Protein AF-0000000072476452 (afdb_homodimer)

pLDDT: mean 94.6, std 6.76, range [34.94, 98.88]

Sequence (688 aa):
MPDPDPAKVLCIGLGGLGVIAAWTLQRNGSDVTAIIRSDYERVKTSGYTIHSLDEGQTVNYVPTRFYNSIEQVKGPFDYIVVTTKVIPKNDGSDVWDLIGNSTELLKEDKTTGIVLIENGIGIESYWNNVRSKAVLLSGTSYISSTNTKAEVKQYGTDNIKFGLFQGENEPHSSKVLDRFIDMYKTKSNKVVKDENVQHSRWKKLLYNAVYNTICCLVDLDVGRLYELKDSLDIVNNLILPLMKEVQFVANQDLRFHESNDLVTDEDVKQMEMLTAKFDAPNFYAPSMLMDLRNSRAIELEIILGNILKIYDQTGGKNRHAEVPYLNLLYIQLSLVQYRISLTKMPDPDPAKVLCIGLGGLGVIAAWTLQRNGSDVTAIIRSDYERVKTSGYTIHSLDEGQTVNYVPTRFYNSIEQVKGPFDYIVVTTKVIPKNDGSDVWDLIGNSTELLKEDKTTGIVLIENGIGIESYWNNVRSKAVLLSGTSYISSTNTKAEVKQYGTDNIKFGLFQGENEPHSSKVLDRFIDMYKTKSNKVVKDENVQHSRWKKLLYNAVYNTICCLVDLDVGRLYELKDSLDIVNNLILPLMKEVQFVANQDLRFHESNDLVTDEDVKQMEMLTAKFDAPNFYAPSMLMDLRNSRAIELEIILGNILKIYDQTGGKNRHAEVPYLNLLYIQLSLVQYRISLTK

Solvent-accessible surface area (backbone atoms only — not comparable to full-atom values): 36382 Å² total; per-residue (Å²): 125,84,77,73,77,58,50,34,31,38,36,37,30,64,45,26,64,25,42,53,51,49,51,45,28,35,76,61,54,32,45,35,34,32,38,33,62,94,43,37,70,53,39,73,73,68,24,30,39,35,40,33,58,62,74,70,45,75,42,77,46,71,66,81,37,72,37,71,44,74,86,76,61,81,55,57,26,48,29,38,38,37,37,46,83,62,62,89,64,94,75,64,77,39,69,52,46,47,50,51,72,39,55,63,40,40,33,91,81,40,60,12,31,38,33,40,47,44,80,46,46,72,63,66,66,71,37,58,84,37,54,86,42,30,35,60,31,38,27,52,69,64,54,38,53,39,53,59,92,43,38,27,44,39,77,41,56,51,36,33,32,40,23,54,42,90,87,66,73,54,77,64,46,58,54,46,49,53,51,49,52,62,43,59,52,55,95,58,45,47,71,42,84,33,90,48,40,68,55,55,38,45,57,52,37,49,44,50,52,36,54,23,48,52,23,35,59,47,70,42,34,46,21,62,53,57,69,33,37,77,85,62,33,35,52,76,71,43,53,49,53,44,30,48,36,49,38,51,43,43,35,40,48,29,51,71,68,67,46,90,64,67,72,46,73,63,54,54,51,47,52,53,50,50,41,58,67,62,34,21,81,65,48,37,65,44,70,40,28,52,23,52,79,65,63,41,84,52,51,50,50,33,45,42,46,39,53,54,51,48,30,54,72,54,68,53,88,47,54,68,63,69,30,34,63,63,51,50,49,46,55,48,49,50,50,35,47,50,51,43,59,66,78,99,125,82,77,74,76,58,50,34,32,37,36,38,31,64,44,27,64,26,42,53,51,50,50,44,30,35,76,60,56,32,45,32,34,32,39,32,65,93,44,36,70,51,39,74,72,68,26,31,40,35,41,34,60,60,75,70,46,76,41,78,46,69,67,81,37,71,39,72,44,75,87,76,61,82,55,57,26,49,29,38,39,38,37,44,82,61,62,91,63,95,75,64,75,39,69,52,47,47,50,51,72,38,56,62,42,40,33,92,82,40,59,13,29,37,33,40,48,44,78,46,45,73,63,68,66,71,36,60,84,39,52,85,43,30,35,60,33,38,28,52,70,57,57,42,52,39,54,58,91,41,37,27,44,39,76,41,57,51,35,35,32,41,22,54,42,90,86,65,73,54,77,63,45,58,53,47,50,52,51,49,51,62,43,58,53,55,94,59,44,47,71,44,84,33,91,48,40,68,56,54,39,46,57,53,38,49,44,50,51,36,56,24,46,52,23,36,59,46,69,42,33,46,21,62,54,56,70,31,37,78,84,63,33,34,52,77,70,44,52,49,54,42,32,49,36,48,38,51,43,43,36,39,49,30,52,73,68,68,46,90,64,68,72,46,72,64,55,53,51,46,52,52,52,50,40,57,65,61,35,21,81,65,47,37,64,44,68,41,28,51,24,51,78,66,62,41,84,51,51,50,50,32,44,42,45,39,52,55,51,47,29,54,72,56,68,53,86,46,55,69,63,69,30,34,63,63,51,50,48,44,55,49,48,50,50,34,47,50,50,45,58,67,77,99

Foldseek 3Di:
DPDPPAFEEEQEDPWQVSVLQQQLLVVLPHQYEYADAPLVVVCVPFAAWEADPLVNDIDGDHHNHYDNDPVVDADAGQEYEYEDEDDDDDPQPDPLSVCLVVVRNADAVQRYEYEYQYAFPPPCVSNVSCVVGHFYKYKDWPWDWGDDSRYIYTDDATAIEIEGDPPRPDPSNVVSRVVVQVSNDDPRHHYHYDPDRLQVNLLVLLCCLAQLLVCQLVVFFLQVQVVCCPVPVCCVPGSLLLSVLSQVLSQLLCVLVPHPDGCDPVSNVVVVVCCVVPGNVVRHHDPNSVCLVVLHAGSLCRSQVVSVVSCVVSDNDDCCPRVVVSVVSSVSVVVSNVVSVVVD/DPDPPAFEEEQEAPWQVSVLQQQLLVVLPHQYEYADAPLVVVCVPFAAWEADPLVNDIDGDHHNHYDNDPVVDADAGQEYEYEHQDDDDDPQPDPLSVCLVVLRNADAVQRYEYEYAYAFPPPCVSNVSCVVGHFYKYKDWPWDWGDDSRYIYTDDATAIEIEGDPPRPDPSNVVSRVVVQVSNDDPRHHYHYDPDRLQVNLLVLLCCLAQLLVCQLVVFFLQVLVVCCPVPVCCVPGSLLLSVLSQVLSQLLCVLVPHPDGCDPVSNVVVVVCCVVPGNVVSHHDPNSVCLVVLHAGSLCRSQVVSVVSCVVSDNDDCCPRPVVSVVSSVSVVVSNVVSVVVD

Structure (mmCIF, N/CA/C/O backbone):
data_AF-0000000072476452-model_v1
#
loop_
_entity.id
_entity.type
_entity.pdbx_description
1 polymer '2-dehydropantoate 2-reductase'
#
loop_
_atom_site.group_PDB
_atom_site.id
_atom_site.type_symbol
_atom_site.label_atom_id
_atom_site.label_alt_id
_atom_site.label_comp_id
_atom_site.label_asym_id
_atom_site.label_entity_id
_atom_site.label_seq_id
_atom_site.pdbx_PDB_ins_code
_atom_site.Cartn_x
_atom_site.Cartn_y
_atom_site.Cartn_z
_atom_site.occupancy
_atom_site.B_iso_or_equiv
_atom_site.auth_seq_id
_atom_site.auth_comp_id
_atom_site.auth_asym_id
_atom_site.auth_atom_id
_atom_site.pdbx_PDB_model_num
ATOM 1 N N . MET A 1 1 ? 9.633 -56.906 -20.047 1 34.94 1 MET A N 1
ATOM 2 C CA . MET A 1 1 ? 8.984 -56.062 -21.047 1 34.94 1 MET A CA 1
ATOM 3 C C . MET A 1 1 ? 9.844 -54.844 -21.375 1 34.94 1 MET A C 1
ATOM 5 O O . MET A 1 1 ? 10.523 -54.312 -20.5 1 34.94 1 MET A O 1
ATOM 9 N N . PRO A 1 2 ? 10.336 -54.656 -22.562 1 40.75 2 PRO A N 1
ATOM 10 C CA . PRO A 1 2 ? 11.25 -53.531 -22.906 1 40.75 2 PRO A CA 1
ATOM 11 C C . PRO A 1 2 ? 10.914 -52.25 -22.156 1 40.75 2 PRO A C 1
ATOM 13 O O . PRO A 1 2 ? 9.758 -52.062 -21.766 1 40.75 2 PRO A O 1
ATOM 16 N N . ASP A 1 3 ? 11.828 -51.562 -21.5 1 44.44 3 ASP A N 1
ATOM 17 C CA . ASP A 1 3 ? 11.773 -50.344 -20.703 1 44.44 3 ASP A CA 1
ATOM 18 C C . ASP A 1 3 ? 10.859 -49.281 -21.359 1 44.44 3 ASP A C 1
ATOM 20 O O . ASP A 1 3 ? 11.047 -48.938 -22.531 1 44.44 3 ASP A O 1
ATOM 24 N N . PRO A 1 4 ? 9.539 -49.188 -21.109 1 58.34 4 PRO A N 1
ATOM 25 C CA . PRO A 1 4 ? 8.656 -48.188 -21.734 1 58.34 4 PRO A CA 1
ATOM 26 C C . PRO A 1 4 ? 9.383 -46.875 -22.094 1 58.34 4 PRO A C 1
ATOM 28 O O . PRO A 1 4 ? 10.391 -46.562 -21.469 1 58.34 4 PRO A O 1
ATOM 31 N N . ASP A 1 5 ? 9.453 -46.469 -23.484 1 78.69 5 ASP A N 1
ATOM 32 C CA . ASP A 1 5 ? 10 -45.219 -24.016 1 78.69 5 ASP A CA 1
ATOM 33 C C . ASP A 1 5 ? 9.891 -44.094 -22.984 1 78.69 5 ASP A C 1
ATOM 35 O O . ASP A 1 5 ? 8.898 -44 -22.25 1 78.69 5 ASP A O 1
ATOM 39 N N . PRO A 1 6 ? 11.094 -43.562 -22.672 1 92.62 6 PRO A N 1
ATOM 40 C CA . PRO A 1 6 ? 11.055 -42.438 -21.734 1 92.62 6 PRO A CA 1
ATOM 41 C C . PRO A 1 6 ? 9.961 -41.438 -22.062 1 92.62 6 PRO A C 1
ATOM 43 O O . PRO A 1 6 ? 9.68 -41.188 -23.234 1 92.62 6 PRO A O 1
ATOM 46 N N . ALA A 1 7 ? 9.273 -41.062 -21.031 1 96.38 7 ALA A N 1
ATOM 47 C CA . ALA A 1 7 ? 8.258 -40.031 -21.219 1 96.38 7 ALA A CA 1
ATOM 48 C C . ALA A 1 7 ? 8.859 -38.75 -21.797 1 96.38 7 ALA A C 1
ATOM 50 O O . ALA A 1 7 ? 9.922 -38.312 -21.344 1 96.38 7 ALA A O 1
ATOM 51 N N . LYS A 1 8 ? 8.266 -38.25 -22.812 1 98 8 LYS A N 1
ATOM 52 C CA . LYS A 1 8 ? 8.672 -36.969 -23.375 1 98 8 LYS A CA 1
ATOM 53 C C . LYS A 1 8 ? 8.016 -35.812 -22.641 1 98 8 LYS A C 1
ATOM 55 O O . LYS A 1 8 ? 6.785 -35.719 -22.625 1 98 8 LYS A O 1
ATOM 60 N N . VAL A 1 9 ? 8.852 -34.969 -22.031 1 98.56 9 VAL A N 1
ATOM 61 C CA . VAL A 1 9 ? 8.336 -33.875 -21.219 1 98.56 9 VAL A CA 1
ATOM 62 C C . VAL A 1 9 ? 8.844 -32.531 -21.734 1 98.56 9 VAL A C 1
ATOM 64 O O . VAL A 1 9 ? 10.047 -32.375 -21.984 1 98.56 9 VAL A O 1
ATOM 67 N N . LEU A 1 10 ? 7.922 -31.609 -21.984 1 98.56 10 LEU A N 1
ATOM 68 C CA . LEU A 1 10 ? 8.266 -30.219 -22.297 1 98.56 10 LEU A CA 1
ATOM 69 C C . LEU A 1 10 ? 8.148 -29.344 -21.047 1 98.56 10 LEU A C 1
ATOM 71 O O . LEU A 1 10 ? 7.09 -29.281 -20.422 1 98.56 10 LEU A O 1
ATOM 75 N N . CYS A 1 11 ? 9.219 -28.734 -20.656 1 98.44 11 CYS A N 1
ATOM 76 C CA . CYS A 1 11 ? 9.219 -27.797 -19.516 1 98.44 11 CYS A CA 1
ATOM 77 C C . CYS A 1 11 ? 9.289 -26.359 -20 1 98.44 11 CYS A C 1
ATOM 79 O O . CYS A 1 11 ? 10.195 -26 -20.766 1 98.44 11 CYS A O 1
ATOM 81 N N . ILE A 1 12 ? 8.281 -25.562 -19.578 1 97.56 12 ILE A N 1
ATOM 82 C CA . ILE A 1 12 ? 8.203 -24.156 -19.984 1 97.56 12 ILE A CA 1
ATOM 83 C C . ILE A 1 12 ? 8.344 -23.266 -18.75 1 97.56 12 ILE A C 1
ATOM 85 O O . ILE A 1 12 ? 7.516 -23.312 -17.844 1 97.56 12 ILE A O 1
ATOM 89 N N . GLY A 1 13 ? 9.367 -22.391 -18.734 1 94.38 13 GLY A N 1
ATOM 90 C CA . GLY A 1 13 ? 9.625 -21.516 -17.594 1 94.38 13 GLY A CA 1
ATOM 91 C C . GLY A 1 13 ? 10.617 -22.109 -16.609 1 94.38 13 GLY A C 1
ATOM 92 O O . GLY A 1 13 ? 10.234 -22.531 -15.516 1 94.38 13 GLY A O 1
ATOM 93 N N . LEU A 1 14 ? 11.859 -21.969 -16.859 1 94.5 14 LEU A N 1
ATOM 94 C CA . LEU A 1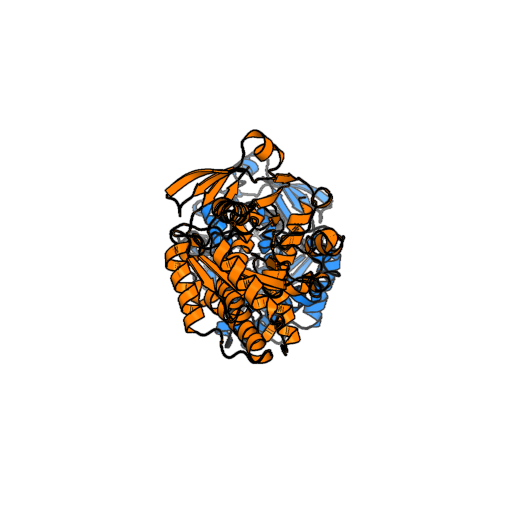 14 ? 12.883 -22.547 -15.992 1 94.5 14 LEU A CA 1
ATOM 95 C C . LEU A 1 14 ? 13.453 -21.5 -15.055 1 94.5 14 LEU A C 1
ATOM 97 O O . LEU A 1 14 ? 14.656 -21.219 -15.078 1 94.5 14 LEU A O 1
ATOM 101 N N . GLY A 1 15 ? 12.578 -20.984 -14.227 1 91.62 15 GLY A N 1
ATOM 102 C CA . GLY A 1 15 ? 13.023 -20.281 -13.039 1 91.62 15 GLY A CA 1
ATOM 103 C C . GLY A 1 15 ? 13.492 -21.203 -11.93 1 91.62 15 GLY A C 1
ATOM 104 O O . GLY A 1 15 ? 13.898 -22.344 -12.195 1 91.62 15 GLY A O 1
ATOM 105 N N . GLY A 1 16 ? 13.539 -20.75 -10.742 1 90.88 16 GLY A N 1
ATOM 106 C CA . GLY A 1 16 ? 13.992 -21.578 -9.633 1 90.88 16 GLY A CA 1
ATOM 107 C C . GLY A 1 16 ? 13.25 -22.906 -9.539 1 90.88 16 GLY A C 1
ATOM 108 O O . GLY A 1 16 ? 13.859 -23.969 -9.602 1 90.88 16 GLY A O 1
ATOM 109 N N . LEU A 1 17 ? 11.945 -22.828 -9.461 1 93.69 17 LEU A N 1
ATOM 110 C CA . LEU A 1 17 ? 11.102 -24 -9.359 1 93.69 17 LEU A CA 1
ATOM 111 C C . LEU A 1 17 ? 11.148 -24.828 -10.648 1 93.69 17 LEU A C 1
ATOM 113 O O . LEU A 1 17 ? 11.203 -26.047 -10.609 1 93.69 17 LEU A O 1
ATOM 117 N N . GLY A 1 18 ? 11.172 -24.172 -11.75 1 96.75 18 GLY A N 1
ATOM 118 C CA . GLY A 1 18 ? 11.141 -24.844 -13.039 1 96.75 18 GLY A CA 1
ATOM 119 C C . GLY A 1 18 ? 12.375 -25.688 -13.297 1 96.75 18 GLY A C 1
ATOM 120 O O . GLY A 1 18 ? 12.273 -26.797 -13.836 1 96.75 18 GLY A O 1
ATOM 121 N N . VAL A 1 19 ? 13.516 -25.156 -12.906 1 97 19 VAL A N 1
ATOM 122 C CA . VAL A 1 19 ? 14.766 -25.875 -13.102 1 97 19 VAL A CA 1
ATOM 123 C C . VAL A 1 19 ? 14.773 -27.125 -12.227 1 97 19 VAL A C 1
ATOM 125 O O . VAL A 1 19 ? 15.164 -28.203 -12.68 1 97 19 VAL A O 1
ATOM 128 N N . ILE A 1 20 ? 14.297 -26.969 -11.055 1 96.38 20 ILE A N 1
ATOM 129 C CA . ILE A 1 20 ? 14.266 -28.094 -10.133 1 96.38 20 ILE A CA 1
ATOM 130 C C . ILE A 1 20 ? 13.297 -29.156 -10.648 1 96.38 20 ILE A C 1
ATOM 132 O O . ILE A 1 20 ? 13.602 -30.344 -10.609 1 96.38 20 ILE A O 1
ATOM 136 N N . ALA A 1 21 ? 12.203 -28.75 -11.141 1 97.38 21 ALA A N 1
ATOM 137 C CA . ALA A 1 21 ? 11.219 -29.672 -11.695 1 97.38 21 ALA A CA 1
ATOM 138 C C . ALA A 1 21 ? 11.789 -30.406 -12.906 1 97.38 21 ALA A C 1
ATOM 140 O O . ALA A 1 21 ? 11.672 -31.641 -13.008 1 97.38 21 ALA A O 1
ATOM 141 N N . ALA A 1 22 ? 12.398 -29.656 -13.789 1 97.94 22 ALA A N 1
ATOM 142 C CA . ALA A 1 22 ? 12.992 -30.25 -14.992 1 97.94 22 ALA A CA 1
ATOM 143 C C . ALA A 1 22 ? 14.102 -31.234 -14.633 1 97.94 22 ALA A C 1
ATOM 145 O O . ALA A 1 22 ? 14.172 -32.312 -15.188 1 97.94 22 ALA A O 1
ATOM 146 N N . TRP A 1 23 ? 14.93 -30.797 -13.727 1 97.12 23 TRP A N 1
ATOM 147 C CA . TRP A 1 23 ? 16.031 -31.641 -13.273 1 97.12 23 TRP A CA 1
ATOM 148 C C . TRP A 1 23 ? 15.508 -32.938 -12.641 1 97.12 23 TRP A C 1
ATOM 150 O O . TRP A 1 23 ? 16 -34 -12.938 1 97.12 23 TRP A O 1
ATOM 160 N N . THR A 1 24 ? 14.516 -32.812 -11.805 1 96.75 24 THR A N 1
ATOM 161 C CA . THR A 1 24 ? 13.922 -33.969 -11.125 1 96.75 24 THR A CA 1
ATOM 162 C C . THR A 1 24 ? 13.344 -34.938 -12.133 1 96.75 24 THR A C 1
ATOM 164 O O . THR A 1 24 ? 13.609 -36.156 -12.047 1 96.75 24 THR A O 1
ATOM 167 N N . LEU A 1 25 ? 12.625 -34.5 -13.094 1 98 25 LEU A N 1
ATOM 168 C CA . LEU A 1 25 ? 12.008 -35.344 -14.109 1 98 25 LEU A CA 1
ATOM 169 C C . LEU A 1 25 ? 13.062 -36.062 -14.953 1 98 25 LEU A C 1
ATOM 171 O O . LEU A 1 25 ? 12.953 -37.25 -15.234 1 98 25 LEU A O 1
ATOM 175 N N . GLN A 1 26 ? 14.078 -35.281 -15.344 1 97.25 26 GLN A N 1
ATOM 176 C CA . GLN A 1 26 ? 15.125 -35.844 -16.188 1 97.25 26 GLN A CA 1
ATOM 177 C C . GLN A 1 26 ? 15.922 -36.938 -15.438 1 97.25 26 GLN A C 1
ATOM 179 O O . GLN A 1 26 ? 16.219 -38 -15.992 1 97.25 26 GLN A O 1
ATOM 184 N N . ARG A 1 27 ? 16.25 -36.625 -14.273 1 94.75 27 ARG A N 1
ATOM 185 C CA . ARG A 1 27 ? 17.031 -37.562 -13.484 1 94.75 27 ARG A CA 1
ATOM 186 C C . ARG A 1 27 ? 16.25 -38.844 -13.219 1 94.75 27 ARG A C 1
ATOM 188 O O . ARG A 1 27 ? 16.828 -39.906 -13.016 1 94.75 27 ARG A O 1
ATOM 195 N N . ASN A 1 28 ? 14.953 -38.719 -13.242 1 95.75 28 ASN A N 1
ATOM 196 C CA . ASN A 1 28 ? 14.086 -39.875 -13.039 1 95.75 28 ASN A CA 1
ATOM 197 C C . ASN A 1 28 ? 13.75 -40.562 -14.359 1 95.75 28 ASN A C 1
ATOM 199 O O . ASN A 1 28 ? 12.836 -41.375 -14.422 1 95.75 28 ASN A O 1
ATOM 203 N N . GLY A 1 29 ? 14.406 -40.156 -15.422 1 95.69 29 GLY A N 1
ATOM 204 C CA . GLY A 1 29 ? 14.367 -40.969 -16.625 1 95.69 29 GLY A CA 1
ATOM 205 C C . GLY A 1 29 ? 13.562 -40.344 -17.75 1 95.69 29 GLY A C 1
ATOM 206 O O . GLY A 1 29 ? 13.469 -40.875 -18.844 1 95.69 29 GLY A O 1
ATOM 207 N N . SER A 1 30 ? 12.961 -39.156 -17.547 1 97.31 30 SER A N 1
ATOM 208 C CA . SER A 1 30 ? 12.18 -38.5 -18.594 1 97.31 30 SER A CA 1
ATOM 209 C C . SER A 1 30 ? 13.078 -37.875 -19.641 1 97.31 30 SER A C 1
ATOM 211 O O . SER A 1 30 ? 14.219 -37.5 -19.344 1 97.31 30 SER A O 1
ATOM 213 N N . ASP A 1 31 ? 12.633 -37.875 -20.844 1 97.75 31 ASP A N 1
ATOM 214 C CA . ASP A 1 31 ? 13.258 -37.094 -21.906 1 97.75 31 ASP A CA 1
ATOM 215 C C . ASP A 1 31 ? 12.773 -35.656 -21.906 1 97.75 31 ASP A C 1
ATOM 217 O O . ASP A 1 31 ? 11.711 -35.344 -22.453 1 97.75 31 ASP A O 1
ATOM 221 N N . VAL A 1 32 ? 13.602 -34.75 -21.375 1 98.31 32 VAL A N 1
ATOM 222 C CA . VAL A 1 32 ? 13.148 -33.406 -21.062 1 98.31 32 VAL A CA 1
ATOM 223 C C . VAL A 1 32 ? 13.586 -32.438 -22.156 1 98.31 32 VAL A C 1
ATOM 225 O O . VAL A 1 32 ? 14.766 -32.375 -22.5 1 98.31 32 VAL A O 1
ATOM 228 N N . THR A 1 33 ? 12.664 -31.766 -22.781 1 98.19 33 THR A N 1
ATOM 229 C CA . THR A 1 33 ? 12.867 -30.578 -23.609 1 98.19 33 THR A CA 1
ATOM 230 C C . THR A 1 33 ? 12.445 -29.312 -22.859 1 98.19 33 THR A C 1
ATOM 232 O O . THR A 1 33 ? 11.398 -29.281 -22.219 1 98.19 33 THR A O 1
ATOM 235 N N . ALA A 1 34 ? 13.297 -28.281 -22.938 1 98.06 34 ALA A N 1
ATOM 236 C CA . ALA A 1 34 ? 13 -27.078 -22.156 1 98.06 34 ALA A CA 1
ATOM 237 C C . ALA A 1 34 ? 12.93 -25.859 -23.062 1 98.06 34 ALA A C 1
ATOM 239 O O . ALA A 1 34 ? 13.664 -25.75 -24.047 1 98.06 34 ALA A O 1
ATOM 240 N N . ILE A 1 35 ? 12.008 -25.016 -22.75 1 96.94 35 ILE A N 1
ATOM 241 C CA . ILE A 1 35 ? 12.008 -23.656 -23.312 1 96.94 35 ILE A CA 1
ATOM 242 C C . ILE A 1 35 ? 12.656 -22.688 -22.312 1 96.94 35 ILE A C 1
ATOM 244 O O . ILE A 1 35 ? 12.141 -22.484 -21.219 1 96.94 35 ILE A O 1
ATOM 248 N N . ILE A 1 36 ? 13.781 -22.188 -22.703 1 95.12 36 ILE A N 1
ATOM 249 C CA . ILE A 1 36 ? 14.555 -21.266 -21.875 1 95.12 36 ILE A CA 1
ATOM 250 C C . ILE A 1 36 ? 14.68 -19.922 -22.594 1 95.12 36 ILE A C 1
ATOM 252 O O . ILE A 1 36 ? 15.141 -19.875 -23.734 1 95.12 36 ILE A O 1
ATOM 256 N N . ARG A 1 37 ? 14.305 -18.844 -21.953 1 89.38 37 ARG A N 1
ATOM 257 C CA . ARG A 1 37 ? 14.391 -17.531 -22.578 1 89.38 37 ARG A CA 1
ATOM 258 C C . ARG A 1 37 ? 15.555 -16.719 -22.016 1 89.38 37 ARG A C 1
ATOM 260 O O . ARG A 1 37 ? 16.641 -16.703 -22.609 1 89.38 37 ARG A O 1
ATOM 267 N N . SER A 1 38 ? 15.5 -16.25 -20.719 1 87.44 38 SER A N 1
ATOM 268 C CA . SER A 1 38 ? 16.453 -15.305 -20.156 1 87.44 38 SER A CA 1
ATOM 269 C C . SER A 1 38 ? 17.828 -15.969 -19.953 1 87.44 38 SER A C 1
ATOM 271 O O . SER A 1 38 ? 18.859 -15.328 -20.156 1 87.44 38 SER A O 1
ATOM 273 N N . ASP A 1 39 ? 17.844 -17.172 -19.641 1 93.12 39 ASP A N 1
ATOM 274 C CA . ASP A 1 39 ? 19.078 -17.859 -19.297 1 93.12 39 ASP A CA 1
ATOM 275 C C . ASP A 1 39 ? 19.625 -18.641 -20.484 1 93.12 39 ASP A C 1
ATOM 277 O O . ASP A 1 39 ? 20.609 -19.391 -20.359 1 93.12 39 ASP A O 1
ATOM 281 N N . TYR A 1 40 ? 19.094 -18.438 -21.625 1 95.06 40 TYR A N 1
ATOM 282 C CA . TYR A 1 40 ? 19.359 -19.312 -22.766 1 95.06 40 TYR A CA 1
ATOM 283 C C . TYR A 1 40 ? 20.844 -19.375 -23.062 1 95.06 40 TYR A C 1
ATOM 285 O O . TYR A 1 40 ? 21.438 -20.469 -23.141 1 95.06 40 TYR A O 1
ATOM 293 N N . GLU A 1 41 ? 21.484 -18.281 -23.203 1 95.25 41 GLU A N 1
ATOM 294 C CA . GLU A 1 41 ? 22.891 -18.234 -23.594 1 95.25 41 GLU A CA 1
ATOM 295 C C . GLU A 1 41 ? 23.781 -18.812 -22.5 1 95.25 41 GLU A C 1
ATOM 297 O O . GLU A 1 41 ? 24.766 -19.484 -22.781 1 95.25 41 GLU A O 1
ATOM 302 N N . ARG A 1 42 ? 23.391 -18.562 -21.328 1 95 42 ARG A N 1
ATOM 303 C CA . ARG A 1 42 ? 24.172 -19.062 -20.203 1 95 42 ARG A CA 1
ATOM 304 C C . ARG A 1 42 ? 24.094 -20.594 -20.109 1 95 42 ARG A C 1
ATOM 306 O O . ARG A 1 42 ? 25.094 -21.25 -19.875 1 95 42 ARG A O 1
ATOM 313 N N . VAL A 1 43 ? 22.938 -21.047 -20.281 1 95.62 43 VAL A N 1
ATOM 314 C CA . VAL A 1 43 ? 22.719 -22.484 -20.203 1 95.62 43 VAL A CA 1
ATOM 315 C C . VAL A 1 43 ? 23.438 -23.188 -21.344 1 95.62 43 VAL A C 1
ATOM 317 O O . VAL A 1 43 ? 23.969 -24.281 -21.172 1 95.62 43 VAL A O 1
ATOM 320 N N . LYS A 1 44 ? 23.438 -22.578 -22.484 1 93.81 44 LYS A N 1
ATOM 321 C CA . LYS A 1 44 ? 24.156 -23.094 -23.656 1 93.81 44 LYS A CA 1
ATOM 322 C C . LYS A 1 44 ? 25.641 -23.266 -23.359 1 93.81 44 LYS A C 1
ATOM 324 O O . LYS A 1 44 ? 26.281 -24.203 -23.828 1 93.81 44 LYS A O 1
ATOM 329 N N . THR A 1 45 ? 26.156 -22.406 -22.531 1 94.19 45 THR A N 1
ATOM 330 C CA . THR A 1 45 ? 27.594 -22.359 -22.281 1 94.19 45 THR A CA 1
ATOM 331 C C . THR A 1 45 ? 27.953 -23.219 -21.062 1 94.19 45 THR A C 1
ATOM 333 O O . THR A 1 45 ? 28.922 -23.984 -21.109 1 94.19 45 THR A O 1
ATOM 336 N N . SER A 1 46 ? 27.203 -23.109 -20 1 94.56 46 SER A N 1
ATOM 337 C CA . SER A 1 46 ? 27.672 -23.672 -18.734 1 94.56 46 SER A CA 1
ATOM 338 C C . SER A 1 46 ? 26.578 -24.453 -18.031 1 94.56 46 SER A C 1
ATOM 340 O O . SER A 1 46 ? 26.812 -25.094 -17 1 94.56 46 SER A O 1
ATOM 342 N N . GLY A 1 47 ? 25.422 -24.438 -18.594 1 96.31 47 GLY A N 1
ATOM 343 C CA . GLY A 1 47 ? 24.312 -25.109 -17.938 1 96.31 47 GLY A CA 1
ATOM 344 C C . GLY A 1 47 ? 23.844 -24.375 -16.688 1 96.31 47 GLY A C 1
ATOM 345 O O . GLY A 1 47 ? 24.266 -23.266 -16.406 1 96.31 47 GLY A O 1
ATOM 346 N N . TYR A 1 48 ? 22.859 -25.047 -15.961 1 97.31 48 TYR A N 1
ATOM 347 C CA . TYR A 1 48 ? 22.422 -24.562 -14.664 1 97.31 48 TYR A CA 1
ATOM 348 C C . TYR A 1 48 ? 23.297 -25.109 -13.547 1 97.31 48 TYR A C 1
ATOM 350 O O . TYR A 1 48 ? 23.703 -26.281 -13.586 1 97.31 48 TYR A O 1
ATOM 358 N N . THR A 1 49 ? 23.625 -24.25 -12.609 1 97.31 49 THR A N 1
ATOM 359 C CA . THR A 1 49 ? 24.172 -24.688 -11.336 1 97.31 49 THR A CA 1
ATOM 360 C C . THR A 1 49 ? 23.094 -24.75 -10.266 1 97.31 49 THR A C 1
ATOM 362 O O . THR A 1 49 ? 22.5 -23.734 -9.906 1 97.31 49 THR A O 1
ATOM 365 N N . ILE A 1 50 ? 22.844 -25.953 -9.758 1 96.56 50 ILE A N 1
ATOM 366 C CA . ILE A 1 50 ? 21.766 -26.125 -8.773 1 96.56 50 ILE A CA 1
ATOM 367 C C . ILE A 1 50 ? 22.375 -26.406 -7.402 1 96.56 50 ILE A C 1
ATOM 369 O O . ILE A 1 50 ? 23.047 -27.438 -7.207 1 96.56 50 ILE A O 1
ATOM 373 N N . HIS A 1 51 ? 22.25 -25.484 -6.52 1 95.38 51 HIS A N 1
ATOM 374 C CA . HIS A 1 51 ? 22.531 -25.734 -5.109 1 95.38 51 HIS A CA 1
ATOM 375 C C . HIS A 1 51 ? 21.328 -26.375 -4.418 1 95.38 51 HIS A C 1
ATOM 377 O O . HIS A 1 51 ? 20.469 -25.656 -3.885 1 95.38 51 HIS A O 1
ATOM 383 N N . SER A 1 52 ? 21.375 -27.719 -4.379 1 92.38 52 SER A N 1
ATOM 384 C CA . SER A 1 52 ? 20.188 -28.453 -3.967 1 92.38 52 SER A CA 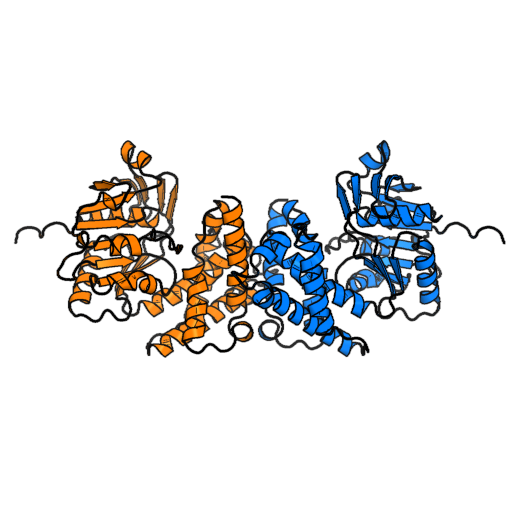1
ATOM 385 C C . SER A 1 52 ? 20.203 -28.719 -2.465 1 92.38 52 SER A C 1
ATOM 387 O O . SER A 1 52 ? 21.125 -29.344 -1.946 1 92.38 52 SER A O 1
ATOM 389 N N . LEU A 1 53 ? 19.156 -28.281 -1.739 1 88.88 53 LEU A N 1
ATOM 390 C CA . LEU A 1 53 ? 18.953 -28.641 -0.341 1 88.88 53 LEU A CA 1
ATOM 391 C C . LEU A 1 53 ? 18.578 -30.109 -0.211 1 88.88 53 LEU A C 1
ATOM 393 O O . LEU A 1 53 ? 19.094 -30.812 0.66 1 88.88 53 LEU A O 1
ATOM 397 N N . ASP A 1 54 ? 17.75 -30.594 -1.071 1 89.5 54 ASP A N 1
ATOM 398 C CA . ASP A 1 54 ? 17.203 -31.953 -1.019 1 89.5 54 ASP A CA 1
ATOM 399 C C . ASP A 1 54 ? 18.297 -33 -1.23 1 89.5 54 ASP A C 1
ATOM 401 O O . ASP A 1 54 ? 18.297 -34.062 -0.595 1 89.5 54 ASP A O 1
ATOM 405 N N . GLU A 1 55 ? 19.172 -32.625 -2.066 1 88.81 55 GLU A N 1
ATOM 406 C CA . GLU A 1 55 ? 20.219 -33.594 -2.389 1 88.81 55 GLU A CA 1
ATOM 407 C C . GLU A 1 55 ? 21.5 -33.281 -1.604 1 88.81 55 GLU A C 1
ATOM 409 O O . GLU A 1 55 ? 22.406 -34.125 -1.549 1 88.81 55 GLU A O 1
ATOM 414 N N . GLY A 1 56 ? 21.625 -32.156 -1.04 1 87.44 56 GLY A N 1
ATOM 415 C CA . GLY A 1 56 ? 22.75 -31.812 -0.194 1 87.44 56 GLY A CA 1
ATOM 416 C C . GLY A 1 56 ? 24.031 -31.531 -0.977 1 87.44 56 GLY A C 1
ATOM 417 O O . GLY A 1 56 ? 25.125 -31.656 -0.443 1 87.44 56 GLY A O 1
ATOM 418 N N . GLN A 1 57 ? 23.859 -31.234 -2.318 1 87.88 57 GLN A N 1
ATOM 419 C CA . GLN A 1 57 ? 25.031 -31 -3.15 1 87.88 57 GLN A CA 1
ATOM 420 C C . GLN A 1 57 ? 24.703 -30.047 -4.293 1 87.88 57 GLN A C 1
ATOM 422 O O . GLN A 1 57 ? 23.547 -29.719 -4.531 1 87.88 57 GLN A O 1
ATOM 427 N N . THR A 1 58 ? 25.828 -29.562 -4.859 1 92.75 58 THR A N 1
ATOM 428 C CA . THR A 1 58 ? 25.719 -28.734 -6.062 1 92.75 58 THR A CA 1
ATOM 429 C C . THR A 1 58 ? 25.797 -29.609 -7.312 1 92.75 58 THR A C 1
ATOM 431 O O . THR A 1 58 ? 26.656 -30.484 -7.41 1 92.75 58 THR A O 1
ATOM 434 N N . VAL A 1 59 ? 24.844 -29.328 -8.188 1 93.81 59 VAL A N 1
ATOM 435 C CA . VAL A 1 59 ? 24.812 -30.125 -9.414 1 93.81 59 VAL A CA 1
ATOM 436 C C . VAL A 1 59 ? 24.766 -29.203 -10.625 1 93.81 59 VAL A C 1
ATOM 438 O O . VAL A 1 59 ? 24.219 -28.109 -10.562 1 93.81 59 VAL A O 1
ATOM 441 N N . ASN A 1 60 ? 25.422 -29.703 -11.648 1 95.56 60 ASN A N 1
ATOM 442 C CA . ASN A 1 60 ? 25.281 -29.062 -12.953 1 95.56 60 ASN A CA 1
ATOM 443 C C . ASN A 1 60 ? 24.188 -29.719 -13.797 1 95.56 60 ASN A C 1
ATOM 445 O O . ASN A 1 60 ? 24.125 -30.953 -13.867 1 95.56 60 ASN A O 1
ATOM 449 N N . TYR A 1 61 ? 23.359 -28.875 -14.383 1 97.06 61 TYR A N 1
ATOM 450 C CA . TYR A 1 61 ? 22.219 -29.453 -15.094 1 97.06 61 TYR A CA 1
ATOM 451 C C . TYR A 1 61 ? 22.031 -28.781 -16.453 1 97.06 61 TYR A C 1
ATOM 453 O O . TYR A 1 61 ? 22.125 -27.562 -16.578 1 97.06 61 TYR A O 1
ATOM 461 N N . VAL A 1 62 ? 21.828 -29.625 -17.453 1 96.62 62 VAL A N 1
ATOM 462 C CA . VAL A 1 62 ? 21.422 -29.203 -18.797 1 96.62 62 VAL A CA 1
ATOM 463 C C . VAL A 1 62 ? 20.281 -30.078 -19.297 1 96.62 62 VAL A C 1
ATOM 465 O O . VAL A 1 62 ? 20.391 -31.312 -19.312 1 96.62 62 VAL A O 1
ATOM 468 N N . PRO A 1 63 ? 19.203 -29.484 -19.672 1 97.06 63 PRO A N 1
ATOM 469 C CA . PRO A 1 63 ? 18.141 -30.297 -20.266 1 97.06 63 PRO A CA 1
ATOM 470 C C . PRO A 1 63 ? 18.594 -31.062 -21.5 1 97.06 63 PRO A C 1
ATOM 472 O O . PRO A 1 63 ? 19.484 -30.594 -22.219 1 97.06 63 PRO A O 1
ATOM 475 N N . THR A 1 64 ? 17.922 -32.219 -21.797 1 95.44 64 THR A N 1
ATOM 476 C CA . THR A 1 64 ? 18.25 -33.031 -22.969 1 95.44 64 THR A CA 1
ATOM 477 C C . THR A 1 64 ? 18.25 -32.188 -24.234 1 95.44 64 THR A C 1
ATOM 479 O O . THR A 1 64 ? 19.125 -32.344 -25.094 1 95.44 64 THR A O 1
ATOM 482 N N . ARG A 1 65 ? 17.219 -31.391 -24.375 1 96.75 65 ARG A N 1
ATOM 483 C CA . ARG A 1 65 ? 17.078 -30.391 -25.438 1 96.75 65 ARG A CA 1
ATOM 484 C C . ARG A 1 65 ? 16.516 -29.094 -24.875 1 96.7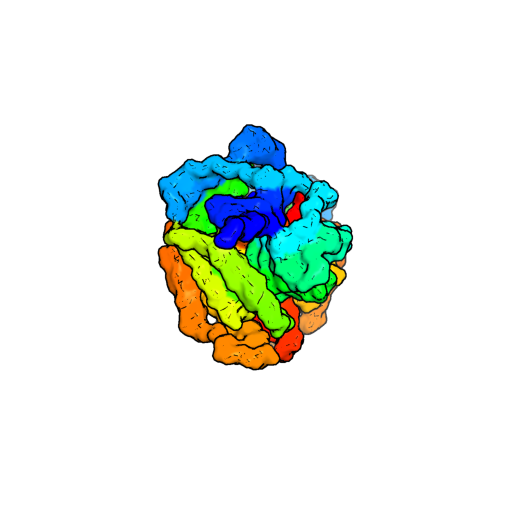5 65 ARG A C 1
ATOM 486 O O . ARG A 1 65 ? 15.727 -29.094 -23.922 1 96.75 65 ARG A O 1
ATOM 493 N N . PHE A 1 66 ? 16.969 -28.016 -25.391 1 97.25 66 PHE A N 1
ATOM 494 C CA . PHE A 1 66 ? 16.375 -26.734 -24.984 1 97.25 66 PHE A CA 1
ATOM 495 C C . PHE A 1 66 ? 16.391 -25.75 -26.141 1 97.25 66 PHE A C 1
ATOM 497 O O . PHE A 1 66 ? 17.281 -25.781 -27 1 97.25 66 PHE A O 1
ATOM 504 N N . TYR A 1 67 ? 15.359 -24.953 -26.188 1 96.94 67 TYR A N 1
ATOM 505 C CA . TYR A 1 67 ? 15.148 -23.922 -27.203 1 96.94 67 TYR A CA 1
ATOM 506 C C . TYR A 1 67 ? 14.773 -22.594 -26.562 1 96.94 67 TYR A C 1
ATOM 508 O O . TYR A 1 67 ? 14.508 -22.531 -25.359 1 96.94 67 TYR A O 1
ATOM 516 N N . ASN A 1 68 ? 14.859 -21.562 -27.359 1 95.38 68 ASN A N 1
ATOM 517 C CA . ASN A 1 68 ? 14.492 -20.25 -26.828 1 95.38 68 ASN A CA 1
ATOM 518 C C . ASN A 1 68 ? 13.094 -19.828 -27.281 1 95.38 68 ASN A C 1
ATOM 520 O O . ASN A 1 68 ? 12.633 -18.75 -26.938 1 95.38 68 ASN A O 1
ATOM 524 N N . SER A 1 69 ? 12.445 -20.734 -28.031 1 94.19 69 SER A N 1
ATOM 525 C CA . SER A 1 69 ? 11.086 -20.469 -28.469 1 94.19 69 SER A CA 1
ATOM 526 C C . SER A 1 69 ? 10.297 -21.75 -28.672 1 94.19 69 SER A C 1
ATOM 528 O O . SER A 1 69 ? 10.859 -22.766 -29.109 1 94.19 69 SER A O 1
ATOM 530 N N . ILE A 1 70 ? 9.023 -21.641 -28.375 1 93.38 70 ILE A N 1
ATOM 531 C CA . ILE A 1 70 ? 8.156 -22.812 -28.422 1 93.38 70 ILE A CA 1
ATOM 532 C C . ILE A 1 70 ? 7.977 -23.281 -29.859 1 93.38 70 ILE A C 1
ATOM 534 O O . ILE A 1 70 ? 7.754 -24.469 -30.125 1 93.38 70 ILE A O 1
ATOM 538 N N . GLU A 1 71 ? 8.164 -22.406 -30.828 1 90.94 71 GLU A N 1
ATOM 539 C CA . GLU A 1 71 ? 7.973 -22.703 -32.25 1 90.94 71 GLU A CA 1
ATOM 540 C C . GLU A 1 71 ? 9.023 -23.688 -32.75 1 90.94 71 GLU A C 1
ATOM 542 O O . GLU A 1 71 ? 8.82 -24.359 -33.75 1 90.94 71 GLU A O 1
ATOM 547 N N . GLN A 1 72 ? 10.055 -23.766 -32.062 1 94 72 GLN A N 1
ATOM 548 C CA . GLN A 1 72 ? 11.164 -24.609 -32.469 1 94 72 GLN A CA 1
ATOM 549 C C . GLN A 1 72 ? 10.977 -26.047 -31.984 1 94 72 GLN A C 1
ATOM 551 O O . GLN A 1 72 ? 11.719 -26.953 -32.406 1 94 72 GLN A O 1
ATOM 556 N N . VAL A 1 73 ? 10.016 -26.234 -31.172 1 95.75 73 VAL A N 1
ATOM 557 C CA . VAL A 1 73 ? 9.852 -27.516 -30.5 1 95.75 73 VAL A CA 1
ATOM 558 C C . VAL A 1 73 ? 8.953 -28.422 -31.344 1 95.75 73 VAL A C 1
ATOM 560 O O . VAL A 1 73 ? 7.957 -27.984 -31.906 1 95.75 73 VAL A O 1
ATOM 563 N N . LYS A 1 74 ? 9.391 -29.672 -31.453 1 93.75 74 LYS A N 1
ATOM 564 C CA . LYS A 1 74 ? 8.586 -30.688 -32.125 1 93.75 74 LYS A CA 1
ATOM 565 C C . LYS A 1 74 ? 7.977 -31.656 -31.125 1 93.75 74 LYS A C 1
ATOM 567 O O . LYS A 1 74 ? 8.672 -32.188 -30.266 1 93.75 74 LYS A O 1
ATOM 572 N N . GLY A 1 75 ? 6.664 -31.859 -31.281 1 93.88 75 GLY A N 1
ATOM 573 C CA . GLY A 1 75 ? 5.945 -32.812 -30.438 1 93.88 75 GLY A CA 1
ATOM 574 C C . GLY A 1 75 ? 5.668 -34.125 -31.125 1 93.88 75 GLY A C 1
ATOM 575 O O . GLY A 1 75 ? 6.375 -34.5 -32.062 1 93.88 75 GLY A O 1
ATOM 576 N N . PRO A 1 76 ? 4.742 -34.906 -30.484 1 97.31 76 PRO A N 1
ATOM 577 C CA . PRO A 1 76 ? 3.938 -34.594 -29.312 1 97.31 76 PRO A CA 1
ATOM 578 C C . PRO A 1 76 ? 4.656 -34.906 -28 1 97.31 76 PRO A C 1
ATOM 580 O O . PRO A 1 76 ? 5.676 -35.594 -28.016 1 97.31 76 PRO A O 1
ATOM 583 N N . PHE A 1 77 ? 4.145 -34.438 -26.906 1 98.12 77 PHE A N 1
ATOM 584 C CA . PHE A 1 77 ? 4.711 -34.656 -25.578 1 98.12 77 PHE A CA 1
ATOM 585 C C . PHE A 1 77 ? 3.729 -35.406 -24.688 1 98.12 77 PHE A C 1
ATOM 587 O O . PHE A 1 77 ? 2.514 -35.25 -24.828 1 98.12 77 PHE A O 1
ATOM 594 N N . ASP A 1 78 ? 4.344 -36.25 -23.828 1 98 78 ASP A N 1
ATOM 595 C CA . ASP A 1 78 ? 3.518 -36.875 -22.797 1 98 78 ASP A CA 1
ATOM 596 C C . ASP A 1 78 ? 3.055 -35.844 -21.766 1 98 78 ASP A C 1
ATOM 598 O O . ASP A 1 78 ? 1.913 -35.906 -21.297 1 98 78 ASP A O 1
ATOM 602 N N . TYR A 1 79 ? 3.918 -34.969 -21.422 1 98.56 79 TYR A N 1
ATOM 603 C CA . TYR A 1 79 ? 3.605 -33.938 -20.453 1 98.56 79 TYR A CA 1
ATOM 604 C C . TYR A 1 79 ? 4.203 -32.594 -20.859 1 98.56 79 TYR A C 1
ATOM 606 O O . TYR A 1 79 ? 5.289 -32.562 -21.453 1 98.56 79 TYR A O 1
ATOM 614 N N . ILE A 1 80 ? 3.477 -31.531 -20.578 1 98.5 80 ILE A N 1
ATOM 615 C CA . ILE A 1 80 ? 3.951 -30.156 -20.656 1 98.5 80 ILE A CA 1
ATOM 616 C C . ILE A 1 80 ? 3.881 -29.516 -19.266 1 98.5 80 ILE A C 1
ATOM 618 O O . ILE A 1 80 ? 2.791 -29.297 -18.734 1 98.5 80 ILE A O 1
ATOM 622 N N . VAL A 1 81 ? 5.055 -29.234 -18.703 1 98.62 81 VAL A N 1
ATOM 623 C CA . VAL A 1 81 ? 5.152 -28.641 -17.375 1 98.62 81 VAL A CA 1
ATOM 624 C C . VAL A 1 81 ? 5.336 -27.141 -17.484 1 98.62 81 VAL A C 1
ATOM 626 O O . VAL A 1 81 ? 6.324 -26.672 -18.062 1 98.62 81 VAL A O 1
ATOM 629 N N . VAL A 1 82 ? 4.352 -26.422 -16.922 1 98.12 82 VAL A N 1
ATOM 630 C CA . VAL A 1 82 ? 4.352 -24.969 -17.016 1 98.12 82 VAL A CA 1
ATOM 631 C C . VAL A 1 82 ? 4.617 -24.359 -15.648 1 98.12 82 VAL A C 1
ATOM 633 O O . VAL A 1 82 ? 3.824 -24.547 -14.719 1 98.12 82 VAL A O 1
ATOM 636 N N . THR A 1 83 ? 5.766 -23.688 -15.523 1 97.06 83 THR A N 1
ATOM 637 C CA . THR A 1 83 ? 6.148 -23.062 -14.258 1 97.06 83 THR A CA 1
ATOM 638 C C . THR A 1 83 ? 6.41 -21.578 -14.438 1 97.06 83 THR A C 1
ATOM 640 O O . THR A 1 83 ? 7.082 -20.953 -13.609 1 97.06 83 THR A O 1
ATOM 643 N N . THR A 1 84 ? 5.863 -20.984 -15.5 1 94.5 84 THR A N 1
ATOM 644 C CA . THR A 1 84 ? 6.035 -19.547 -15.758 1 94.5 84 THR A CA 1
ATOM 645 C C . THR A 1 84 ? 5.191 -18.719 -14.797 1 94.5 84 THR A C 1
ATOM 647 O O . THR A 1 84 ? 4.199 -19.203 -14.258 1 94.5 84 THR A O 1
ATOM 650 N N . LYS A 1 85 ? 5.648 -17.547 -14.578 1 92.75 85 LYS A N 1
ATOM 651 C CA . LYS A 1 85 ? 4.758 -16.594 -13.922 1 92.75 85 LYS A CA 1
ATOM 652 C C . LYS A 1 85 ? 3.514 -16.344 -14.766 1 92.75 85 LYS A C 1
ATOM 654 O O . LYS A 1 85 ? 3.596 -16.25 -15.992 1 92.75 85 LYS A O 1
ATOM 659 N N . VAL A 1 86 ? 2.447 -16.203 -14 1 95.94 86 VAL A N 1
ATOM 660 C CA . VAL A 1 86 ? 1.194 -15.961 -14.711 1 95.94 86 VAL A CA 1
ATOM 661 C C . VAL A 1 86 ? 0.837 -14.484 -14.648 1 95.94 86 VAL A C 1
ATOM 663 O O . VAL A 1 86 ? 0.239 -14.023 -13.672 1 95.94 86 VAL A O 1
ATOM 666 N N . ILE A 1 87 ? 1.176 -13.82 -15.695 1 95.69 87 ILE A N 1
ATOM 667 C CA . ILE A 1 87 ? 0.841 -12.414 -15.898 1 95.69 87 ILE A CA 1
ATOM 668 C C . ILE A 1 87 ? 0.09 -12.25 -17.219 1 95.69 87 ILE A C 1
ATOM 670 O O . ILE A 1 87 ? 0.697 -11.969 -18.25 1 95.69 87 ILE A O 1
ATOM 674 N N . PRO A 1 88 ? -1.16 -12.375 -17.109 1 93.56 88 PRO A N 1
ATOM 675 C CA . PRO A 1 88 ? -1.949 -12.398 -18.344 1 93.56 88 PRO A CA 1
ATOM 676 C C . PRO A 1 88 ? -1.768 -11.133 -19.172 1 93.56 88 PRO A C 1
ATOM 678 O O . PRO A 1 88 ? -1.741 -10.023 -18.641 1 93.56 88 PRO A O 1
ATOM 681 N N . LYS A 1 89 ? -1.578 -11.453 -20.516 1 89.62 89 LYS A N 1
ATOM 682 C CA . LYS A 1 89 ? -1.467 -10.406 -21.531 1 89.62 89 LYS A CA 1
ATOM 683 C C . LYS A 1 89 ? -2.527 -10.578 -22.609 1 89.62 89 LYS A C 1
ATOM 685 O O . LYS A 1 89 ? -3.088 -11.664 -22.766 1 89.62 89 LYS A O 1
ATOM 690 N N . ASN A 1 90 ? -2.912 -9.516 -23.266 1 85.88 90 ASN A N 1
ATOM 691 C CA . ASN A 1 90 ? -3.908 -9.586 -24.328 1 85.88 90 ASN A CA 1
ATOM 692 C C . ASN A 1 90 ? -3.27 -9.461 -25.703 1 85.88 90 ASN A C 1
ATOM 694 O O . ASN A 1 90 ? -3.766 -8.727 -26.562 1 85.88 90 ASN A O 1
ATOM 698 N N . ASP A 1 91 ? -2.145 -10.18 -25.906 1 90.81 91 ASP A N 1
ATOM 699 C CA . ASP A 1 91 ? -1.468 -10.047 -27.203 1 90.81 91 ASP A CA 1
ATOM 700 C C . ASP A 1 91 ? -1.201 -11.422 -27.828 1 90.81 91 ASP A C 1
ATOM 702 O O . ASP A 1 91 ? -0.484 -11.523 -28.812 1 90.81 91 ASP A O 1
ATOM 706 N N . GLY A 1 92 ? -1.71 -12.43 -27.234 1 90.38 92 GLY A N 1
ATOM 707 C CA . GLY A 1 92 ? -1.589 -13.766 -27.781 1 90.38 92 GLY A CA 1
ATOM 708 C C . GLY A 1 92 ? -0.248 -14.414 -27.484 1 90.38 92 GLY A C 1
ATOM 709 O O . GLY A 1 92 ? 0.053 -15.492 -28.016 1 90.38 92 GLY A O 1
ATOM 710 N N . SER A 1 93 ? 0.448 -13.812 -26.578 1 91.31 93 SER A N 1
ATOM 711 C CA . SER A 1 93 ? 1.796 -14.312 -26.344 1 91.31 93 SER A CA 1
ATOM 712 C C . SER A 1 93 ? 1.858 -15.141 -25.062 1 91.31 93 SER A C 1
ATOM 714 O O . SER A 1 93 ? 2.92 -15.656 -24.703 1 91.31 93 SER A O 1
ATOM 716 N N . ASP A 1 94 ? 0.715 -15.336 -24.453 1 94.94 94 ASP A N 1
ATOM 717 C CA . ASP A 1 94 ? 0.696 -16.125 -23.234 1 94.94 94 ASP A CA 1
ATOM 718 C C . ASP A 1 94 ? 0.916 -17.609 -23.531 1 94.94 94 ASP A C 1
ATOM 720 O O . ASP A 1 94 ? 0.634 -18.078 -24.641 1 94.94 94 ASP A O 1
ATOM 724 N N . VAL A 1 95 ? 1.421 -18.312 -22.562 1 95.06 95 VAL A N 1
ATOM 725 C CA . VAL A 1 95 ? 1.797 -19.703 -22.75 1 95.06 95 VAL A CA 1
ATOM 726 C C . VAL A 1 95 ? 0.571 -20.516 -23.156 1 95.06 95 VAL A C 1
ATOM 728 O O . VAL A 1 95 ? 0.671 -21.438 -23.969 1 95.06 95 VAL A O 1
ATOM 731 N N . TRP A 1 96 ? -0.582 -20.234 -22.625 1 95.38 96 TRP A N 1
ATOM 732 C CA . TRP A 1 96 ? -1.783 -20.984 -22.969 1 95.38 96 TRP A CA 1
ATOM 733 C C . TRP A 1 96 ? -2.213 -20.703 -24.406 1 95.38 96 TRP A C 1
ATOM 735 O O . TRP A 1 96 ? -2.742 -21.578 -25.078 1 95.38 96 TRP A O 1
ATOM 745 N N . ASP A 1 97 ? -1.995 -19.5 -24.906 1 95 97 ASP A N 1
ATOM 746 C CA . ASP A 1 97 ? -2.26 -19.172 -26.312 1 95 97 ASP A CA 1
ATOM 747 C C . ASP A 1 97 ? -1.285 -19.906 -27.234 1 95 97 ASP A C 1
ATOM 749 O O . ASP A 1 97 ? -1.689 -20.469 -28.25 1 95 97 ASP A O 1
ATOM 753 N N . LEU A 1 98 ? -0.059 -19.891 -26.828 1 94 98 LEU A N 1
ATOM 754 C CA . LEU A 1 98 ? 0.983 -20.516 -27.641 1 94 98 LEU A CA 1
ATOM 755 C C . LEU A 1 98 ? 0.749 -22.016 -27.766 1 94 98 LEU A C 1
ATOM 757 O O . LEU A 1 98 ? 0.844 -22.578 -28.859 1 94 98 LEU A O 1
ATOM 761 N N . ILE A 1 99 ? 0.478 -22.656 -26.688 1 95.19 99 ILE A N 1
ATOM 762 C CA . ILE A 1 99 ? 0.22 -24.078 -26.703 1 95.19 99 ILE A CA 1
ATOM 763 C C . ILE A 1 99 ? -1.069 -24.375 -27.469 1 95.19 99 ILE A C 1
ATOM 765 O O . ILE A 1 99 ? -1.139 -25.328 -28.234 1 95.19 99 ILE A O 1
ATOM 769 N N . GLY A 1 100 ? -2.072 -23.578 -27.234 1 93.38 100 GLY A N 1
ATOM 770 C CA . GLY A 1 100 ? -3.328 -23.719 -27.953 1 93.38 100 GLY A CA 1
ATOM 771 C C . GLY A 1 100 ? -3.176 -23.625 -29.453 1 93.38 100 GLY A C 1
ATOM 772 O O . GLY A 1 100 ? -3.895 -24.297 -30.203 1 93.38 100 GLY A O 1
ATOM 773 N N . ASN A 1 101 ? -2.244 -22.844 -29.859 1 92.12 101 ASN A N 1
ATOM 774 C CA . ASN A 1 101 ? -1.998 -22.641 -31.281 1 92.12 101 ASN A CA 1
ATOM 775 C C . ASN A 1 101 ? -1.05 -23.688 -31.844 1 92.12 101 ASN A C 1
ATOM 777 O O . ASN A 1 101 ? -0.932 -23.844 -33.062 1 92.12 101 ASN A O 1
ATOM 781 N N . SER A 1 102 ? -0.388 -24.375 -31 1 91.75 102 SER A N 1
ATOM 782 C CA . SER A 1 102 ? 0.562 -25.406 -31.406 1 91.75 102 SER A CA 1
ATOM 783 C C . SER A 1 102 ? 0.068 -26.797 -31.016 1 91.75 102 SER A C 1
ATOM 785 O O . SER A 1 102 ? 0.758 -27.531 -30.297 1 91.75 102 SER A O 1
ATOM 787 N N . THR A 1 103 ? -0.926 -27.203 -31.672 1 89.25 103 THR A N 1
ATOM 788 C CA . THR A 1 103 ? -1.62 -28.422 -31.281 1 89.25 103 THR A CA 1
ATOM 789 C C . THR A 1 103 ? -0.757 -29.656 -31.547 1 89.25 103 THR A C 1
ATOM 791 O O . THR A 1 103 ? -1.012 -30.734 -31.016 1 89.25 103 THR A O 1
ATOM 794 N N . GLU A 1 104 ? 0.25 -29.469 -32.406 1 94.25 104 GLU A N 1
ATOM 795 C CA . GLU A 1 104 ? 1.15 -30.578 -32.719 1 94.25 104 GLU A CA 1
ATOM 796 C C . GLU A 1 104 ? 1.959 -30.984 -31.5 1 94.25 104 GLU A C 1
ATOM 798 O O . GLU A 1 104 ? 2.547 -32.062 -31.469 1 94.25 104 GLU A O 1
ATOM 803 N N . LEU A 1 105 ? 1.952 -30.172 -30.5 1 96.94 105 LEU A N 1
ATOM 804 C CA . LEU A 1 105 ? 2.672 -30.469 -29.266 1 96.94 105 LEU A CA 1
ATOM 805 C C . LEU A 1 105 ? 1.9 -31.469 -28.422 1 96.94 105 LEU A C 1
ATOM 807 O O . LEU A 1 105 ? 2.461 -32.062 -27.5 1 96.94 105 LEU A O 1
ATOM 811 N N . LEU A 1 106 ? 0.633 -31.656 -28.688 1 97.19 106 LEU A N 1
ATOM 812 C CA . LEU A 1 106 ? -0.26 -32.5 -27.891 1 97.19 106 LEU A CA 1
ATOM 813 C C . LEU A 1 106 ? -0.54 -33.812 -28.625 1 97.19 106 LEU A C 1
ATOM 815 O O . LEU A 1 106 ? -0.599 -33.844 -29.844 1 97.19 106 LEU A O 1
ATOM 819 N N . LYS A 1 107 ? -0.721 -34.781 -27.828 1 96.19 107 LYS A N 1
ATOM 820 C CA . LYS A 1 107 ? -1.099 -36.094 -28.391 1 96.19 107 LYS A CA 1
ATOM 821 C C . LYS A 1 107 ? -2.537 -36.062 -28.906 1 96.19 107 LYS A C 1
ATOM 823 O O . LYS A 1 107 ? -3.406 -35.438 -28.297 1 96.19 107 LYS A O 1
ATOM 828 N N . GLU A 1 108 ? -2.787 -36.875 -29.875 1 92.38 108 GLU A N 1
ATOM 829 C CA . GLU A 1 108 ? -4.098 -36.906 -30.516 1 92.38 108 GLU A CA 1
ATOM 830 C C . GLU A 1 108 ? -5.129 -37.625 -29.641 1 92.38 108 GLU A C 1
ATOM 832 O O . GLU A 1 108 ? -6.328 -37.375 -29.766 1 92.38 108 GLU A O 1
ATOM 837 N N . ASP A 1 109 ? -4.676 -38.438 -28.719 1 91.62 109 ASP A N 1
ATOM 838 C CA . ASP A 1 109 ? -5.602 -39.25 -27.938 1 91.62 109 ASP A CA 1
ATOM 839 C C . ASP A 1 109 ? -5.961 -38.562 -26.625 1 91.62 109 ASP A C 1
ATOM 841 O O . ASP A 1 109 ? -6.457 -39.188 -25.688 1 91.62 109 ASP A O 1
ATOM 845 N N . LYS A 1 110 ? -5.613 -37.281 -26.484 1 92.06 110 LYS A N 1
ATOM 846 C CA . LYS A 1 110 ? -5.941 -36.469 -25.328 1 92.06 110 LYS A CA 1
ATOM 847 C C . LYS A 1 110 ? -5.277 -37 -24.062 1 92.06 110 LYS A C 1
ATOM 849 O O . LYS A 1 110 ? -5.887 -37 -23 1 92.06 110 LYS A O 1
ATOM 854 N N . THR A 1 111 ? -4.102 -37.531 -24.203 1 94 111 THR A N 1
ATOM 855 C CA . THR A 1 111 ? -3.43 -38.094 -23.047 1 94 111 THR A CA 1
ATOM 856 C C . THR A 1 111 ? -2.248 -37.25 -22.625 1 94 111 THR A C 1
ATOM 858 O O . THR A 1 111 ? -1.592 -37.531 -21.609 1 94 111 THR A O 1
ATOM 861 N N . THR A 1 112 ? -2.023 -36.125 -23.391 1 97.31 112 THR A N 1
ATOM 862 C CA . THR A 1 112 ? -1.005 -35.219 -22.906 1 97.31 112 THR A CA 1
ATOM 863 C C . THR A 1 112 ? -1.447 -34.531 -21.609 1 97.31 112 THR A C 1
ATOM 865 O O . THR A 1 112 ? -2.562 -34.031 -21.531 1 97.31 112 THR A O 1
ATOM 868 N N . GLY A 1 113 ? -0.615 -34.656 -20.578 1 97.62 113 GLY A N 1
ATOM 869 C CA . GLY A 1 113 ? -0.857 -33.906 -19.359 1 97.62 113 GLY A CA 1
ATOM 870 C C . GLY A 1 113 ? -0.194 -32.531 -19.375 1 97.62 113 GLY A C 1
ATOM 871 O O . GLY A 1 113 ? 1.001 -32.438 -19.656 1 97.62 113 GLY A O 1
ATOM 872 N N . ILE A 1 114 ? -0.988 -31.484 -19.188 1 97.88 114 ILE A N 1
ATOM 873 C CA . ILE A 1 114 ? -0.439 -30.156 -18.953 1 97.88 114 ILE A CA 1
ATOM 874 C C . ILE A 1 114 ? -0.418 -29.875 -17.453 1 97.88 114 ILE A C 1
ATOM 876 O O . ILE A 1 114 ? -1.471 -29.781 -16.812 1 97.88 114 ILE A O 1
ATOM 880 N N . VAL A 1 115 ? 0.792 -29.781 -16.922 1 98.5 115 VAL A N 1
ATOM 881 C CA . VAL A 1 115 ? 0.981 -29.625 -15.484 1 98.5 115 VAL A CA 1
ATOM 882 C C . VAL A 1 115 ? 1.251 -28.156 -15.148 1 98.5 115 VAL A C 1
ATOM 884 O O . VAL A 1 115 ? 2.305 -27.625 -15.5 1 98.5 115 VAL A O 1
ATOM 887 N N . LEU A 1 116 ? 0.316 -27.562 -14.461 1 98.19 116 LEU A N 1
ATOM 888 C CA . LEU A 1 116 ? 0.437 -26.156 -14.07 1 98.19 116 LEU A CA 1
ATOM 889 C C . LEU A 1 116 ? 0.965 -26.031 -12.648 1 98.19 116 LEU A C 1
ATOM 891 O O . LEU A 1 116 ? 0.193 -26.078 -11.688 1 98.19 116 LEU A O 1
ATOM 895 N N . ILE A 1 117 ? 2.291 -25.844 -12.539 1 97.88 117 ILE A N 1
ATOM 896 C CA . ILE A 1 117 ? 2.891 -25.578 -11.234 1 97.88 117 ILE A CA 1
ATOM 897 C C . ILE A 1 117 ? 3.055 -24.078 -11.047 1 97.88 117 ILE A C 1
ATOM 899 O O . ILE A 1 117 ? 4.164 -23.547 -11.148 1 97.88 117 ILE A O 1
ATOM 903 N N . GLU A 1 118 ? 1.921 -23.453 -10.914 1 96.56 118 GLU A N 1
ATOM 904 C CA . GLU A 1 118 ? 1.804 -22 -10.852 1 96.56 118 GLU A CA 1
ATOM 905 C C . GLU A 1 118 ? 1.026 -21.562 -9.617 1 96.56 118 GLU A C 1
ATOM 907 O O . GLU A 1 118 ? 0.303 -22.359 -9.016 1 96.56 118 GLU A O 1
ATOM 912 N N . ASN A 1 119 ? 1.228 -20.375 -9.195 1 94.75 119 ASN A N 1
ATOM 913 C CA . ASN A 1 119 ? 0.514 -19.859 -8.031 1 94.75 119 ASN A CA 1
ATOM 914 C C . ASN A 1 119 ? -0.902 -19.422 -8.398 1 94.75 119 ASN A C 1
ATOM 916 O O . ASN A 1 119 ? -1.284 -19.438 -9.57 1 94.75 119 ASN A O 1
ATOM 920 N N . GLY A 1 120 ? -1.601 -19.156 -7.344 1 97.19 120 GLY A N 1
ATOM 921 C CA . GLY A 1 120 ? -2.883 -18.5 -7.516 1 97.19 120 GLY A CA 1
ATOM 922 C C . GLY A 1 120 ? -4.043 -19.469 -7.645 1 97.19 120 GLY A C 1
ATOM 923 O O . GLY A 1 120 ? -3.891 -20.656 -7.391 1 97.19 120 GLY A O 1
ATOM 924 N N . ILE A 1 121 ? -5.191 -18.938 -7.969 1 98.06 121 ILE A N 1
ATOM 925 C CA . ILE A 1 121 ? -6.445 -19.672 -8.094 1 98.06 121 ILE A CA 1
ATOM 926 C C . ILE A 1 121 ? -7.09 -19.359 -9.445 1 98.06 121 ILE A C 1
ATOM 928 O O . ILE A 1 121 ? -6.805 -18.328 -10.055 1 98.06 121 ILE A O 1
ATOM 932 N N . GLY A 1 122 ? -7.766 -20.297 -9.961 1 96.62 122 GLY A N 1
ATOM 933 C CA . GLY A 1 122 ? -8.508 -20.094 -11.203 1 96.62 122 GLY A CA 1
ATOM 934 C C . GLY A 1 122 ? -7.609 -20.016 -12.422 1 96.62 122 GLY A C 1
ATOM 935 O O . GLY A 1 122 ? -8.039 -19.562 -13.484 1 96.62 122 GLY A O 1
ATOM 936 N N . ILE A 1 123 ? -6.453 -20.469 -12.383 1 96.75 123 ILE A N 1
ATOM 937 C CA . ILE A 1 123 ? -5.488 -20.344 -13.469 1 96.75 123 ILE A CA 1
ATOM 938 C C . ILE A 1 123 ? -5.883 -21.25 -14.625 1 96.75 123 ILE A C 1
ATOM 940 O O . ILE A 1 123 ? -5.551 -20.984 -15.781 1 96.75 123 ILE A O 1
ATOM 944 N N . GLU A 1 124 ? -6.605 -22.312 -14.344 1 95.75 124 GLU A N 1
ATOM 945 C CA . GLU A 1 124 ? -7.031 -23.25 -15.367 1 95.75 124 GLU A CA 1
ATOM 946 C C . GLU A 1 124 ? -8 -22.609 -16.344 1 95.75 124 GLU A C 1
ATOM 948 O O . GLU A 1 124 ? -8.148 -23.078 -17.484 1 95.75 124 GLU A O 1
ATOM 953 N N . SER A 1 125 ? -8.641 -21.547 -15.914 1 95.06 125 SER A N 1
ATOM 954 C CA . SER A 1 125 ? -9.609 -20.875 -16.781 1 95.06 125 SER A CA 1
ATOM 955 C C . SER A 1 125 ? -8.938 -20.266 -18 1 95.06 125 SER A C 1
ATOM 957 O O . SER A 1 125 ? -9.57 -20.109 -19.047 1 95.06 125 SER A O 1
ATOM 959 N N . TYR A 1 126 ? -7.688 -19.922 -17.891 1 95.25 126 TYR A N 1
ATOM 960 C CA . TYR A 1 126 ? -6.957 -19.359 -19.016 1 95.25 126 TYR A CA 1
ATOM 961 C C . TYR A 1 126 ? -6.676 -20.422 -20.078 1 95.25 126 TYR A C 1
ATOM 963 O O . TYR A 1 126 ? -6.352 -20.094 -21.219 1 95.25 126 TYR A O 1
ATOM 971 N N . TRP A 1 127 ? -6.828 -21.688 -19.734 1 95.56 127 TRP A N 1
ATOM 972 C CA . TRP A 1 127 ? -6.43 -22.812 -20.578 1 95.56 127 TRP A CA 1
ATOM 973 C C . TRP A 1 127 ? -7.648 -23.469 -21.219 1 95.56 127 TRP A C 1
ATOM 975 O O . TRP A 1 127 ? -7.586 -24.625 -21.625 1 95.56 127 TRP A O 1
ATOM 985 N N . ASN A 1 128 ? -8.719 -22.812 -21.312 1 92.75 128 ASN A N 1
ATOM 986 C CA . ASN A 1 128 ? -9.977 -23.375 -21.781 1 92.75 128 ASN A CA 1
ATOM 987 C C . ASN A 1 128 ? -9.852 -23.891 -23.219 1 92.75 128 ASN A C 1
ATOM 989 O O . ASN A 1 128 ? -10.492 -24.891 -23.578 1 92.75 128 ASN A O 1
ATOM 993 N N . ASN A 1 129 ? -9.062 -23.281 -24.016 1 90.88 129 ASN A N 1
ATOM 994 C CA . ASN A 1 129 ? -8.945 -23.656 -25.422 1 90.88 129 ASN A CA 1
ATOM 995 C C . ASN A 1 129 ? -8.211 -24.984 -25.578 1 90.88 129 ASN A C 1
ATOM 997 O O . ASN A 1 129 ? -8.266 -25.594 -26.656 1 90.88 129 ASN A O 1
ATOM 1001 N N . VAL A 1 130 ? -7.566 -25.438 -24.547 1 92.75 130 VAL A N 1
ATOM 1002 C CA . VAL A 1 130 ? -6.77 -26.656 -24.656 1 92.75 130 VAL A CA 1
ATOM 1003 C C . VAL A 1 130 ? -7.426 -27.781 -23.844 1 92.75 130 VAL A C 1
ATOM 1005 O O . VAL A 1 130 ? -7.074 -28.953 -24 1 92.75 130 VAL A O 1
ATOM 1008 N N . ARG A 1 131 ? -8.43 -27.531 -23.141 1 89.44 131 ARG A N 1
ATOM 1009 C CA . ARG A 1 131 ? -9.039 -28.469 -22.203 1 89.44 131 ARG A CA 1
ATOM 1010 C C . ARG A 1 131 ? -9.57 -29.703 -22.922 1 89.44 131 ARG A C 1
ATOM 1012 O O . ARG A 1 131 ? -9.609 -30.797 -22.344 1 89.44 131 ARG A O 1
ATOM 1019 N N . SER A 1 132 ? -10.023 -29.531 -24.141 1 90.12 132 SER A N 1
ATOM 1020 C CA . SER A 1 132 ? -10.578 -30.641 -24.891 1 90.12 132 SER A CA 1
ATOM 1021 C C . SER A 1 132 ? -9.477 -31.516 -25.469 1 90.12 132 SER A C 1
ATOM 1023 O O . SER A 1 132 ? -9.734 -32.625 -25.922 1 90.12 132 SER A O 1
ATOM 1025 N N . LYS A 1 133 ? -8.242 -31.078 -25.375 1 93.75 133 LYS A N 1
ATOM 1026 C CA . LYS A 1 133 ? -7.16 -31.766 -26.078 1 93.75 133 LYS A CA 1
ATOM 1027 C C . LYS A 1 133 ? -6.129 -32.312 -25.094 1 93.75 133 LYS A C 1
ATOM 1029 O O . LYS A 1 133 ? -5.301 -33.156 -25.469 1 93.75 133 LYS A O 1
ATOM 1034 N N . ALA A 1 134 ? -6.188 -31.938 -23.906 1 96.06 134 ALA A N 1
ATOM 1035 C CA . ALA A 1 134 ? -5.188 -32.312 -22.922 1 96.06 134 ALA A CA 1
ATOM 1036 C C . ALA A 1 134 ? -5.809 -32.438 -21.531 1 96.06 134 ALA A C 1
ATOM 1038 O O . ALA A 1 134 ? -6.914 -31.953 -21.297 1 96.06 134 ALA A O 1
ATOM 1039 N N . VAL A 1 135 ? -5.137 -33.188 -20.672 1 96.38 135 VAL A N 1
ATOM 1040 C CA . VAL A 1 135 ? -5.523 -33.281 -19.266 1 96.38 135 VAL A CA 1
ATOM 1041 C C . VAL A 1 135 ? -4.793 -32.219 -18.453 1 96.38 135 VAL A C 1
ATOM 1043 O O . VAL A 1 135 ? -3.562 -32.156 -18.469 1 96.38 135 VAL A O 1
ATOM 1046 N N . LEU A 1 136 ? -5.543 -31.359 -17.766 1 97 136 LEU A N 1
ATOM 1047 C CA . LEU A 1 136 ? -4.93 -30.312 -16.969 1 97 136 LEU A CA 1
ATOM 1048 C C . LEU A 1 136 ? -4.668 -30.812 -15.547 1 97 136 LEU A C 1
ATOM 1050 O O . LEU A 1 136 ? -5.582 -31.281 -14.867 1 97 136 LEU A O 1
ATOM 1054 N N . LEU A 1 137 ? -3.41 -30.734 -15.172 1 98 137 LEU A N 1
ATOM 1055 C CA . LEU A 1 137 ? -2.98 -31.109 -13.828 1 98 137 LEU A CA 1
ATOM 1056 C C . LEU A 1 137 ? -2.559 -29.875 -13.031 1 98 137 LEU A C 1
ATOM 1058 O O . LEU A 1 137 ? -1.923 -28.969 -13.57 1 98 137 LEU A O 1
ATOM 1062 N N . SER A 1 138 ? -2.994 -29.906 -11.766 1 98.12 138 SER A N 1
ATOM 1063 C CA . SER A 1 138 ? -2.596 -28.828 -10.859 1 98.12 138 SER A CA 1
ATOM 1064 C C . SER A 1 138 ? -1.387 -29.234 -10.023 1 98.12 138 SER A C 1
ATOM 1066 O O . SER A 1 138 ? -1.337 -30.344 -9.492 1 98.12 138 SER A O 1
ATOM 1068 N N . GLY A 1 139 ? -0.41 -28.391 -9.992 1 98.06 139 GLY A N 1
ATOM 1069 C CA . GLY A 1 139 ? 0.7 -28.5 -9.062 1 98.06 139 GLY A CA 1
ATOM 1070 C C . GLY A 1 139 ? 0.776 -27.344 -8.07 1 98.06 139 GLY A C 1
ATOM 1071 O O . GLY A 1 139 ? 0.935 -26.203 -8.477 1 98.06 139 GLY A O 1
ATOM 1072 N N . THR A 1 140 ? 0.624 -27.656 -6.789 1 97.56 140 THR A N 1
ATOM 1073 C CA . THR A 1 140 ? 0.78 -26.672 -5.719 1 97.56 140 THR A CA 1
ATOM 1074 C C . THR A 1 140 ? 2.094 -26.891 -4.973 1 97.56 140 THR A C 1
ATOM 1076 O O . THR A 1 140 ? 2.211 -27.812 -4.172 1 97.56 140 THR A O 1
ATOM 1079 N N . SER A 1 141 ? 3.006 -26 -5.27 1 95.56 141 SER A N 1
ATOM 1080 C CA . SER A 1 141 ? 4.363 -26.188 -4.762 1 95.56 141 SER A CA 1
ATOM 1081 C C . SER A 1 141 ? 4.641 -25.266 -3.584 1 95.56 141 SER A C 1
ATOM 1083 O O . SER A 1 141 ? 4.211 -24.109 -3.584 1 95.56 141 SER A O 1
ATOM 1085 N N . TYR A 1 142 ? 5.273 -25.672 -2.564 1 90.38 142 TYR A N 1
ATOM 1086 C CA . TYR A 1 142 ? 5.762 -24.891 -1.438 1 90.38 142 TYR A CA 1
ATOM 1087 C C . TYR A 1 142 ? 7.285 -24.875 -1.404 1 90.38 142 TYR A C 1
ATOM 1089 O O . TYR A 1 142 ? 7.887 -24.625 -0.355 1 90.38 142 TYR A O 1
ATOM 1097 N N . ILE A 1 143 ? 7.785 -24.906 -2.539 1 86.5 143 ILE A N 1
ATOM 1098 C CA . ILE A 1 143 ? 9.242 -24.906 -2.6 1 86.5 143 ILE A CA 1
ATOM 1099 C C . ILE A 1 143 ? 9.758 -23.469 -2.471 1 86.5 143 ILE A C 1
ATOM 1101 O O . ILE A 1 143 ? 9.047 -22.516 -2.809 1 86.5 143 ILE A O 1
ATOM 1105 N N . SER A 1 144 ? 10.953 -23.25 -1.731 1 82.94 144 SER A N 1
ATOM 1106 C CA . SER A 1 144 ? 11.695 -21.984 -1.734 1 82.94 144 SER A CA 1
ATOM 1107 C C . SER A 1 144 ? 12.977 -22.109 -2.557 1 82.94 144 SER A C 1
ATOM 1109 O O . SER A 1 144 ? 13.898 -22.828 -2.178 1 82.94 144 SER A O 1
ATOM 1111 N N . SER A 1 145 ? 12.859 -21.453 -3.76 1 87.94 145 SER A N 1
ATOM 1112 C CA . SER A 1 145 ? 14.031 -21.5 -4.629 1 87.94 145 SER A CA 1
ATOM 1113 C C . SER A 1 145 ? 14.141 -20.234 -5.473 1 87.94 145 SER A C 1
ATOM 1115 O O . SER A 1 145 ? 13.156 -19.516 -5.66 1 87.94 145 SER A O 1
ATOM 1117 N N . THR A 1 146 ? 15.328 -19.938 -5.895 1 87 146 THR A N 1
ATOM 1118 C CA . THR A 1 146 ? 15.594 -18.797 -6.754 1 87 146 THR A CA 1
ATOM 1119 C C . THR A 1 146 ? 16.484 -19.188 -7.922 1 87 146 THR A C 1
ATOM 1121 O O . THR A 1 146 ? 17.172 -20.203 -7.871 1 87 146 THR A O 1
ATOM 1124 N N . ASN A 1 147 ? 16.344 -18.469 -8.984 1 91.38 147 ASN A N 1
ATOM 1125 C CA . ASN A 1 147 ? 17.25 -18.547 -10.125 1 91.38 147 ASN A CA 1
ATOM 1126 C C . ASN A 1 147 ? 17.859 -17.188 -10.453 1 91.38 147 ASN A C 1
ATOM 1128 O O . ASN A 1 147 ? 17.141 -16.25 -10.828 1 91.38 147 ASN A O 1
ATOM 1132 N N . THR A 1 148 ? 19.094 -17.094 -10.195 1 90 148 THR A N 1
ATOM 1133 C CA . THR A 1 148 ? 19.844 -15.891 -10.555 1 90 148 THR A CA 1
ATOM 1134 C C . THR A 1 148 ? 20.875 -16.203 -11.625 1 90 148 THR A C 1
ATOM 1136 O O . THR A 1 148 ? 21.969 -16.703 -11.312 1 90 148 THR A O 1
ATOM 1139 N N . LYS A 1 149 ? 20.672 -15.82 -12.852 1 90.62 149 LYS A N 1
ATOM 1140 C CA . LYS A 1 149 ? 21.609 -16 -13.961 1 90.62 149 LYS A CA 1
ATOM 1141 C C . LYS A 1 149 ? 22.078 -17.453 -14.055 1 90.62 149 LYS A C 1
ATOM 1143 O O . LYS A 1 149 ? 23.281 -17.719 -14.062 1 90.62 149 LYS A O 1
ATOM 1148 N N . ALA A 1 150 ? 21.125 -18.375 -13.922 1 94.94 150 ALA A N 1
ATOM 1149 C CA . ALA A 1 150 ? 21.312 -19.812 -14.125 1 94.94 150 ALA A CA 1
ATOM 1150 C C . ALA A 1 150 ? 21.938 -20.469 -12.891 1 94.94 150 ALA A C 1
ATOM 1152 O O . ALA A 1 150 ? 22.359 -21.625 -12.93 1 94.94 150 ALA A O 1
ATOM 1153 N N . GLU A 1 151 ? 22.062 -19.688 -11.875 1 95.06 151 GLU A N 1
ATOM 1154 C CA . GLU A 1 151 ? 22.375 -20.234 -10.562 1 95.06 151 GLU A CA 1
ATOM 1155 C C . GLU A 1 151 ? 21.125 -20.422 -9.719 1 95.06 151 GLU A C 1
ATOM 1157 O O . GLU A 1 151 ? 20.531 -19.438 -9.273 1 95.06 151 GLU A O 1
ATOM 1162 N N . VAL A 1 152 ? 20.828 -21.703 -9.469 1 95.5 152 VAL A N 1
ATOM 1163 C CA . VAL A 1 152 ? 19.594 -22.031 -8.766 1 95.5 152 VAL A CA 1
ATOM 1164 C C . VAL A 1 152 ? 19.906 -22.422 -7.32 1 95.5 152 VAL A C 1
ATOM 1166 O O . VAL A 1 152 ? 20.719 -23.328 -7.082 1 95.5 152 VAL A O 1
ATOM 1169 N N . LYS A 1 153 ? 19.328 -21.688 -6.426 1 91.62 153 LYS A N 1
ATOM 1170 C CA . LYS A 1 153 ? 19.484 -22 -5.008 1 91.62 153 LYS A CA 1
ATOM 1171 C C . LYS A 1 153 ? 18.172 -22.484 -4.41 1 91.62 153 LYS A C 1
ATOM 1173 O O . LYS A 1 153 ? 17.141 -21.812 -4.504 1 91.62 153 LYS A O 1
ATOM 1178 N N . GLN A 1 154 ? 18.234 -23.688 -3.832 1 90.94 154 GLN A N 1
ATOM 1179 C CA . GLN A 1 154 ? 17.078 -24.281 -3.146 1 90.94 154 GLN A CA 1
ATOM 1180 C C . GLN A 1 154 ? 17.172 -24.078 -1.638 1 90.94 154 GLN A C 1
ATOM 1182 O O . GLN A 1 154 ? 18.125 -24.547 -1.003 1 90.94 154 GLN A O 1
ATOM 1187 N N . TYR A 1 155 ? 16.125 -23.406 -1.086 1 84.06 155 TYR A N 1
ATOM 1188 C CA . TYR A 1 155 ? 16.125 -23.078 0.335 1 84.06 155 TYR A CA 1
ATOM 1189 C C . TYR A 1 155 ? 15.219 -24.016 1.115 1 84.06 155 TYR A C 1
ATOM 1191 O O . TYR A 1 155 ? 15.398 -24.219 2.32 1 84.06 155 TYR A O 1
ATOM 1199 N N . GLY A 1 156 ? 14.234 -24.531 0.516 1 86.81 156 GLY A N 1
ATOM 1200 C CA . GLY A 1 156 ? 13.281 -25.438 1.147 1 86.81 156 GLY A CA 1
ATOM 1201 C C . GLY A 1 156 ? 13.039 -26.703 0.348 1 86.81 156 GLY A C 1
ATOM 1202 O O . GLY A 1 156 ? 13.141 -26.688 -0.88 1 86.81 156 GLY A O 1
ATOM 1203 N N . THR A 1 157 ? 12.703 -27.75 1.08 1 91.12 157 THR A N 1
ATOM 1204 C CA . THR A 1 157 ? 12.398 -29.031 0.446 1 91.12 157 THR A CA 1
ATOM 1205 C C . THR A 1 157 ? 11.312 -28.875 -0.609 1 91.12 157 THR A C 1
ATOM 1207 O O . THR A 1 157 ? 10.391 -28.062 -0.443 1 91.12 157 THR A O 1
ATOM 1210 N N . ASP A 1 158 ? 11.469 -29.625 -1.661 1 94.06 158 ASP A N 1
ATOM 1211 C CA . ASP A 1 158 ? 10.422 -29.672 -2.678 1 94.06 158 ASP A CA 1
ATOM 1212 C C . ASP A 1 158 ? 9.188 -30.406 -2.156 1 94.06 158 ASP A C 1
ATOM 1214 O O . ASP A 1 158 ? 9.102 -31.641 -2.244 1 94.06 158 ASP A O 1
ATOM 1218 N N . ASN A 1 159 ? 8.281 -29.672 -1.621 1 95.38 159 ASN A N 1
ATOM 1219 C CA . ASN A 1 159 ? 6.977 -30.141 -1.16 1 95.38 159 ASN A CA 1
ATOM 1220 C C . ASN A 1 159 ? 5.863 -29.734 -2.117 1 95.38 159 ASN A C 1
ATOM 1222 O O . ASN A 1 159 ? 5.566 -28.547 -2.26 1 95.38 159 ASN A O 1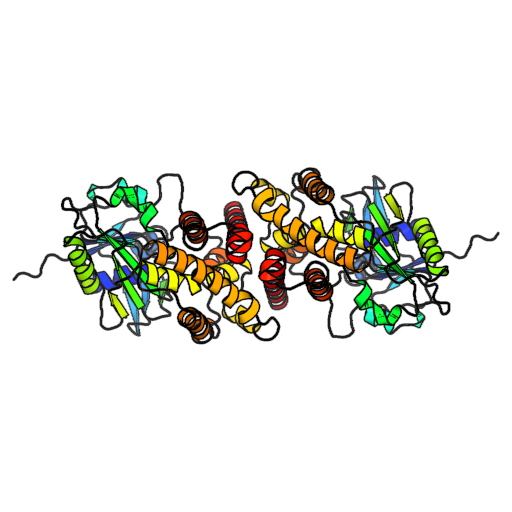
ATOM 1226 N N . ILE A 1 160 ? 5.27 -30.75 -2.791 1 97.38 160 ILE A N 1
ATOM 1227 C CA . ILE A 1 160 ? 4.34 -30.391 -3.855 1 97.38 160 ILE A CA 1
ATOM 1228 C C . ILE A 1 160 ? 3.164 -31.359 -3.857 1 97.38 160 ILE A C 1
ATOM 1230 O O . ILE A 1 160 ? 3.332 -32.562 -3.547 1 97.38 160 ILE A O 1
ATOM 1234 N N . LYS A 1 161 ? 1.951 -30.844 -4.129 1 98.06 161 LYS A N 1
ATOM 1235 C CA . LYS A 1 161 ? 0.734 -31.625 -4.348 1 98.06 161 LYS A CA 1
ATOM 1236 C C . LYS A 1 161 ? 0.31 -31.578 -5.812 1 98.06 161 LYS A C 1
ATOM 1238 O O . LYS A 1 161 ? 0.302 -30.5 -6.43 1 98.06 161 LYS A O 1
ATOM 1243 N N . PHE A 1 162 ? 0.061 -32.75 -6.379 1 98.44 162 PHE A N 1
ATOM 1244 C CA . PHE A 1 162 ? -0.466 -32.781 -7.734 1 98.44 162 PHE A CA 1
ATOM 1245 C C . PHE A 1 162 ? -1.893 -33.344 -7.738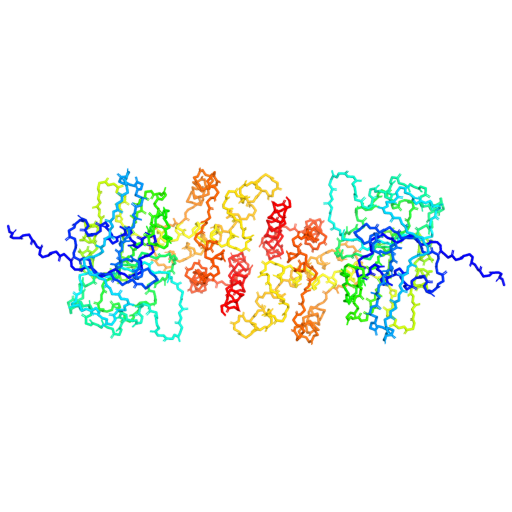 1 98.44 162 PHE A C 1
ATOM 1247 O O . PHE A 1 162 ? -2.209 -34.281 -7.008 1 98.44 162 PHE A O 1
ATOM 1254 N N . GLY A 1 163 ? -2.725 -32.75 -8.477 1 97.94 163 GLY A N 1
ATOM 1255 C CA . GLY A 1 163 ? -4.105 -33.188 -8.594 1 97.94 163 GLY A CA 1
ATOM 1256 C C . GLY A 1 163 ? -4.758 -32.781 -9.898 1 97.94 163 GLY A C 1
ATOM 1257 O O . GLY A 1 163 ? -4.133 -32.094 -10.727 1 97.94 163 GLY A O 1
ATOM 1258 N N . LEU A 1 164 ? -5.965 -33.25 -10.133 1 96.88 164 LEU A N 1
ATOM 1259 C CA . LEU A 1 164 ? -6.762 -32.875 -11.289 1 96.88 164 LEU A CA 1
ATOM 1260 C C . LEU A 1 164 ? -7.594 -31.641 -11 1 96.88 164 LEU A C 1
ATOM 1262 O O . LEU A 1 164 ? -8.133 -31.5 -9.898 1 96.88 164 LEU A O 1
ATOM 1266 N N . PHE A 1 165 ? -7.633 -30.656 -11.938 1 94.44 165 PHE A N 1
ATOM 1267 C CA . PHE A 1 165 ? -8.555 -29.547 -11.789 1 94.44 165 PHE A CA 1
ATOM 1268 C C . PHE A 1 165 ? -10 -30.031 -11.836 1 94.44 165 PHE A C 1
ATOM 1270 O O . PHE A 1 165 ? -10.281 -31.109 -12.352 1 94.44 165 PHE A O 1
ATOM 1277 N N . GLN A 1 166 ? -10.812 -29.141 -11.32 1 86.19 166 GLN A N 1
ATOM 1278 C CA . GLN A 1 166 ? -12.234 -29.469 -11.383 1 86.19 166 GLN A CA 1
ATOM 1279 C C . GLN A 1 166 ? -12.703 -29.625 -12.82 1 86.19 166 GLN A C 1
ATOM 1281 O O . GLN A 1 166 ? -12.297 -28.859 -13.703 1 86.19 166 GLN A O 1
ATOM 1286 N N . GLY A 1 167 ? -13.508 -30.641 -13.031 1 82.69 167 GLY A N 1
ATOM 1287 C CA . GLY A 1 167 ? -14.062 -30.875 -14.359 1 82.69 167 GLY A CA 1
ATOM 1288 C C . GLY A 1 167 ? -13.312 -31.922 -15.148 1 82.69 167 GLY A C 1
ATOM 1289 O O . GLY A 1 167 ? -13.805 -32.406 -16.156 1 82.69 167 GLY A O 1
ATOM 1290 N N . GLU A 1 168 ? -12.148 -32.219 -14.711 1 85.5 168 GLU A N 1
ATOM 1291 C CA . GLU A 1 168 ? -11.398 -33.312 -15.344 1 85.5 168 GLU A CA 1
ATOM 1292 C C . GLU A 1 168 ? -11.898 -34.688 -14.867 1 85.5 168 GLU A C 1
ATOM 1294 O O . GLU A 1 168 ? -11.359 -35.25 -13.914 1 85.5 168 GLU A O 1
ATOM 1299 N N . ASN A 1 169 ? -12.883 -35.188 -15.453 1 78.62 169 ASN A N 1
ATOM 1300 C CA . ASN A 1 169 ? -13.547 -36.406 -14.93 1 78.62 169 ASN A CA 1
ATOM 1301 C C . ASN A 1 169 ? -13.43 -37.562 -15.898 1 78.62 169 ASN A C 1
ATOM 1303 O O . ASN A 1 169 ? -14.016 -38.625 -15.672 1 78.62 169 ASN A O 1
ATOM 1307 N N . GLU A 1 170 ? -12.625 -37.406 -16.844 1 85.5 170 GLU A N 1
ATOM 1308 C CA . GLU A 1 170 ? -12.469 -38.562 -17.75 1 85.5 170 GLU A CA 1
ATOM 1309 C C . GLU A 1 170 ? -11.641 -39.656 -17.125 1 85.5 170 GLU A C 1
ATOM 1311 O O . GLU A 1 170 ? -10.734 -39.406 -16.328 1 85.5 170 GLU A O 1
ATOM 1316 N N . PRO A 1 171 ? -11.93 -40.844 -17.391 1 85.06 171 PRO A N 1
ATOM 1317 C CA . PRO A 1 171 ? -11.25 -41.969 -16.766 1 85.06 171 PRO A CA 1
ATOM 1318 C C . PRO A 1 171 ? -9.742 -41.938 -16.969 1 85.06 171 PRO A C 1
ATOM 1320 O O . PRO A 1 171 ? -8.984 -42.312 -16.078 1 85.06 171 PRO A O 1
ATOM 1323 N N . HIS A 1 172 ? -9.359 -41.5 -18.094 1 91.62 172 HIS A N 1
ATOM 1324 C CA . HIS A 1 172 ? -7.93 -41.562 -18.359 1 91.62 172 HIS A CA 1
ATOM 1325 C C . HIS A 1 172 ? -7.188 -40.469 -17.609 1 91.62 172 HIS A C 1
ATOM 1327 O O . HIS A 1 172 ? -5.965 -40.531 -17.453 1 91.62 172 HIS A O 1
ATOM 1333 N N . SER A 1 173 ? -7.852 -39.531 -17.156 1 94.69 173 SER A N 1
ATOM 1334 C CA . SER A 1 173 ? -7.223 -38.406 -16.484 1 94.69 173 SER A CA 1
ATOM 1335 C C . SER A 1 173 ? -6.484 -38.844 -15.219 1 94.69 173 SER A C 1
ATOM 1337 O O . SER A 1 173 ? -5.383 -38.375 -14.938 1 94.69 173 SER A O 1
ATOM 1339 N N . SER A 1 174 ? -7.02 -39.75 -14.492 1 95.06 174 SER A N 1
ATOM 1340 C CA . SER A 1 174 ? -6.387 -40.25 -13.281 1 95.06 174 SER A CA 1
ATOM 1341 C C . SER A 1 174 ? -5.086 -40.969 -13.602 1 95.06 174 SER A C 1
ATOM 1343 O O . SER A 1 174 ? -4.121 -40.906 -12.836 1 95.06 174 SER A O 1
ATOM 1345 N N . LYS A 1 175 ? -5.137 -41.656 -14.688 1 95.75 175 LYS A N 1
ATOM 1346 C CA . LYS A 1 175 ? -3.93 -42.375 -15.102 1 95.75 175 LYS A CA 1
ATOM 1347 C C . LYS A 1 175 ? -2.812 -41.406 -15.461 1 95.75 175 LYS A C 1
ATOM 1349 O O . LYS A 1 175 ? -1.647 -41.656 -15.141 1 95.75 175 LYS A O 1
ATOM 1354 N N . VAL A 1 176 ? -3.184 -40.406 -16.156 1 96.88 176 VAL A N 1
ATOM 1355 C CA . VAL A 1 176 ? -2.225 -39.375 -16.531 1 96.88 176 VAL A CA 1
ATOM 1356 C C . VAL A 1 176 ? -1.624 -38.719 -15.281 1 96.88 176 VAL A C 1
ATOM 1358 O O . VAL A 1 176 ? -0.409 -38.531 -15.195 1 96.88 176 VAL A O 1
ATOM 1361 N N . LEU A 1 177 ? -2.441 -38.469 -14.297 1 97.75 177 LEU A N 1
ATOM 1362 C CA . LEU A 1 177 ? -2.008 -37.906 -13.031 1 97.75 177 LEU A CA 1
ATOM 1363 C C . LEU A 1 177 ? -1.073 -38.844 -12.281 1 97.75 177 LEU A C 1
ATOM 1365 O O . LEU A 1 177 ? 0.009 -38.438 -11.852 1 97.75 177 LEU A O 1
ATOM 1369 N N . ASP A 1 178 ? -1.47 -40.062 -12.117 1 96.94 178 ASP A N 1
ATOM 1370 C CA . ASP A 1 178 ? -0.697 -41.031 -11.352 1 96.94 178 ASP A CA 1
ATOM 1371 C C . ASP A 1 178 ? 0.674 -41.25 -11.984 1 96.94 178 ASP A C 1
ATOM 1373 O O . ASP A 1 178 ? 1.68 -41.375 -11.273 1 96.94 178 ASP A O 1
ATOM 1377 N N . ARG A 1 179 ? 0.622 -41.344 -13.273 1 97.12 179 ARG A N 1
ATOM 1378 C CA . ARG A 1 179 ? 1.892 -41.5 -13.969 1 97.12 179 ARG A CA 1
ATOM 1379 C C . ARG A 1 179 ? 2.822 -40.344 -13.727 1 97.12 179 ARG A C 1
ATOM 1381 O O . ARG A 1 179 ? 4.02 -40.531 -13.492 1 97.12 179 ARG A O 1
ATOM 1388 N N . PHE A 1 180 ? 2.311 -39.156 -13.789 1 98 180 PHE A N 1
ATOM 1389 C CA . PHE A 1 180 ? 3.137 -37.969 -13.562 1 98 180 PHE A CA 1
ATOM 1390 C C . PHE A 1 180 ? 3.703 -37.969 -12.148 1 98 180 PHE A C 1
ATOM 1392 O O . PHE A 1 180 ? 4.871 -37.656 -11.945 1 98 180 PHE A O 1
ATOM 1399 N N . ILE A 1 181 ? 2.887 -38.281 -11.156 1 98.19 181 ILE A N 1
ATOM 1400 C CA . ILE A 1 181 ? 3.305 -38.312 -9.766 1 98.19 181 ILE A CA 1
ATOM 1401 C C . ILE A 1 181 ? 4.465 -39.312 -9.609 1 98.19 181 ILE A C 1
ATOM 1403 O O . ILE A 1 181 ? 5.465 -39 -8.953 1 98.19 181 ILE A O 1
ATOM 1407 N N . ASP A 1 182 ? 4.332 -40.406 -10.242 1 97.38 182 ASP A N 1
ATOM 1408 C CA . ASP A 1 182 ? 5.379 -41.438 -10.172 1 97.38 182 ASP A CA 1
ATOM 1409 C C . ASP A 1 182 ? 6.676 -40.938 -10.797 1 97.38 182 ASP A C 1
ATOM 1411 O O . ASP A 1 182 ? 7.77 -41.25 -10.312 1 97.38 182 ASP A O 1
ATOM 1415 N N . MET A 1 183 ? 6.508 -40.219 -11.859 1 97.62 183 MET A N 1
ATOM 1416 C CA . MET A 1 183 ? 7.668 -39.688 -12.562 1 97.62 183 MET A CA 1
ATOM 1417 C C . MET A 1 183 ? 8.367 -38.594 -11.734 1 97.62 183 MET A C 1
ATOM 1419 O O . MET A 1 183 ? 9.578 -38.406 -11.836 1 97.62 183 MET A O 1
ATOM 1423 N N . TYR A 1 184 ? 7.625 -37.875 -10.898 1 97.88 184 TYR A N 1
ATOM 1424 C CA . TYR A 1 184 ? 8.156 -36.688 -10.203 1 97.88 184 TYR A CA 1
ATOM 1425 C C . TYR A 1 184 ? 8.695 -37.062 -8.828 1 97.88 184 TYR A C 1
ATOM 1427 O O . TYR A 1 184 ? 9.57 -36.406 -8.289 1 97.88 184 TYR A O 1
ATOM 1435 N N . LYS A 1 185 ? 8.227 -38.125 -8.273 1 96.94 185 LYS A N 1
ATOM 1436 C CA . LYS A 1 185 ? 8.562 -38.531 -6.918 1 96.94 185 LYS A CA 1
ATOM 1437 C C . LYS A 1 185 ? 9.992 -39.062 -6.844 1 96.94 185 LYS A C 1
ATOM 1439 O O . LYS A 1 185 ? 10.438 -39.781 -7.73 1 96.94 185 LYS A O 1
ATOM 1444 N N . THR A 1 186 ? 10.68 -38.594 -5.852 1 94.5 186 THR A N 1
ATOM 1445 C CA . THR A 1 186 ? 12 -39.094 -5.508 1 94.5 186 THR A CA 1
ATOM 1446 C C . THR A 1 186 ? 12.078 -39.438 -4.027 1 94.5 186 THR A C 1
ATOM 1448 O O . THR A 1 186 ? 11.078 -39.344 -3.311 1 94.5 186 THR A O 1
ATOM 1451 N N . LYS A 1 187 ? 13.266 -39.844 -3.604 1 93 187 LYS A N 1
ATOM 1452 C CA . LYS A 1 187 ? 13.469 -40.156 -2.191 1 93 187 LYS A CA 1
ATOM 1453 C C . LYS A 1 187 ? 13.586 -38.875 -1.363 1 93 187 LYS A C 1
ATOM 1455 O O . LYS A 1 187 ? 13.336 -38.875 -0.157 1 93 187 LYS A O 1
ATOM 1460 N N . SER A 1 188 ? 13.883 -37.781 -2.014 1 92.94 188 SER A N 1
ATOM 1461 C CA . SER A 1 188 ? 14.242 -36.594 -1.283 1 92.94 188 SER A CA 1
ATOM 1462 C C . SER A 1 188 ? 13.109 -35.562 -1.305 1 92.94 188 SER A C 1
ATOM 1464 O O . SER A 1 188 ? 13.07 -34.656 -0.472 1 92.94 188 SER A O 1
ATOM 1466 N N . ASN A 1 189 ? 12.172 -35.656 -2.246 1 94.62 189 ASN A N 1
ATOM 1467 C CA . ASN A 1 189 ? 11.078 -34.688 -2.287 1 94.62 189 ASN A CA 1
ATOM 1468 C C . ASN A 1 189 ? 9.82 -35.25 -1.635 1 94.62 189 ASN A C 1
ATOM 1470 O O . ASN A 1 189 ? 9.797 -36.406 -1.208 1 94.62 189 ASN A O 1
ATOM 1474 N N . LYS A 1 190 ? 8.867 -34.375 -1.289 1 96.19 190 LYS A N 1
ATOM 1475 C CA . LYS A 1 190 ? 7.562 -34.75 -0.748 1 96.19 190 LYS A CA 1
ATOM 1476 C C . LYS A 1 190 ? 6.449 -34.469 -1.761 1 96.19 190 LYS A C 1
ATOM 1478 O O . LYS A 1 190 ? 6.039 -33.344 -1.964 1 96.19 190 LYS A O 1
ATOM 1483 N N . VAL A 1 191 ? 5.945 -35.562 -2.334 1 97.38 191 VAL A N 1
ATOM 1484 C CA . VAL A 1 191 ? 4.91 -35.469 -3.359 1 97.38 191 VAL A CA 1
ATOM 1485 C C . VAL A 1 191 ? 3.633 -36.156 -2.871 1 97.38 191 VAL A C 1
ATOM 1487 O O . VAL A 1 191 ? 3.658 -37.312 -2.441 1 97.38 191 VAL A O 1
ATOM 1490 N N . VAL A 1 192 ? 2.539 -35.469 -2.916 1 96.75 192 VAL A N 1
ATOM 1491 C CA . VAL A 1 192 ? 1.258 -35.969 -2.449 1 96.75 192 VAL A CA 1
ATOM 1492 C C . VAL A 1 192 ? 0.214 -35.844 -3.557 1 96.75 192 VAL A C 1
ATOM 1494 O O . VAL A 1 192 ? 0.196 -34.875 -4.289 1 96.75 192 VAL A O 1
ATOM 1497 N N . LYS A 1 193 ? -0.594 -36.906 -3.719 1 97.81 193 LYS A N 1
ATOM 1498 C CA . LYS A 1 193 ? -1.759 -36.781 -4.594 1 97.81 193 LYS A CA 1
ATOM 1499 C C . LYS A 1 193 ? -2.844 -35.906 -3.965 1 97.81 193 LYS A C 1
ATOM 1501 O O . LYS A 1 193 ? -3.256 -36.156 -2.828 1 97.81 193 LYS A O 1
ATOM 1506 N N . ASP A 1 194 ? -3.229 -34.906 -4.641 1 96.94 194 ASP A N 1
ATOM 1507 C CA . ASP A 1 194 ? -4.203 -33.938 -4.16 1 96.94 194 ASP A CA 1
ATOM 1508 C C . ASP A 1 194 ? -5.609 -34.281 -4.652 1 96.94 194 ASP A C 1
ATOM 1510 O O . ASP A 1 194 ? -5.902 -34.156 -5.844 1 96.94 194 ASP A O 1
ATOM 1514 N N . GLU A 1 195 ? -6.477 -34.656 -3.775 1 94 195 GLU A N 1
ATOM 1515 C CA . GLU A 1 195 ? -7.824 -35.062 -4.145 1 94 195 GLU A CA 1
ATOM 1516 C C . GLU A 1 195 ? -8.75 -33.844 -4.27 1 94 195 GLU A C 1
ATOM 1518 O O . GLU A 1 195 ? -9.844 -33.969 -4.828 1 94 195 GLU A O 1
ATOM 1523 N N . ASN A 1 196 ? -8.367 -32.781 -3.727 1 95.56 196 ASN A N 1
ATOM 1524 C CA . ASN A 1 196 ? -9.156 -31.547 -3.773 1 95.56 196 ASN A CA 1
ATOM 1525 C C . ASN A 1 196 ? -8.281 -30.328 -4.055 1 95.56 196 ASN A C 1
ATOM 1527 O O . ASN A 1 196 ? -8 -29.531 -3.152 1 95.56 196 ASN A O 1
ATOM 1531 N N . VAL A 1 197 ? -7.988 -30.141 -5.328 1 96 197 VAL A N 1
ATOM 1532 C CA . VAL A 1 197 ? -7.039 -29.156 -5.816 1 96 197 VAL A CA 1
ATOM 1533 C C . VAL A 1 197 ? -7.504 -27.75 -5.418 1 96 197 VAL A C 1
ATOM 1535 O O . VAL A 1 197 ? -6.695 -26.906 -5.016 1 96 197 VAL A O 1
ATOM 1538 N N . GLN A 1 198 ? -8.789 -27.531 -5.496 1 96.69 198 GLN A N 1
ATOM 1539 C CA . GLN A 1 198 ? -9.328 -26.219 -5.168 1 96.69 198 GLN A CA 1
ATOM 1540 C C . GLN A 1 198 ? -9.047 -25.844 -3.713 1 96.69 198 GLN A C 1
ATOM 1542 O O . GLN A 1 198 ? -8.641 -24.734 -3.416 1 96.69 198 GLN A O 1
ATOM 1547 N N . HIS A 1 199 ? -9.312 -26.812 -2.861 1 97.81 199 HIS A N 1
ATOM 1548 C CA . HIS A 1 199 ? -9.07 -26.625 -1.437 1 97.81 199 HIS A CA 1
ATOM 1549 C C . HIS A 1 199 ? -7.605 -26.328 -1.157 1 97.81 199 HIS A C 1
ATOM 1551 O O . HIS A 1 199 ? -7.285 -25.406 -0.404 1 97.81 199 HIS A O 1
ATOM 1557 N N . SER A 1 200 ? -6.734 -27.062 -1.758 1 97.44 200 SER A N 1
ATOM 1558 C CA . SER A 1 200 ? -5.301 -26.891 -1.559 1 97.44 200 SER A CA 1
ATOM 1559 C C . SER A 1 200 ? -4.828 -25.531 -2.059 1 97.44 200 SER A C 1
ATOM 1561 O O . SER A 1 200 ? -3.996 -24.891 -1.418 1 97.44 200 SER A O 1
ATOM 1563 N N . ARG A 1 201 ? -5.289 -25.109 -3.184 1 98 201 ARG A N 1
ATOM 1564 C CA . ARG A 1 201 ? -4.891 -23.812 -3.746 1 98 201 ARG A CA 1
ATOM 1565 C C . ARG A 1 201 ? -5.391 -22.656 -2.885 1 98 201 ARG A C 1
ATOM 1567 O O . ARG A 1 201 ? -4.672 -21.688 -2.674 1 98 201 ARG A O 1
ATOM 1574 N N . TRP A 1 202 ? -6.578 -22.781 -2.322 1 98.62 202 TRP A N 1
ATOM 1575 C CA . TRP A 1 202 ? -7.102 -21.766 -1.412 1 98.62 202 TRP A CA 1
ATOM 1576 C C . TRP A 1 202 ? -6.266 -21.688 -0.14 1 98.62 202 TRP A C 1
ATOM 1578 O O . TRP A 1 202 ? -5.996 -20.594 0.37 1 98.62 202 TRP A O 1
ATOM 1588 N N . LYS A 1 203 ? -5.91 -22.859 0.351 1 98.19 203 LYS A N 1
ATOM 1589 C CA . LYS A 1 203 ? -5.078 -22.875 1.552 1 98.19 203 LYS A CA 1
ATOM 1590 C C . LYS A 1 203 ? -3.758 -22.141 1.315 1 98.19 203 LYS A C 1
ATOM 1592 O O . LYS A 1 203 ? -3.283 -21.406 2.184 1 98.19 203 LYS A O 1
ATOM 1597 N N . LYS A 1 204 ? -3.168 -22.359 0.179 1 97.5 204 LYS A N 1
ATOM 1598 C CA . LYS A 1 204 ? -1.916 -21.688 -0.143 1 97.5 204 LYS A CA 1
ATOM 1599 C C . LYS A 1 204 ? -2.123 -20.188 -0.272 1 97.5 204 LYS A C 1
ATOM 1601 O O . LYS A 1 204 ? -1.223 -19.391 0.036 1 97.5 204 LYS A O 1
ATOM 1606 N N . LEU A 1 205 ? -3.336 -19.766 -0.662 1 98.5 205 LEU A N 1
ATOM 1607 C CA . LEU A 1 205 ? -3.637 -18.344 -0.824 1 98.5 205 LEU A CA 1
ATOM 1608 C C . LEU A 1 205 ? -3.75 -17.656 0.531 1 98.5 205 LEU A C 1
ATOM 1610 O O . LEU A 1 205 ? -3.674 -16.422 0.615 1 98.5 205 LEU A O 1
ATOM 1614 N N . LEU A 1 206 ? -3.949 -18.469 1.611 1 98.56 206 LEU A N 1
ATOM 1615 C CA . LEU A 1 206 ? -3.865 -17.875 2.941 1 98.56 206 LEU A CA 1
ATOM 1616 C C . LEU A 1 206 ? -2.516 -17.188 3.15 1 98.56 206 LEU A C 1
ATOM 1618 O O . LEU A 1 206 ? -2.42 -16.203 3.873 1 98.56 206 LEU A O 1
ATOM 1622 N N . TYR A 1 207 ? -1.526 -17.703 2.496 1 97.06 207 TYR A N 1
ATOM 1623 C CA . TYR A 1 207 ? -0.2 -17.109 2.543 1 97.06 207 TYR A CA 1
ATOM 1624 C C . TYR A 1 207 ? -0.024 -16.078 1.427 1 97.06 207 TYR A C 1
ATOM 1626 O O . TYR A 1 207 ? 0.294 -14.922 1.685 1 97.06 207 TYR A O 1
ATOM 1634 N N . ASN A 1 208 ? -0.221 -16.5 0.163 1 97.06 208 ASN A N 1
ATOM 1635 C CA . ASN A 1 208 ? 0.139 -15.711 -1.007 1 97.06 208 ASN A CA 1
ATOM 1636 C C . ASN A 1 208 ? -0.667 -14.414 -1.075 1 97.06 208 ASN A C 1
ATOM 1638 O O . ASN A 1 208 ? -0.125 -13.359 -1.401 1 97.06 208 ASN A O 1
ATOM 1642 N N . ALA A 1 209 ? -1.944 -14.5 -0.792 1 98.56 209 ALA A N 1
ATOM 1643 C CA . ALA A 1 209 ? -2.805 -13.328 -0.932 1 98.56 209 ALA A CA 1
ATOM 1644 C C . ALA A 1 209 ? -2.631 -12.375 0.247 1 98.56 209 ALA A C 1
ATOM 1646 O O . ALA A 1 209 ? -3.152 -11.258 0.233 1 98.56 209 ALA A O 1
ATOM 1647 N N . VAL A 1 210 ? -1.91 -12.828 1.247 1 98.56 210 VAL A N 1
ATOM 1648 C CA . VAL A 1 210 ? -1.75 -12.023 2.453 1 98.56 210 VAL A CA 1
ATOM 1649 C C . VAL A 1 210 ? -0.312 -11.523 2.551 1 98.56 210 VAL A C 1
ATOM 1651 O O . VAL A 1 210 ? -0.044 -10.336 2.322 1 98.56 210 VAL A O 1
ATOM 1654 N N . TYR A 1 211 ? 0.627 -12.422 2.668 1 98 211 TYR A N 1
ATOM 1655 C CA . TYR A 1 211 ? 2.012 -12.016 2.885 1 98 211 TYR A CA 1
ATOM 1656 C C . TYR A 1 211 ? 2.633 -11.484 1.601 1 98 211 TYR A C 1
ATOM 1658 O O . TYR A 1 211 ? 3.328 -10.461 1.619 1 98 211 TYR A O 1
ATOM 1666 N N . ASN A 1 212 ? 2.424 -12.148 0.44 1 97.25 212 ASN A N 1
ATOM 1667 C CA . ASN A 1 212 ? 2.953 -11.633 -0.819 1 97.25 212 ASN A CA 1
ATOM 1668 C C . ASN A 1 212 ? 2.482 -10.203 -1.081 1 97.25 212 ASN A C 1
ATOM 1670 O O . ASN A 1 212 ? 3.279 -9.344 -1.459 1 97.25 212 ASN A O 1
ATOM 1674 N N . THR A 1 213 ? 1.213 -9.977 -0.838 1 98.44 213 THR A N 1
ATOM 1675 C CA . THR A 1 213 ? 0.591 -8.711 -1.221 1 98.44 213 THR A CA 1
ATOM 1676 C C . THR A 1 213 ? 1.016 -7.594 -0.275 1 98.44 213 THR A C 1
ATOM 1678 O O . THR A 1 213 ? 1.458 -6.531 -0.721 1 98.44 213 THR A O 1
ATOM 1681 N N . ILE A 1 214 ? 0.961 -7.867 1.048 1 98.62 214 ILE A N 1
ATOM 1682 C CA . ILE A 1 214 ? 1.324 -6.848 2.025 1 98.62 214 ILE A CA 1
ATOM 1683 C C . ILE A 1 214 ? 2.807 -6.508 1.889 1 98.62 214 ILE A C 1
ATOM 1685 O O . ILE A 1 214 ? 3.176 -5.332 1.817 1 98.62 214 ILE A O 1
ATOM 1689 N N . CYS A 1 215 ? 3.646 -7.52 1.845 1 98.44 215 CYS A N 1
ATOM 1690 C CA . CYS A 1 215 ? 5.086 -7.312 1.754 1 98.44 215 CYS A CA 1
ATOM 1691 C C . CYS A 1 215 ? 5.449 -6.527 0.499 1 98.44 215 CYS A C 1
ATOM 1693 O O . CYS A 1 215 ? 6.285 -5.625 0.545 1 98.44 215 CYS A O 1
ATOM 1695 N N . CYS A 1 216 ? 4.797 -6.895 -0.564 1 98.25 216 CYS A N 1
ATOM 1696 C CA . CYS A 1 216 ? 5.035 -6.211 -1.83 1 98.25 216 CYS A CA 1
ATOM 1697 C C . CYS A 1 216 ? 4.625 -4.746 -1.748 1 98.25 216 CYS A C 1
ATOM 1699 O O . CYS A 1 216 ? 5.387 -3.859 -2.143 1 98.25 216 CYS A O 1
ATOM 1701 N N . LEU A 1 217 ? 3.512 -4.512 -1.209 1 98.56 217 LEU A N 1
ATOM 1702 C CA . LEU A 1 217 ? 2.941 -3.168 -1.187 1 98.56 217 LEU A CA 1
ATOM 1703 C C . LEU A 1 217 ? 3.779 -2.238 -0.316 1 98.56 217 LEU A C 1
ATOM 1705 O O . LEU A 1 217 ? 4.012 -1.082 -0.68 1 98.56 217 LEU A O 1
ATOM 1709 N N . VAL A 1 218 ? 4.223 -2.713 0.818 1 98.44 218 VAL A N 1
ATOM 1710 C CA . VAL A 1 218 ? 4.875 -1.829 1.778 1 98.44 218 VAL A CA 1
ATOM 1711 C C . VAL A 1 218 ? 6.391 -1.956 1.65 1 98.44 218 VAL A C 1
ATOM 1713 O O . VAL A 1 218 ? 7.141 -1.237 2.318 1 98.44 218 VAL A O 1
ATOM 1716 N N . ASP A 1 219 ? 6.895 -2.906 0.831 1 97.62 219 ASP A N 1
ATOM 1717 C CA . ASP A 1 219 ? 8.305 -3.174 0.589 1 97.62 219 ASP A CA 1
ATOM 1718 C C . ASP A 1 219 ? 9.023 -3.549 1.885 1 97.62 219 ASP A C 1
ATOM 1720 O O . ASP A 1 219 ? 10.047 -2.951 2.23 1 97.62 219 ASP A O 1
ATOM 1724 N N . LEU A 1 220 ? 8.469 -4.48 2.578 1 97.94 220 LEU A N 1
ATOM 1725 C CA . LEU A 1 220 ? 9.07 -5.086 3.764 1 97.94 220 LEU A CA 1
ATOM 1726 C C . LEU A 1 220 ? 8.977 -6.609 3.701 1 97.94 220 LEU A C 1
ATOM 1728 O O . LEU A 1 220 ? 7.973 -7.156 3.248 1 97.94 220 LEU A O 1
ATOM 1732 N N . ASP A 1 221 ? 10.039 -7.289 4.141 1 97 221 ASP A N 1
ATOM 1733 C CA . ASP A 1 221 ? 9.984 -8.75 4.195 1 97 221 ASP A CA 1
ATOM 1734 C C . ASP A 1 221 ? 9.156 -9.227 5.383 1 97 221 ASP A C 1
ATOM 1736 O O . ASP A 1 221 ? 8.703 -8.414 6.195 1 97 221 ASP A O 1
ATOM 1740 N N . VAL A 1 222 ? 8.914 -10.523 5.504 1 97.19 222 VAL A N 1
ATOM 1741 C CA . VAL A 1 222 ? 8.039 -11.117 6.512 1 97.19 222 VAL A CA 1
ATOM 1742 C C . VAL A 1 222 ? 8.609 -10.867 7.906 1 97.19 222 VAL A C 1
ATOM 1744 O O . VAL A 1 222 ? 7.863 -10.617 8.859 1 97.19 222 VAL A O 1
ATOM 1747 N N . GLY A 1 223 ? 9.922 -10.953 8.062 1 97.5 223 GLY A N 1
ATOM 1748 C CA . GLY A 1 223 ? 10.539 -10.703 9.359 1 97.5 223 GLY A CA 1
ATOM 1749 C C . GLY A 1 223 ? 10.234 -9.32 9.906 1 97.5 223 GLY A C 1
ATOM 1750 O O . GLY A 1 223 ? 9.891 -9.18 11.078 1 97.5 223 GLY A O 1
ATOM 1751 N N . ARG A 1 224 ? 10.352 -8.344 9.055 1 97.25 224 ARG A N 1
ATOM 1752 C CA . ARG A 1 224 ? 10.109 -6.957 9.461 1 97.25 224 ARG A CA 1
ATOM 1753 C C . ARG A 1 224 ? 8.648 -6.738 9.82 1 97.25 224 ARG A C 1
ATOM 1755 O O . ARG A 1 224 ? 8.328 -5.938 10.703 1 97.25 224 ARG A O 1
ATOM 1762 N N . LEU A 1 225 ? 7.699 -7.391 9.117 1 97.44 225 LEU A N 1
ATOM 1763 C CA . LEU A 1 225 ? 6.297 -7.328 9.516 1 97.44 225 LEU A CA 1
ATOM 1764 C C . LEU A 1 225 ? 6.117 -7.785 10.953 1 97.44 225 LEU A C 1
ATOM 1766 O O . LEU A 1 225 ? 5.438 -7.121 11.742 1 97.44 225 LEU A O 1
ATOM 1770 N N . TYR A 1 226 ? 6.773 -8.859 11.281 1 97 226 TYR A N 1
ATOM 1771 C CA . TYR A 1 226 ? 6.559 -9.477 12.594 1 97 226 TYR A CA 1
ATOM 1772 C C . TYR A 1 226 ? 7.293 -8.695 13.68 1 97 226 TYR A C 1
ATOM 1774 O O . TYR A 1 226 ? 7.012 -8.875 14.867 1 97 226 TYR A O 1
ATOM 1782 N N . GLU A 1 227 ? 8.289 -7.887 13.305 1 96 227 GLU A N 1
ATOM 1783 C CA . GLU A 1 227 ? 8.906 -7 14.281 1 96 227 GLU A CA 1
ATOM 1784 C C . GLU A 1 227 ? 7.891 -6.02 14.859 1 96 227 GLU A C 1
ATOM 1786 O O . GLU A 1 227 ? 8.094 -5.469 15.945 1 96 227 GLU A O 1
ATOM 1791 N N . LEU A 1 228 ? 6.816 -5.812 14.156 1 94.25 228 LEU A N 1
ATOM 1792 C CA . LEU A 1 228 ? 5.797 -4.871 14.602 1 94.25 228 LEU A CA 1
ATOM 1793 C C . LEU A 1 228 ? 4.641 -5.602 15.281 1 94.25 228 LEU A C 1
ATOM 1795 O O . LEU A 1 228 ? 3.549 -5.051 15.414 1 94.25 228 LEU A O 1
ATOM 1799 N N . LYS A 1 229 ? 4.758 -6.82 15.664 1 93.38 229 LYS A N 1
ATOM 1800 C CA . LYS A 1 229 ? 3.717 -7.633 16.281 1 93.38 229 LYS A CA 1
ATOM 1801 C C . LYS A 1 229 ? 3.244 -7.012 17.594 1 93.38 229 LYS A C 1
ATOM 1803 O O . LYS A 1 229 ? 2.055 -7.055 17.922 1 93.38 229 LYS A O 1
ATOM 1808 N N . ASP A 1 230 ? 4.133 -6.398 18.328 1 91.44 230 ASP A N 1
ATOM 1809 C CA . ASP A 1 230 ? 3.771 -5.836 19.625 1 91.44 230 ASP A CA 1
ATOM 1810 C C . ASP A 1 230 ? 3.312 -4.387 19.484 1 91.44 230 ASP A C 1
ATOM 1812 O O . ASP A 1 230 ? 2.301 -3.992 20.062 1 91.44 230 ASP A O 1
ATOM 1816 N N . SER A 1 231 ? 4.004 -3.607 18.719 1 89.62 231 SER A N 1
ATOM 1817 C CA . SER A 1 231 ? 3.727 -2.178 18.625 1 89.62 231 SER A CA 1
ATOM 1818 C C . SER A 1 231 ? 2.461 -1.908 17.812 1 89.62 231 SER A C 1
ATOM 1820 O O . SER A 1 231 ? 1.661 -1.041 18.172 1 89.62 231 SER A O 1
ATOM 1822 N N . LEU A 1 232 ? 2.236 -2.682 16.797 1 92.38 232 LEU A N 1
ATOM 1823 C CA . LEU A 1 232 ? 1.085 -2.459 15.922 1 92.38 232 LEU A CA 1
ATOM 1824 C C . LEU A 1 232 ? 0.105 -3.625 16.016 1 92.38 232 LEU A C 1
ATOM 1826 O O . LEU A 1 232 ? -0.979 -3.576 15.422 1 92.38 232 LEU A O 1
ATOM 1830 N N . ASP A 1 233 ? 0.44 -4.68 16.781 1 96.56 233 ASP A N 1
ATOM 1831 C CA . ASP A 1 233 ? -0.368 -5.898 16.781 1 96.56 233 ASP A CA 1
ATOM 1832 C C . ASP A 1 233 ? -0.725 -6.312 15.352 1 96.56 233 ASP A C 1
ATOM 1834 O O . ASP A 1 233 ? -1.896 -6.531 15.031 1 96.56 233 ASP A O 1
ATOM 1838 N N . ILE A 1 234 ? 0.273 -6.332 14.531 1 96.44 234 ILE A N 1
ATOM 1839 C CA . ILE A 1 234 ? 0.102 -6.48 13.094 1 96.44 234 ILE A CA 1
ATOM 1840 C C . ILE A 1 234 ? -0.599 -7.801 12.789 1 96.44 234 ILE A C 1
ATOM 1842 O O . ILE A 1 234 ? -1.342 -7.906 11.805 1 96.44 234 ILE A O 1
ATOM 1846 N N . VAL A 1 235 ? -0.414 -8.859 13.57 1 97.38 235 VAL A N 1
ATOM 1847 C CA . VAL A 1 235 ? -1.015 -10.172 13.344 1 97.38 235 VAL A CA 1
ATOM 1848 C C . VAL A 1 235 ? -2.533 -10.07 13.461 1 97.38 235 VAL A C 1
ATOM 1850 O O . VAL A 1 235 ? -3.262 -10.469 12.547 1 97.38 235 VAL A O 1
ATOM 1853 N N . ASN A 1 236 ? -3.01 -9.469 14.523 1 96.69 236 ASN A N 1
ATOM 1854 C CA . ASN A 1 236 ? -4.441 -9.398 14.789 1 96.69 236 ASN A CA 1
ATOM 1855 C C . ASN A 1 236 ? -5.109 -8.289 13.984 1 96.69 236 ASN A C 1
ATOM 1857 O O . ASN A 1 236 ? -6.309 -8.359 13.695 1 96.69 236 ASN A O 1
ATOM 1861 N N . ASN A 1 237 ? -4.336 -7.305 13.578 1 96.31 237 ASN A N 1
ATOM 1862 C CA . ASN A 1 237 ? -4.945 -6.133 12.961 1 96.31 237 ASN A CA 1
ATOM 1863 C C . ASN A 1 237 ? -4.859 -6.199 11.438 1 96.31 237 ASN A C 1
ATOM 1865 O O . ASN A 1 237 ? -5.59 -5.492 10.742 1 96.31 237 ASN A O 1
ATOM 1869 N N . LEU A 1 238 ? -4.012 -7.027 10.938 1 97.69 238 LEU A N 1
ATOM 1870 C CA . LEU A 1 238 ? -3.807 -7.023 9.492 1 97.69 238 LEU A CA 1
ATOM 1871 C C . LEU A 1 238 ? -3.803 -8.445 8.938 1 97.69 238 LEU A C 1
ATOM 1873 O O . LEU A 1 238 ? -4.656 -8.797 8.117 1 97.69 238 LEU A O 1
ATOM 1877 N N . ILE A 1 239 ? -2.93 -9.297 9.461 1 98.19 239 ILE A N 1
ATOM 1878 C CA . ILE A 1 239 ? -2.67 -10.609 8.883 1 98.19 239 ILE A CA 1
ATOM 1879 C C . ILE A 1 239 ? -3.92 -11.484 8.992 1 98.19 239 ILE A C 1
ATOM 1881 O O . ILE A 1 239 ? -4.434 -11.977 7.988 1 98.19 239 ILE A O 1
ATOM 1885 N N . LEU A 1 240 ? -4.43 -11.641 10.203 1 98.19 240 LEU A N 1
ATOM 1886 C CA . LEU A 1 240 ? -5.562 -12.531 10.43 1 98.19 240 LEU A CA 1
ATOM 1887 C C . LEU A 1 240 ? -6.82 -12 9.75 1 98.19 240 LEU A C 1
ATOM 1889 O O . LEU A 1 240 ? -7.562 -12.758 9.117 1 98.19 240 LEU A O 1
ATOM 1893 N N . PRO A 1 241 ? -7.086 -10.703 9.836 1 98 241 PRO A N 1
ATOM 1894 C CA . PRO A 1 241 ? -8.258 -10.195 9.117 1 98 241 PRO A CA 1
ATOM 1895 C C . PRO A 1 241 ? -8.188 -10.461 7.617 1 98 241 PRO A C 1
ATOM 1897 O O . PRO A 1 241 ? -9.203 -10.805 7.004 1 98 241 PRO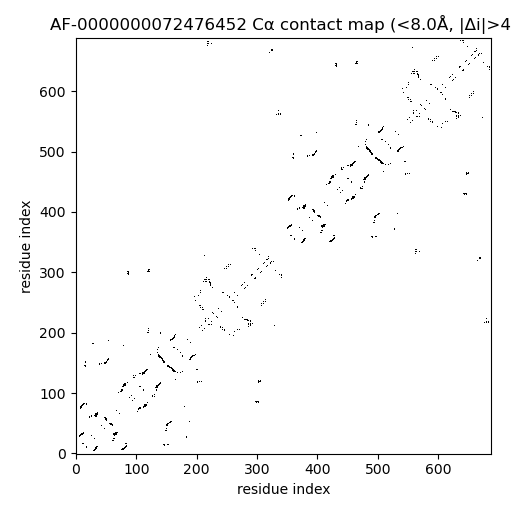 A O 1
ATOM 1900 N N . LEU A 1 242 ? -7.074 -10.289 7.008 1 98.5 242 LEU A N 1
ATOM 1901 C CA . LEU A 1 242 ? -6.906 -10.57 5.586 1 98.5 242 LEU A CA 1
ATOM 1902 C C . LEU A 1 242 ? -7.109 -12.055 5.297 1 98.5 242 LEU A C 1
ATOM 1904 O O . LEU A 1 242 ? -7.785 -12.414 4.328 1 98.5 242 LEU A O 1
ATOM 1908 N N . MET A 1 243 ? -6.496 -12.891 6.156 1 98.88 243 MET A N 1
ATOM 1909 C CA . MET A 1 243 ? -6.676 -14.328 5.984 1 98.88 243 MET A CA 1
ATOM 1910 C C . MET A 1 243 ? -8.148 -14.719 6.102 1 98.88 243 MET A C 1
ATOM 1912 O O . MET A 1 243 ? -8.617 -15.609 5.398 1 98.88 243 MET A O 1
ATOM 1916 N N . LYS A 1 244 ? -8.828 -14.055 6.945 1 98.75 244 LYS A N 1
ATOM 1917 C CA . LYS A 1 244 ? -10.242 -14.352 7.145 1 98.75 244 LYS A CA 1
ATOM 1918 C C . LYS A 1 244 ? -11.062 -13.977 5.914 1 98.75 244 LYS A C 1
ATOM 1920 O O . LYS A 1 244 ? -12.055 -14.641 5.59 1 98.75 244 LYS A O 1
ATOM 1925 N N . GLU A 1 245 ? -10.688 -12.859 5.285 1 98.81 245 GLU A N 1
ATOM 1926 C CA . GLU A 1 245 ? -11.352 -12.531 4.023 1 98.81 245 GLU A CA 1
ATOM 1927 C C . GLU A 1 245 ? -11.094 -13.594 2.967 1 98.81 245 GLU A C 1
ATOM 1929 O O . GLU A 1 245 ? -11.992 -13.969 2.217 1 98.81 245 GLU A O 1
ATOM 1934 N N . VAL A 1 246 ? -9.852 -14.078 2.879 1 98.88 246 VAL A N 1
ATOM 1935 C CA . VAL A 1 246 ? -9.516 -15.148 1.95 1 98.88 246 VAL A CA 1
ATOM 1936 C C . VAL A 1 246 ? -10.336 -16.391 2.279 1 98.88 246 VAL A C 1
ATOM 1938 O O . VAL A 1 246 ? -10.914 -17.016 1.386 1 98.88 246 VAL A O 1
ATOM 1941 N N . GLN A 1 247 ? -10.383 -16.75 3.568 1 98.88 247 GLN A N 1
ATOM 1942 C CA . GLN A 1 247 ? -11.164 -17.891 4.039 1 98.88 247 GLN A CA 1
ATOM 1943 C C . GLN A 1 247 ? -12.633 -17.75 3.633 1 98.88 247 GLN A C 1
ATOM 1945 O O . GLN A 1 247 ? -13.258 -18.734 3.219 1 98.88 247 GLN A O 1
ATOM 1950 N N . PHE A 1 248 ? -13.148 -16.609 3.77 1 98.75 248 PHE A N 1
ATOM 1951 C CA . PHE A 1 248 ? -14.539 -16.344 3.445 1 98.75 248 PHE A CA 1
ATOM 1952 C C . PHE A 1 248 ? -14.82 -16.641 1.978 1 98.75 248 PHE A C 1
ATOM 1954 O O . PHE A 1 248 ? -15.742 -17.391 1.659 1 98.75 248 PHE A O 1
ATOM 1961 N N . VAL A 1 249 ? -13.992 -16.047 1.082 1 98.88 249 VAL A N 1
ATOM 1962 C CA . VAL A 1 249 ? -14.203 -16.25 -0.347 1 98.88 249 VAL A CA 1
ATOM 1963 C C . VAL A 1 249 ? -13.922 -17.703 -0.706 1 98.88 249 VAL A C 1
ATOM 1965 O O . VAL A 1 249 ? -14.633 -18.297 -1.528 1 98.88 249 VAL A O 1
ATOM 1968 N N . ALA A 1 250 ? -12.852 -18.266 -0.097 1 98.81 250 ALA A N 1
ATOM 1969 C CA . ALA A 1 250 ? -12.516 -19.672 -0.318 1 98.81 250 ALA A CA 1
ATOM 1970 C C . ALA A 1 250 ? -13.719 -20.562 -0.035 1 98.81 250 ALA A C 1
ATOM 1972 O O . ALA A 1 250 ? -14.086 -21.406 -0.862 1 98.81 250 ALA A O 1
ATOM 1973 N N . ASN A 1 251 ? -14.32 -20.359 1.107 1 98.62 251 ASN A N 1
ATOM 1974 C CA . ASN A 1 251 ? -15.414 -21.219 1.529 1 98.62 251 ASN A CA 1
ATOM 1975 C C . ASN A 1 251 ? -16.688 -20.969 0.709 1 98.62 251 ASN A C 1
ATOM 1977 O O . ASN A 1 251 ? -17.453 -21.891 0.457 1 98.62 251 ASN A O 1
ATOM 1981 N N . GLN A 1 252 ? -16.906 -19.75 0.286 1 98 252 GLN A N 1
ATOM 1982 C CA . GLN A 1 252 ? -17.984 -19.484 -0.66 1 98 252 GLN A CA 1
ATOM 1983 C C . GLN A 1 252 ? -17.812 -20.281 -1.944 1 98 252 GLN A C 1
ATOM 1985 O O . GLN A 1 252 ? -18.766 -20.875 -2.449 1 98 252 GLN A O 1
ATOM 1990 N N . ASP A 1 253 ? -16.609 -20.297 -2.449 1 97.88 253 ASP A N 1
ATOM 1991 C CA . ASP A 1 253 ? -16.281 -21.016 -3.676 1 97.88 253 ASP A CA 1
ATOM 1992 C C . ASP A 1 253 ? -16.422 -22.516 -3.482 1 97.88 253 ASP A C 1
ATOM 1994 O O . ASP A 1 253 ? -17.047 -23.203 -4.301 1 97.88 253 ASP A O 1
ATOM 1998 N N . LEU A 1 254 ? -15.852 -23 -2.406 1 97.88 254 LEU A N 1
ATOM 1999 C CA . LEU A 1 254 ? -15.859 -24.438 -2.123 1 97.88 254 LEU A CA 1
ATOM 2000 C C . LEU A 1 254 ? -17.281 -24.938 -1.917 1 97.88 254 LEU A C 1
ATOM 2002 O O . LEU A 1 254 ? -17.641 -26.016 -2.416 1 97.88 254 LEU A O 1
ATOM 2006 N N . ARG A 1 255 ? -18.094 -24.172 -1.232 1 97.12 255 ARG A N 1
ATOM 2007 C CA . ARG A 1 255 ? -19.5 -24.531 -1.055 1 97.12 255 ARG A CA 1
ATOM 2008 C C . ARG A 1 255 ? -20.25 -24.5 -2.383 1 97.12 255 ARG A C 1
ATOM 2010 O O . ARG A 1 255 ? -21.094 -25.344 -2.645 1 97.12 255 ARG A O 1
ATOM 2017 N N . PHE A 1 256 ? -19.969 -23.5 -3.096 1 95.69 256 PHE A N 1
ATOM 2018 C CA . PHE A 1 256 ? -20.594 -23.359 -4.402 1 95.69 256 PHE A CA 1
ATOM 2019 C C . PHE A 1 256 ? -20.359 -24.594 -5.262 1 95.69 256 PHE A C 1
ATOM 2021 O O . PHE A 1 256 ? -21.219 -24.984 -6.043 1 95.69 256 PHE A O 1
ATOM 2028 N N . HIS A 1 257 ? -19.234 -25.234 -5.129 1 94 257 HIS A N 1
ATOM 2029 C CA . HIS A 1 257 ? -18.875 -26.406 -5.906 1 94 257 HIS A CA 1
ATOM 2030 C C . HIS A 1 257 ? -19.109 -27.688 -5.105 1 94 257 HIS A C 1
ATOM 2032 O O . HIS A 1 257 ? -18.531 -28.734 -5.414 1 94 257 HIS A O 1
ATOM 2038 N N . GLU A 1 258 ? -19.766 -27.578 -4.012 1 93.94 258 GLU A N 1
ATOM 2039 C CA . GLU A 1 258 ? -20.234 -28.688 -3.189 1 93.94 258 GLU A CA 1
ATOM 2040 C C . GLU A 1 258 ? -19.078 -29.516 -2.654 1 93.94 258 GLU A C 1
ATOM 2042 O O . GLU A 1 258 ? -19.141 -30.75 -2.643 1 93.94 258 GLU A O 1
ATOM 2047 N N . SER A 1 259 ? -18.094 -28.766 -2.355 1 93.12 259 SER A N 1
ATOM 2048 C CA . SER A 1 259 ? -16.938 -29.438 -1.754 1 93.12 259 SER A CA 1
ATOM 2049 C C . SER A 1 259 ? -17.203 -29.781 -0.292 1 93.12 259 SER A C 1
ATOM 2051 O O . SER A 1 259 ? -17.859 -29.016 0.423 1 93.12 259 SER A O 1
ATOM 2053 N N . ASN A 1 260 ? -16.609 -30.922 0.144 1 89.81 260 ASN A N 1
ATOM 2054 C CA . ASN A 1 260 ? -16.719 -31.344 1.537 1 89.81 260 ASN A CA 1
ATOM 2055 C C . ASN A 1 260 ? -15.633 -30.703 2.402 1 89.81 260 ASN A C 1
ATOM 2057 O O . ASN A 1 260 ? -15.75 -30.672 3.629 1 89.81 260 ASN A O 1
ATOM 2061 N N . ASP A 1 261 ? -14.594 -30.266 1.825 1 95.44 261 ASP A N 1
ATOM 2062 C CA . ASP A 1 261 ? -13.469 -29.656 2.527 1 95.44 261 ASP A CA 1
ATOM 2063 C C . ASP A 1 261 ? -13.578 -28.125 2.506 1 95.44 261 ASP A C 1
ATOM 2065 O O . ASP A 1 261 ? -13.766 -27.531 1.445 1 95.44 261 ASP A O 1
ATOM 2069 N N . LEU A 1 262 ? -13.547 -27.547 3.709 1 98.12 262 LEU A N 1
ATOM 2070 C CA . LEU A 1 262 ? -13.531 -26.094 3.818 1 98.12 262 LEU A CA 1
ATOM 2071 C C . LEU A 1 262 ? -12.242 -25.594 4.469 1 98.12 262 LEU A C 1
ATOM 2073 O O . LEU A 1 262 ? -11.523 -26.391 5.094 1 98.12 262 LEU A O 1
ATOM 2077 N N . VAL A 1 263 ? -11.906 -24.422 4.16 1 98.75 263 VAL A N 1
ATOM 2078 C CA . VAL A 1 263 ? -10.812 -23.781 4.883 1 98.75 263 VAL A CA 1
ATOM 2079 C C . VAL A 1 263 ? -11.273 -23.406 6.289 1 98.75 263 VAL A C 1
ATOM 2081 O O . VAL A 1 263 ? -12.195 -22.609 6.453 1 98.75 263 VAL A O 1
ATOM 2084 N N . THR A 1 264 ? -10.602 -23.922 7.34 1 98.69 264 THR A N 1
ATOM 2085 C CA . THR A 1 264 ? -11.062 -23.781 8.719 1 98.69 264 THR A CA 1
ATOM 2086 C C . THR A 1 264 ? -10.266 -22.703 9.445 1 98.69 264 THR A C 1
ATOM 2088 O O . THR A 1 264 ? -9.258 -22.219 8.938 1 98.69 264 THR A O 1
ATOM 2091 N N . ASP A 1 265 ? -10.797 -22.359 10.641 1 98.5 265 ASP A N 1
ATOM 2092 C CA . ASP A 1 265 ? -10.055 -21.438 11.5 1 98.5 265 ASP A CA 1
ATOM 2093 C C . ASP A 1 265 ? -8.703 -22.016 11.891 1 98.5 265 ASP A C 1
ATOM 2095 O O . ASP A 1 265 ? -7.727 -21.281 12.055 1 98.5 265 ASP A O 1
ATOM 2099 N N . GLU A 1 266 ? -8.695 -23.25 12.031 1 98.25 266 GLU A N 1
ATOM 2100 C CA . GLU A 1 266 ? -7.441 -23.922 12.352 1 98.25 266 GLU A CA 1
ATOM 2101 C C . GLU A 1 266 ? -6.434 -23.781 11.211 1 98.25 266 GLU A C 1
ATOM 2103 O O . GLU A 1 266 ? -5.23 -23.641 11.461 1 98.25 266 GLU A O 1
ATOM 2108 N N . ASP A 1 267 ? -6.875 -23.859 9.945 1 98.25 267 ASP A N 1
ATOM 2109 C CA . ASP A 1 267 ? -6 -23.641 8.797 1 98.25 267 ASP A CA 1
ATOM 2110 C C . ASP A 1 267 ? -5.387 -22.25 8.836 1 98.25 267 ASP A C 1
ATOM 2112 O O . ASP A 1 267 ? -4.195 -22.078 8.57 1 98.25 267 ASP A O 1
ATOM 2116 N N . VAL A 1 268 ? -6.227 -21.312 9.156 1 98.56 268 VAL A N 1
ATOM 2117 C CA . VAL A 1 268 ? -5.797 -19.906 9.242 1 98.56 268 VAL A CA 1
ATOM 2118 C C . VAL A 1 268 ? -4.73 -19.766 10.32 1 98.56 268 VAL A C 1
ATOM 2120 O O . VAL A 1 268 ? -3.656 -19.219 10.07 1 98.56 268 VAL A O 1
ATOM 2123 N N . LYS A 1 269 ? -5.023 -20.297 11.492 1 98.12 269 LYS A N 1
ATOM 2124 C CA . LYS A 1 269 ? -4.098 -20.219 12.617 1 98.12 269 LYS A CA 1
ATOM 2125 C C . LYS A 1 269 ? -2.783 -20.922 12.305 1 98.12 269 LYS A C 1
ATOM 2127 O O . LYS A 1 269 ? -1.705 -20.422 12.633 1 98.12 269 LYS A O 1
ATOM 2132 N N . GLN A 1 270 ? -2.9 -22.031 11.734 1 97.81 270 GLN A N 1
ATOM 2133 C CA . GLN A 1 270 ? -1.72 -22.812 11.398 1 97.81 270 GLN A CA 1
ATOM 2134 C C . GLN A 1 270 ? -0.836 -22.078 10.391 1 97.81 270 GLN A C 1
ATOM 2136 O O . GLN A 1 270 ? 0.389 -22.062 10.523 1 97.81 270 GLN A O 1
ATOM 2141 N N . MET A 1 271 ? -1.429 -21.531 9.391 1 97.75 271 MET A N 1
ATOM 2142 C CA . MET A 1 271 ? -0.663 -20.797 8.398 1 97.75 271 MET A CA 1
ATOM 2143 C C . MET A 1 271 ? 0.1 -19.641 9.039 1 97.75 271 MET A C 1
ATOM 2145 O O . MET A 1 271 ? 1.282 -19.438 8.758 1 97.75 271 MET A O 1
ATOM 2149 N N . GLU A 1 272 ? -0.613 -18.891 9.891 1 98.06 272 GLU A N 1
ATOM 2150 C CA . GLU A 1 272 ? 0.03 -17.781 10.594 1 98.06 272 GLU A CA 1
ATOM 2151 C C . GLU A 1 272 ? 1.18 -18.281 11.461 1 98.06 272 GLU A C 1
ATOM 2153 O O . GLU A 1 272 ? 2.281 -17.719 11.422 1 98.06 272 GLU A O 1
ATOM 2158 N N . MET A 1 273 ? 0.97 -19.344 12.219 1 97.31 273 MET A N 1
ATOM 2159 C CA . MET A 1 273 ? 1.964 -19.891 13.141 1 97.31 273 MET A CA 1
ATOM 2160 C C . MET A 1 273 ? 3.195 -20.375 12.383 1 97.31 273 MET A C 1
ATOM 2162 O O . MET A 1 273 ? 4.328 -20.141 12.805 1 97.31 273 MET A O 1
ATOM 2166 N N . LEU A 1 274 ? 3 -21.078 11.328 1 95.25 274 LEU A N 1
ATOM 2167 C CA . LEU A 1 274 ? 4.105 -21.609 10.531 1 95.25 274 LEU A CA 1
ATOM 2168 C C . LEU A 1 274 ? 4.922 -20.484 9.914 1 95.25 274 LEU A C 1
ATOM 2170 O O . LEU A 1 274 ? 6.152 -20.547 9.867 1 95.25 274 LEU A O 1
ATOM 2174 N N . THR A 1 275 ? 4.242 -19.453 9.438 1 95.88 275 THR A N 1
ATOM 2175 C CA . THR A 1 275 ? 4.93 -18.312 8.844 1 95.88 275 THR A CA 1
ATOM 2176 C C . THR A 1 275 ? 5.781 -17.594 9.891 1 95.88 275 THR A C 1
ATOM 2178 O O . THR A 1 275 ? 6.93 -17.25 9.625 1 95.88 275 THR A O 1
ATOM 2181 N N . ALA A 1 276 ? 5.195 -17.375 11.055 1 96.31 276 ALA A N 1
ATOM 2182 C CA . ALA A 1 276 ? 5.914 -16.75 12.156 1 96.31 276 ALA A CA 1
ATOM 2183 C C . ALA A 1 276 ? 7.133 -17.562 12.562 1 96.31 276 ALA A C 1
ATOM 2185 O O . ALA A 1 276 ? 8.172 -17.016 12.914 1 96.31 276 ALA A O 1
ATOM 2186 N N . LYS A 1 277 ? 7.023 -18.844 12.477 1 94.75 277 LYS A N 1
ATOM 2187 C CA . LYS A 1 277 ? 8.062 -19.75 12.953 1 94.75 277 LYS A CA 1
ATOM 2188 C C . LYS A 1 277 ? 9.172 -19.906 11.922 1 94.75 277 LYS A C 1
ATOM 2190 O O . LYS A 1 277 ? 10.352 -19.984 12.273 1 94.75 277 LYS A O 1
ATOM 2195 N N . PHE A 1 278 ? 8.797 -19.938 10.656 1 90.69 278 PHE A N 1
ATOM 2196 C CA . PHE A 1 278 ? 9.781 -20.375 9.672 1 90.69 278 PHE A CA 1
ATOM 2197 C C . PHE A 1 278 ? 10.195 -19.219 8.773 1 90.69 278 PHE A C 1
ATOM 2199 O O . PHE A 1 278 ? 11.359 -19.125 8.367 1 90.69 278 PHE A O 1
ATOM 2206 N N . ASP A 1 279 ? 9.344 -18.328 8.414 1 92.31 279 ASP A N 1
ATOM 2207 C CA . ASP A 1 279 ? 9.648 -17.266 7.465 1 92.31 279 ASP A CA 1
ATOM 2208 C C . ASP A 1 279 ? 10.156 -16.016 8.18 1 92.31 279 ASP A C 1
ATOM 2210 O O . ASP A 1 279 ? 11.094 -15.359 7.719 1 92.31 279 ASP A O 1
ATOM 2214 N N . ALA A 1 280 ? 9.523 -15.641 9.281 1 94.81 280 ALA A N 1
ATOM 2215 C CA . ALA A 1 280 ? 9.812 -14.383 9.969 1 94.81 280 ALA A CA 1
ATOM 2216 C C . ALA A 1 280 ? 11.266 -14.328 10.438 1 94.81 280 ALA A C 1
ATOM 2218 O O . ALA A 1 280 ? 11.969 -13.352 10.18 1 94.81 280 ALA A O 1
ATOM 2219 N N . PRO A 1 281 ? 11.797 -15.422 11.109 1 94.06 281 PRO A N 1
ATOM 2220 C CA . PRO A 1 281 ? 13.164 -15.359 11.617 1 94.06 281 PRO A CA 1
ATOM 2221 C C . PRO A 1 281 ? 14.203 -15.227 10.5 1 94.06 281 PRO A C 1
ATOM 2223 O O . PRO A 1 281 ? 15.312 -14.75 10.734 1 94.06 281 PRO A O 1
ATOM 2226 N N . ASN A 1 282 ? 13.875 -15.578 9.266 1 91.06 282 ASN A N 1
ATOM 2227 C CA . ASN A 1 282 ? 14.82 -15.555 8.148 1 91.06 282 ASN A CA 1
ATOM 2228 C C . ASN A 1 282 ? 14.609 -14.312 7.273 1 91.06 282 ASN A C 1
ATOM 2230 O O . ASN A 1 282 ? 15.195 -14.211 6.195 1 91.06 282 ASN A O 1
ATOM 2234 N N . PHE A 1 283 ? 13.797 -13.43 7.695 1 94 283 PHE A N 1
ATOM 2235 C CA . PHE A 1 283 ? 13.492 -12.211 6.945 1 94 283 PHE A CA 1
ATOM 2236 C C . PHE A 1 283 ? 13.148 -12.547 5.496 1 94 283 PHE A C 1
ATOM 2238 O O . PHE A 1 283 ? 13.68 -11.922 4.574 1 94 283 PHE A O 1
ATOM 2245 N N . TYR A 1 284 ? 12.352 -13.531 5.359 1 91.38 284 TYR A N 1
ATOM 2246 C CA . TYR A 1 284 ? 12.008 -14.055 4.043 1 91.38 284 TYR A CA 1
ATOM 2247 C C . TYR A 1 284 ? 11.273 -13.008 3.211 1 91.38 284 TYR A C 1
ATOM 2249 O O . TYR A 1 284 ? 10.32 -12.383 3.682 1 91.38 284 TYR A O 1
ATOM 2257 N N . ALA A 1 285 ? 11.758 -12.781 1.972 1 93.69 285 ALA A N 1
ATOM 2258 C CA . ALA A 1 285 ? 11.07 -11.93 1.001 1 93.69 285 ALA A CA 1
ATOM 2259 C C . ALA A 1 285 ? 10.219 -12.766 0.045 1 93.69 285 ALA A C 1
ATOM 2261 O O . ALA A 1 285 ? 10.758 -13.5 -0.786 1 93.69 285 ALA A O 1
ATOM 2262 N N . PRO A 1 286 ? 8.875 -12.633 0.194 1 93.56 286 PRO A N 1
ATOM 2263 C CA . PRO A 1 286 ? 8.016 -13.398 -0.71 1 93.56 286 PRO A CA 1
ATOM 2264 C C . PRO A 1 286 ? 8.211 -13.016 -2.176 1 93.56 286 PRO A C 1
ATOM 2266 O O . PRO A 1 286 ? 8.867 -12.016 -2.475 1 93.56 286 PRO A O 1
ATOM 2269 N N . SER A 1 287 ? 7.723 -13.82 -3.055 1 90.94 287 SER A N 1
ATOM 2270 C CA . SER A 1 287 ? 8.016 -13.734 -4.48 1 90.94 287 SER A CA 1
ATOM 2271 C C . SER A 1 287 ? 7.57 -12.398 -5.059 1 90.94 287 SER A C 1
ATOM 2273 O O . SER A 1 287 ? 8.266 -11.805 -5.895 1 90.94 287 SER A O 1
ATOM 2275 N N . MET A 1 288 ? 6.383 -11.836 -4.645 1 95.19 288 MET A N 1
ATOM 2276 C CA . MET A 1 288 ? 5.902 -10.562 -5.18 1 95.19 288 MET A CA 1
ATOM 2277 C C . MET A 1 288 ? 6.812 -9.414 -4.758 1 95.19 288 MET A C 1
ATOM 2279 O O . MET A 1 288 ? 7.008 -8.461 -5.512 1 95.19 288 MET A O 1
ATOM 2283 N N . LEU A 1 289 ? 7.273 -9.516 -3.529 1 96.31 289 LEU A N 1
ATOM 2284 C CA . LEU A 1 289 ? 8.211 -8.508 -3.061 1 96.31 289 LEU A CA 1
ATOM 2285 C C . LEU A 1 289 ? 9.492 -8.523 -3.898 1 96.31 289 LEU A C 1
ATOM 2287 O O . LEU A 1 289 ? 9.992 -7.465 -4.289 1 96.31 289 LEU A O 1
ATOM 2291 N N . MET A 1 290 ? 10.016 -9.703 -4.207 1 91.5 290 MET A N 1
ATOM 2292 C CA . MET A 1 290 ? 11.211 -9.836 -5.027 1 91.5 290 MET A CA 1
ATOM 2293 C C . MET A 1 290 ? 10.984 -9.273 -6.426 1 91.5 290 MET A C 1
ATOM 2295 O O . MET A 1 290 ? 11.875 -8.641 -6.996 1 91.5 290 MET A O 1
ATOM 2299 N N . ASP A 1 291 ? 9.828 -9.539 -6.934 1 93.56 291 ASP A N 1
ATOM 2300 C CA . ASP A 1 291 ? 9.477 -8.977 -8.242 1 93.56 291 ASP A CA 1
ATOM 2301 C C . ASP A 1 291 ? 9.492 -7.453 -8.203 1 93.56 291 ASP A C 1
ATOM 2303 O O . ASP A 1 291 ? 10.062 -6.812 -9.094 1 93.56 291 ASP A O 1
ATOM 2307 N N . LEU A 1 292 ? 8.859 -6.898 -7.176 1 96.12 292 LEU A N 1
ATOM 2308 C CA . LEU A 1 292 ? 8.836 -5.449 -7.02 1 96.12 292 LEU A CA 1
ATOM 2309 C C . LEU A 1 292 ? 10.258 -4.887 -6.973 1 96.12 292 LEU A C 1
ATOM 2311 O O . LEU A 1 292 ? 10.578 -3.939 -7.691 1 96.12 292 LEU A O 1
ATOM 2315 N N . ARG A 1 293 ? 11.078 -5.457 -6.164 1 94.19 293 ARG A N 1
ATOM 2316 C CA . ARG A 1 293 ? 12.438 -4.973 -5.941 1 94.19 293 ARG A CA 1
ATOM 2317 C C . ARG A 1 293 ? 13.273 -5.09 -7.211 1 94.19 293 ARG A C 1
ATOM 2319 O O . ARG A 1 293 ? 14.242 -4.352 -7.395 1 94.19 293 ARG A O 1
ATOM 2326 N N . ASN A 1 294 ? 12.875 -5.992 -8.078 1 91.69 294 ASN A N 1
ATOM 2327 C CA . ASN A 1 294 ? 13.578 -6.176 -9.344 1 91.69 294 ASN A CA 1
ATOM 2328 C C . ASN A 1 294 ? 12.836 -5.508 -10.5 1 91.69 294 ASN A C 1
ATOM 2330 O O . ASN A 1 294 ? 13.125 -5.777 -11.664 1 91.69 294 ASN A O 1
ATOM 2334 N N . SER A 1 295 ? 11.797 -4.723 -10.203 1 94.12 295 SER A N 1
ATOM 2335 C CA . SER A 1 295 ? 11.016 -3.961 -11.172 1 94.12 295 SER A CA 1
ATOM 2336 C C . SER A 1 295 ? 10.375 -4.879 -12.203 1 94.12 295 SER A C 1
ATOM 2338 O O . SER A 1 295 ? 10.406 -4.586 -13.398 1 94.12 295 SER A O 1
ATOM 2340 N N . ARG A 1 296 ? 9.906 -6.016 -11.742 1 93.12 296 ARG A N 1
ATOM 2341 C CA . ARG A 1 296 ? 9.203 -6.973 -12.586 1 93.12 296 ARG A CA 1
ATOM 2342 C C . ARG A 1 296 ? 7.703 -6.961 -12.289 1 93.12 296 ARG A C 1
ATOM 2344 O O . ARG A 1 296 ? 7.293 -6.645 -11.172 1 93.12 296 ARG A O 1
ATOM 2351 N N . ALA A 1 297 ? 6.918 -7.305 -13.305 1 95.94 297 ALA A N 1
ATOM 2352 C CA . ALA A 1 297 ? 5.477 -7.418 -13.109 1 95.94 297 ALA A CA 1
ATOM 2353 C C . ALA A 1 297 ? 5.145 -8.469 -12.055 1 95.94 297 ALA A C 1
ATOM 2355 O O . ALA A 1 297 ? 5.828 -9.492 -11.953 1 95.94 297 ALA A O 1
ATOM 2356 N N . ILE A 1 298 ? 4.094 -8.203 -11.32 1 97.12 298 ILE A N 1
ATOM 2357 C CA . ILE A 1 298 ? 3.705 -9.117 -10.25 1 97.12 298 ILE A CA 1
ATOM 2358 C C . ILE A 1 298 ? 2.504 -9.945 -10.688 1 97.12 298 ILE A C 1
ATOM 2360 O O . ILE A 1 298 ? 1.767 -9.555 -11.602 1 97.12 298 ILE A O 1
ATOM 2364 N N . GLU A 1 299 ? 2.328 -11.125 -10.086 1 97.62 299 GLU A N 1
ATOM 2365 C CA . GLU A 1 299 ? 1.208 -12.016 -10.375 1 97.62 299 GLU A CA 1
ATOM 2366 C C . GLU A 1 299 ? -0.065 -11.547 -9.672 1 97.62 299 GLU A C 1
ATOM 2368 O O . GLU A 1 299 ? -0.686 -12.312 -8.93 1 97.62 299 GLU A O 1
ATOM 2373 N N . LEU A 1 300 ? -0.512 -10.453 -10.031 1 98 300 LEU A N 1
ATOM 2374 C CA . LEU A 1 300 ? -1.603 -9.758 -9.352 1 98 300 LEU A CA 1
ATOM 2375 C C . LEU A 1 300 ? -2.938 -10.445 -9.633 1 98 300 LEU A C 1
ATOM 2377 O O . LEU A 1 300 ? -3.699 -10.734 -8.711 1 98 300 LEU A O 1
ATOM 2381 N N . GLU A 1 301 ? -3.213 -10.75 -10.844 1 97.75 301 GLU A N 1
ATOM 2382 C CA . GLU A 1 301 ? -4.527 -11.242 -11.25 1 97.75 301 GLU A CA 1
ATOM 2383 C C . GLU A 1 301 ? -4.805 -12.617 -10.648 1 97.75 301 GLU A C 1
ATOM 2385 O O . GLU A 1 301 ? -5.887 -12.859 -10.109 1 97.75 301 GLU A O 1
ATOM 2390 N N . ILE A 1 302 ? -3.857 -13.5 -10.648 1 98 302 ILE A N 1
ATOM 2391 C CA . ILE A 1 302 ? -4.125 -14.875 -10.234 1 98 302 ILE A CA 1
ATOM 2392 C C . ILE A 1 302 ? -4.062 -14.977 -8.719 1 98 302 ILE A C 1
ATOM 2394 O O . ILE A 1 302 ? -4.586 -15.93 -8.133 1 98 302 ILE A O 1
ATOM 2398 N N . ILE A 1 303 ? -3.418 -13.992 -8.07 1 98.25 303 ILE A N 1
ATOM 2399 C CA . ILE A 1 303 ? -3.268 -14.055 -6.621 1 98.25 303 ILE A CA 1
ATOM 2400 C C . ILE A 1 303 ? -4.391 -13.266 -5.953 1 98.25 303 ILE A C 1
ATOM 2402 O O . ILE A 1 303 ? -4.875 -13.648 -4.883 1 98.25 303 ILE A O 1
ATOM 2406 N N . LEU A 1 304 ? -4.852 -12.156 -6.566 1 98.38 304 LEU A N 1
ATOM 2407 C CA . LEU A 1 304 ? -5.895 -11.336 -5.953 1 98.38 304 LEU A CA 1
ATOM 2408 C C . LEU A 1 304 ? -7.074 -11.164 -6.902 1 98.38 304 LEU A C 1
ATOM 2410 O O . LEU A 1 304 ? -8.234 -11.289 -6.488 1 98.38 304 LEU A O 1
ATOM 2414 N N . GLY A 1 305 ? -6.777 -10.836 -8.141 1 98.06 305 GLY A N 1
ATOM 2415 C CA . GLY A 1 305 ? -7.848 -10.578 -9.094 1 98.06 305 GLY A CA 1
ATOM 2416 C C . GLY A 1 305 ? -8.844 -11.719 -9.188 1 98.06 305 GLY A C 1
ATOM 2417 O O . GLY A 1 305 ? -10.055 -11.5 -9.109 1 98.06 305 GLY A O 1
ATOM 2418 N N . ASN A 1 306 ? -8.344 -12.883 -9.352 1 98.56 306 ASN A N 1
ATOM 2419 C CA . ASN A 1 306 ? -9.211 -14.055 -9.484 1 98.56 306 ASN A CA 1
ATOM 2420 C C . ASN A 1 306 ? -10 -14.312 -8.203 1 98.56 306 ASN A C 1
ATOM 2422 O O . ASN A 1 306 ? -11.125 -14.805 -8.25 1 98.56 306 ASN A O 1
ATOM 2426 N N . ILE A 1 307 ? -9.445 -14 -6.992 1 98.75 307 ILE A N 1
ATOM 2427 C CA . ILE A 1 307 ? -10.188 -14.125 -5.746 1 98.75 307 ILE A CA 1
ATOM 2428 C C . ILE A 1 307 ? -11.453 -13.266 -5.816 1 98.75 307 ILE A C 1
ATOM 2430 O O . ILE A 1 307 ? -12.547 -13.734 -5.5 1 98.75 307 ILE A O 1
ATOM 2434 N N . LEU A 1 308 ? -11.328 -12.055 -6.266 1 98.5 308 LEU A N 1
ATOM 2435 C CA . LEU A 1 308 ? -12.453 -11.125 -6.32 1 98.5 308 LEU A CA 1
ATOM 2436 C C . LEU A 1 308 ? -13.445 -11.539 -7.395 1 98.5 308 LEU A C 1
ATOM 2438 O O . LEU A 1 308 ? -14.656 -11.383 -7.219 1 98.5 308 LEU A O 1
ATOM 2442 N N . LYS A 1 309 ? -12.945 -12.039 -8.492 1 98.12 309 LYS A N 1
ATOM 2443 C CA . LYS A 1 309 ? -13.836 -12.562 -9.523 1 98.12 309 LYS A CA 1
ATOM 2444 C C . LYS A 1 309 ? -14.672 -13.727 -9 1 98.12 309 LYS A C 1
ATOM 2446 O O . LYS A 1 309 ? -15.883 -13.781 -9.227 1 98.12 309 LYS A O 1
ATOM 2451 N N . ILE A 1 310 ? -13.992 -14.625 -8.352 1 98.31 310 ILE A N 1
ATOM 2452 C CA . ILE A 1 310 ? -14.672 -15.773 -7.77 1 98.31 310 ILE A CA 1
ATOM 2453 C C . ILE A 1 310 ? -15.695 -15.297 -6.738 1 98.31 310 ILE A C 1
ATOM 2455 O O . ILE A 1 310 ? -16.828 -15.789 -6.707 1 98.31 310 ILE A O 1
ATOM 2459 N N . TYR A 1 311 ? -15.312 -14.367 -5.867 1 98.62 311 TYR A N 1
ATOM 2460 C CA . TYR A 1 311 ? -16.234 -13.766 -4.918 1 98.62 311 TYR A CA 1
ATOM 2461 C C . TYR A 1 311 ? -17.516 -13.305 -5.613 1 98.62 311 TYR A C 1
ATOM 2463 O O . TYR A 1 311 ? -18.609 -13.633 -5.18 1 98.62 311 TYR A O 1
ATOM 2471 N N . ASP A 1 312 ? -17.375 -12.547 -6.699 1 98.06 312 ASP A N 1
ATOM 2472 C CA . ASP A 1 312 ? -18.516 -12.008 -7.438 1 98.06 312 ASP A CA 1
ATOM 2473 C C . ASP A 1 312 ? -19.344 -13.133 -8.055 1 98.06 312 ASP A C 1
ATOM 2475 O O . ASP A 1 312 ? -20.578 -13.07 -8.047 1 98.06 312 ASP A O 1
ATOM 2479 N N . GLN A 1 313 ? -18.719 -14.125 -8.492 1 97.25 313 GLN A N 1
ATOM 2480 C CA . GLN A 1 313 ? -19.375 -15.211 -9.219 1 97.25 313 GLN A CA 1
ATOM 2481 C C . GLN A 1 313 ? -20.109 -16.141 -8.258 1 97.25 313 GLN A C 1
ATOM 2483 O O . GLN A 1 313 ? -21.031 -16.859 -8.672 1 97.25 313 GLN A O 1
ATOM 2488 N N . THR A 1 314 ? -19.688 -16.188 -7.094 1 97.38 314 THR A N 1
ATOM 2489 C CA . THR A 1 314 ? -20.234 -17.188 -6.168 1 97.38 314 THR A CA 1
ATOM 2490 C C . THR A 1 314 ? -21.188 -16.531 -5.168 1 97.38 314 THR A C 1
ATOM 2492 O O . THR A 1 314 ? -21.406 -17.062 -4.078 1 97.38 314 THR A O 1
ATOM 2495 N N . GLY A 1 315 ? -21.609 -15.281 -5.473 1 94.81 315 GLY A N 1
ATOM 2496 C CA . GLY A 1 315 ? -22.719 -14.703 -4.73 1 94.81 315 GLY A CA 1
ATOM 2497 C C . GLY A 1 315 ? -22.297 -13.531 -3.861 1 94.81 315 GLY A C 1
ATOM 2498 O O . GLY A 1 315 ? -23.062 -13.086 -3 1 94.81 315 GLY A O 1
ATOM 2499 N N . GLY A 1 316 ? -21.047 -13.141 -4.066 1 95.69 316 GLY A N 1
ATOM 2500 C CA . GLY A 1 316 ? -20.656 -11.93 -3.354 1 95.69 316 GLY A CA 1
ATOM 2501 C C . GLY A 1 316 ? -21.578 -10.758 -3.633 1 95.69 316 GLY A C 1
ATOM 2502 O O . GLY A 1 316 ? -22.047 -10.578 -4.758 1 95.69 316 GLY A O 1
ATOM 2503 N N . LYS A 1 317 ? -21.859 -9.891 -2.627 1 95.75 317 LYS A N 1
ATOM 2504 C CA . LYS A 1 317 ? -22.844 -8.836 -2.771 1 95.75 317 LYS A CA 1
ATOM 2505 C C . LYS A 1 317 ? -22.203 -7.457 -2.701 1 95.75 317 LYS A C 1
ATOM 2507 O O . LYS A 1 317 ? -22.609 -6.531 -3.4 1 95.75 317 LYS A O 1
ATOM 2512 N N . ASN A 1 318 ? -21.266 -7.305 -1.858 1 96.25 318 ASN A N 1
ATOM 2513 C CA . ASN A 1 318 ? -20.641 -6.008 -1.603 1 96.25 318 ASN A CA 1
ATOM 2514 C C . ASN A 1 318 ? -19.188 -6.164 -1.151 1 96.25 318 ASN A C 1
ATOM 2516 O O . ASN A 1 318 ? -18.922 -6.352 0.037 1 96.25 318 ASN A O 1
ATOM 2520 N N . ARG A 1 319 ? -18.281 -5.961 -2.051 1 96.31 319 ARG A N 1
ATOM 2521 C CA . ARG A 1 319 ? -16.859 -6.16 -1.769 1 96.31 319 ARG A CA 1
ATOM 2522 C C . ARG A 1 319 ? -16.406 -5.27 -0.622 1 96.31 319 ARG A C 1
ATOM 2524 O O . ARG A 1 319 ? -15.586 -5.684 0.207 1 96.31 319 ARG A O 1
ATOM 2531 N N . HIS A 1 320 ? -16.922 -4.035 -0.558 1 94 320 HIS A N 1
ATOM 2532 C CA . HIS A 1 320 ? -16.5 -3.066 0.443 1 94 320 HIS A CA 1
ATOM 2533 C C . HIS A 1 320 ? -16.906 -3.506 1.846 1 94 320 HIS A C 1
ATOM 2535 O O . HIS A 1 320 ? -16.234 -3.168 2.824 1 94 320 HIS A O 1
ATOM 2541 N N . ALA A 1 321 ? -17.938 -4.266 1.898 1 94.69 321 ALA A N 1
ATOM 2542 C CA . ALA A 1 321 ? -18.438 -4.695 3.201 1 94.69 321 ALA A CA 1
ATOM 2543 C C . ALA A 1 321 ? -17.891 -6.062 3.58 1 94.69 321 ALA A C 1
ATOM 2545 O O . ALA A 1 321 ? -17.594 -6.316 4.75 1 94.69 321 ALA A O 1
ATOM 2546 N N . GLU A 1 322 ? -17.703 -6.953 2.572 1 97.81 322 GLU A N 1
ATOM 2547 C CA . GLU A 1 322 ? -17.484 -8.359 2.883 1 97.81 322 GLU A CA 1
ATOM 2548 C C . GLU A 1 322 ? -16 -8.727 2.756 1 97.81 322 GLU A C 1
ATOM 2550 O O . GLU A 1 322 ? -15.508 -9.594 3.475 1 97.81 322 GLU A O 1
ATOM 2555 N N . VAL A 1 323 ? -15.312 -8.102 1.833 1 98.56 323 VAL A N 1
ATOM 2556 C CA . VAL A 1 323 ? -13.891 -8.383 1.634 1 98.56 323 VAL A CA 1
ATOM 2557 C C . VAL A 1 323 ? -13.148 -7.078 1.352 1 98.56 323 VAL A C 1
ATOM 2559 O O . VAL A 1 323 ? -12.422 -6.973 0.36 1 98.56 323 VAL A O 1
ATOM 2562 N N . PRO A 1 324 ? -13.281 -6.121 2.25 1 98.31 324 PRO A N 1
ATOM 2563 C CA . PRO A 1 324 ? -12.758 -4.781 1.99 1 98.31 324 PRO A CA 1
ATOM 2564 C C . PRO A 1 324 ? -11.234 -4.766 1.825 1 98.31 324 PRO A C 1
ATOM 2566 O O . PRO A 1 324 ? -10.711 -4.016 0.998 1 98.31 324 PRO A O 1
ATOM 2569 N N . TYR A 1 325 ? -10.523 -5.559 2.607 1 98.5 325 TYR A N 1
ATOM 2570 C CA . TYR A 1 325 ? -9.07 -5.52 2.555 1 98.5 325 TYR A CA 1
ATOM 2571 C C . TYR A 1 325 ? -8.555 -6.109 1.246 1 98.5 325 TYR A C 1
ATOM 2573 O O . TYR A 1 325 ? -7.668 -5.539 0.605 1 98.5 325 TYR A O 1
ATOM 2581 N N . LEU A 1 326 ? -9.172 -7.215 0.818 1 98.69 326 LEU A N 1
ATOM 2582 C CA . LEU A 1 326 ? -8.773 -7.797 -0.46 1 98.69 326 LEU A CA 1
ATOM 2583 C C . LEU A 1 326 ? -9.078 -6.84 -1.608 1 98.69 326 LEU A C 1
ATOM 2585 O O . LEU A 1 326 ? -8.273 -6.699 -2.533 1 98.69 326 LEU A O 1
ATOM 2589 N N . ASN A 1 327 ? -10.234 -6.246 -1.517 1 98.25 327 ASN A N 1
ATOM 2590 C CA . ASN A 1 327 ? -10.641 -5.305 -2.555 1 98.25 327 ASN A CA 1
ATOM 2591 C C . ASN A 1 327 ? -9.68 -4.117 -2.643 1 98.25 327 ASN A C 1
ATOM 2593 O O . ASN A 1 327 ? -9.234 -3.754 -3.732 1 98.25 327 ASN A O 1
ATOM 2597 N N . LEU A 1 328 ? -9.359 -3.541 -1.539 1 98.38 328 LEU A N 1
ATOM 2598 C CA . LEU A 1 328 ? -8.469 -2.387 -1.528 1 98.38 328 LEU A CA 1
ATOM 2599 C C . LEU A 1 328 ? -7.059 -2.783 -1.964 1 98.38 328 LEU A C 1
ATOM 2601 O O . LEU A 1 328 ? -6.406 -2.053 -2.715 1 98.38 328 LEU A O 1
ATOM 2605 N N . LEU A 1 329 ? -6.586 -3.896 -1.509 1 98.69 329 LEU A N 1
ATOM 2606 C CA . LEU A 1 329 ? -5.258 -4.367 -1.882 1 98.69 329 LEU A CA 1
ATOM 2607 C C . LEU A 1 329 ? -5.152 -4.559 -3.391 1 98.69 329 LEU A C 1
ATOM 2609 O O . LEU A 1 329 ? -4.121 -4.246 -3.99 1 98.69 329 LEU A O 1
ATOM 2613 N N . TYR A 1 330 ? -6.207 -5.094 -3.955 1 98.5 330 TYR A N 1
ATOM 2614 C CA . TYR A 1 330 ? -6.188 -5.293 -5.398 1 98.5 330 TYR A CA 1
ATOM 2615 C C . TYR A 1 330 ? -6.02 -3.965 -6.129 1 98.5 330 TYR A C 1
ATOM 2617 O O . TYR A 1 330 ? -5.219 -3.855 -7.059 1 98.5 330 TYR A O 1
ATOM 2625 N N . ILE A 1 331 ? -6.781 -3.008 -5.723 1 98 331 ILE A N 1
ATOM 2626 C CA . ILE A 1 331 ? -6.719 -1.698 -6.359 1 98 331 ILE A CA 1
ATOM 2627 C C . ILE A 1 331 ? -5.332 -1.091 -6.164 1 98 331 ILE A C 1
ATOM 2629 O O . ILE A 1 331 ? -4.723 -0.601 -7.117 1 98 331 ILE A O 1
ATOM 2633 N N . GLN A 1 332 ? -4.824 -1.137 -4.941 1 98.44 332 GLN A N 1
ATOM 2634 C CA . GLN A 1 332 ? -3.521 -0.566 -4.613 1 98.44 332 GLN A CA 1
ATOM 2635 C C . GLN A 1 332 ? -2.41 -1.237 -5.414 1 98.44 332 GLN A C 1
ATOM 2637 O O . GLN A 1 332 ? -1.546 -0.561 -5.977 1 98.44 332 GLN A O 1
ATOM 2642 N N . LEU A 1 333 ? -2.422 -2.516 -5.492 1 98.56 333 LEU A N 1
ATOM 2643 C CA . LEU A 1 333 ? -1.369 -3.242 -6.191 1 98.56 333 LEU A CA 1
ATOM 2644 C C . LEU A 1 333 ? -1.521 -3.098 -7.703 1 98.56 333 LEU A C 1
ATOM 2646 O O . LEU A 1 333 ? -0.546 -3.244 -8.445 1 98.56 333 LEU A O 1
ATOM 2650 N N . SER A 1 334 ? -2.762 -2.887 -8.18 1 98.12 334 SER A N 1
ATOM 2651 C CA . SER A 1 334 ? -2.928 -2.52 -9.578 1 98.12 334 SER A CA 1
ATOM 2652 C C . SER A 1 334 ? -2.199 -1.218 -9.898 1 98.12 334 SER A C 1
ATOM 2654 O O . SER A 1 334 ? -1.621 -1.074 -10.977 1 98.12 334 SER A O 1
ATOM 2656 N N . LEU A 1 335 ? -2.268 -0.281 -9 1 98.12 335 LEU A N 1
ATOM 2657 C CA . LEU A 1 335 ? -1.545 0.975 -9.164 1 98.12 335 LEU A CA 1
ATOM 2658 C C . LEU A 1 335 ? -0.038 0.743 -9.133 1 98.12 335 LEU A C 1
ATOM 2660 O O . LEU A 1 335 ? 0.701 1.347 -9.914 1 98.12 335 LEU A O 1
ATOM 2664 N N . VAL A 1 336 ? 0.416 -0.106 -8.258 1 98 336 VAL A N 1
ATOM 2665 C CA . VAL A 1 336 ? 1.829 -0.46 -8.188 1 98 336 VAL A CA 1
ATOM 2666 C C . VAL A 1 336 ? 2.27 -1.119 -9.492 1 98 336 VAL A C 1
ATOM 2668 O O . VAL A 1 336 ? 3.352 -0.83 -10.008 1 98 336 VAL A O 1
ATOM 2671 N N . GLN A 1 337 ? 1.424 -2.051 -9.961 1 97.06 337 GLN A N 1
ATOM 2672 C CA . GLN A 1 337 ? 1.698 -2.695 -11.234 1 97.06 337 GLN A CA 1
ATOM 2673 C C . GLN A 1 337 ? 1.843 -1.665 -12.352 1 97.06 337 GLN A C 1
ATOM 2675 O O . GLN A 1 337 ? 2.711 -1.798 -13.219 1 97.06 337 GLN A O 1
ATOM 2680 N N . TYR A 1 338 ? 1.009 -0.689 -12.359 1 96.94 338 TYR A N 1
ATOM 2681 C CA . TYR A 1 338 ? 1.083 0.398 -13.328 1 96.94 338 TYR A CA 1
ATOM 2682 C C . TYR A 1 338 ? 2.395 1.161 -13.195 1 96.94 338 TYR A C 1
ATOM 2684 O O . TYR A 1 338 ? 3.061 1.447 -14.195 1 96.94 338 TYR A O 1
ATOM 2692 N N . ARG A 1 339 ? 2.74 1.478 -11.992 1 96.94 339 ARG A N 1
ATOM 2693 C CA . ARG A 1 339 ? 3.996 2.176 -11.734 1 96.94 339 ARG A CA 1
ATOM 2694 C C . ARG A 1 339 ? 5.18 1.402 -12.305 1 96.94 339 ARG A C 1
ATOM 2696 O O . ARG A 1 339 ? 6.062 1.986 -12.938 1 96.94 339 ARG A O 1
ATOM 2703 N N . ILE A 1 340 ? 5.191 0.104 -12.078 1 96.12 340 ILE A N 1
ATOM 2704 C CA . ILE A 1 340 ? 6.25 -0.764 -12.578 1 96.12 340 ILE A CA 1
ATOM 2705 C C . ILE A 1 340 ? 6.316 -0.67 -14.102 1 96.12 340 ILE A C 1
ATOM 2707 O O . ILE A 1 340 ? 7.406 -0.643 -14.68 1 96.12 340 ILE A O 1
ATOM 2711 N N . SER A 1 341 ? 5.188 -0.595 -14.727 1 94.19 341 SER A N 1
ATOM 2712 C CA . SER A 1 341 ? 5.113 -0.577 -16.188 1 94.19 341 SER A CA 1
ATOM 2713 C C . SER A 1 341 ? 5.652 0.734 -16.75 1 94.19 341 SER A C 1
ATOM 2715 O O . SER A 1 341 ? 6.027 0.804 -17.922 1 94.19 341 SER A O 1
ATOM 2717 N N . LEU A 1 342 ? 5.625 1.827 -15.922 1 92.88 342 LEU A N 1
ATOM 2718 C CA . LEU A 1 342 ? 6.121 3.127 -16.359 1 92.88 342 LEU A CA 1
ATOM 2719 C C . LEU A 1 342 ? 7.645 3.139 -16.406 1 92.88 342 LEU A C 1
ATOM 2721 O O . LEU A 1 342 ? 8.242 3.975 -17.094 1 92.88 342 LEU A O 1
ATOM 2725 N N . THR A 1 343 ? 8.289 2.443 -15.516 1 81.75 343 THR A N 1
ATOM 2726 C CA . THR A 1 343 ? 9.75 2.439 -15.43 1 81.75 343 THR A CA 1
ATOM 2727 C C . THR A 1 343 ? 10.352 1.521 -16.484 1 81.75 343 THR A C 1
ATOM 2729 O O . THR A 1 343 ? 11.555 1.571 -16.75 1 81.75 343 THR A O 1
ATOM 2732 N N . LYS A 1 344 ? 9.5 0.736 -17.109 1 63.59 344 LYS A N 1
ATOM 2733 C CA . LYS A 1 344 ? 10 -0.132 -18.172 1 63.59 344 LYS A CA 1
ATOM 2734 C C . LYS A 1 344 ? 10.172 0.643 -19.484 1 63.59 344 LYS A C 1
ATOM 2736 O O . LYS A 1 344 ? 9.391 1.544 -19.781 1 63.59 344 LYS A O 1
ATOM 2741 N N . MET B 1 1 ? -2.201 58.594 17.047 1 35.31 1 MET B N 1
ATOM 2742 C CA . MET B 1 1 ? -1.691 57.781 18.141 1 35.31 1 MET B CA 1
ATOM 2743 C C . MET B 1 1 ? -0.448 57 17.703 1 35.31 1 MET B C 1
ATOM 2745 O O . MET B 1 1 ? -0.333 56.594 16.547 1 35.31 1 MET B O 1
ATOM 2749 N N . PRO B 1 2 ? 0.705 57.156 18.281 1 40.75 2 PRO B N 1
ATOM 2750 C CA . PRO B 1 2 ? 1.938 56.5 17.844 1 40.75 2 PRO B CA 1
ATOM 2751 C C . PRO B 1 2 ? 1.701 55.094 17.344 1 40.75 2 PRO B C 1
ATOM 2753 O O . PRO B 1 2 ? 0.724 54.438 17.734 1 40.75 2 PRO B O 1
ATOM 2756 N N . ASP B 1 3 ? 2.209 54.625 16.203 1 44.31 3 ASP B N 1
ATOM 2757 C CA . ASP B 1 3 ? 2.113 53.375 15.477 1 44.31 3 ASP B CA 1
ATOM 2758 C C . ASP B 1 3 ? 2.24 52.188 16.438 1 44.31 3 ASP B C 1
ATOM 2760 O O . ASP B 1 3 ? 3.197 52.094 17.203 1 44.31 3 ASP B O 1
ATOM 2764 N N . PRO B 1 4 ? 1.206 51.562 17.047 1 58.38 4 PRO B N 1
ATOM 2765 C CA . PRO B 1 4 ? 1.311 50.438 17.969 1 58.38 4 PRO B CA 1
ATOM 2766 C C . PRO B 1 4 ? 2.514 49.531 17.656 1 58.38 4 PRO B C 1
ATOM 2768 O O . PRO B 1 4 ? 2.986 49.5 16.516 1 58.38 4 PRO B O 1
ATOM 2771 N N . ASP B 1 5 ? 3.543 49.344 18.688 1 78.69 5 ASP B N 1
ATOM 2772 C CA . ASP B 1 5 ? 4.703 48.469 18.641 1 78.69 5 ASP B CA 1
ATOM 2773 C C . ASP B 1 5 ? 4.43 47.25 17.734 1 78.69 5 ASP B C 1
ATOM 2775 O O . ASP B 1 5 ? 3.33 46.688 17.75 1 78.69 5 ASP B O 1
ATOM 2779 N N . PRO B 1 6 ? 5.309 47.156 16.719 1 92.62 6 PRO B N 1
ATOM 2780 C CA . PRO B 1 6 ? 5.141 46 15.859 1 92.62 6 PRO B CA 1
ATOM 2781 C C . PRO B 1 6 ? 4.914 44.719 16.656 1 92.62 6 PRO B C 1
ATOM 2783 O O . PRO B 1 6 ? 5.5 44.531 17.719 1 92.62 6 PRO B O 1
ATOM 2786 N N . ALA B 1 7 ? 3.951 43.969 16.203 1 96.38 7 ALA B N 1
ATOM 2787 C CA . ALA B 1 7 ? 3.707 42.688 16.844 1 96.38 7 ALA B CA 1
ATOM 2788 C C . ALA B 1 7 ? 4.949 41.812 16.781 1 96.38 7 ALA B C 1
ATOM 2790 O O . ALA B 1 7 ? 5.609 41.719 15.734 1 96.38 7 ALA B O 1
ATOM 2791 N N . LYS B 1 8 ? 5.309 41.25 17.875 1 98 8 LYS B N 1
ATOM 2792 C CA . LYS B 1 8 ? 6.406 40.281 17.938 1 98 8 LYS B CA 1
ATOM 2793 C C . LYS B 1 8 ? 5.918 38.875 17.594 1 98 8 LYS B C 1
ATOM 2795 O O . LYS B 1 8 ? 5.059 38.344 18.297 1 98 8 LYS B O 1
ATOM 2800 N N . VAL B 1 9 ? 6.484 38.312 16.516 1 98.62 9 VAL B N 1
ATOM 2801 C CA . VAL B 1 9 ? 6.023 37.031 16.047 1 98.62 9 VAL B CA 1
ATOM 2802 C C . VAL B 1 9 ? 7.195 36.031 15.992 1 98.62 9 VAL B C 1
ATOM 2804 O O . VAL B 1 9 ? 8.258 36.344 15.453 1 98.62 9 VAL B O 1
ATOM 2807 N N . LEU B 1 10 ? 7.012 34.875 16.625 1 98.56 10 LEU B N 1
ATOM 2808 C CA . LEU B 1 10 ? 7.949 33.781 16.5 1 98.56 10 LEU B CA 1
ATOM 2809 C C . LEU B 1 10 ? 7.453 32.75 15.477 1 98.56 10 LEU B C 1
ATOM 2811 O O . LEU B 1 10 ? 6.34 32.25 15.594 1 98.56 10 LEU B O 1
ATOM 2815 N N . CYS B 1 11 ? 8.211 32.5 14.453 1 98.44 11 CYS B N 1
ATOM 2816 C CA . CYS B 1 11 ? 7.883 31.5 13.453 1 98.44 11 CYS B CA 1
ATOM 2817 C C . CYS B 1 11 ? 8.75 30.266 13.617 1 98.44 11 CYS B C 1
ATOM 2819 O O . CYS B 1 11 ? 9.977 30.359 13.625 1 98.44 11 CYS B O 1
ATOM 2821 N N . ILE B 1 12 ? 8.062 29.109 13.781 1 97.44 12 ILE B N 1
ATOM 2822 C CA . ILE B 1 12 ? 8.75 27.844 13.977 1 97.44 12 ILE B CA 1
ATOM 2823 C C . ILE B 1 12 ? 8.453 26.906 12.805 1 97.44 12 ILE B C 1
ATOM 2825 O O . ILE B 1 12 ? 7.297 26.547 12.578 1 97.44 12 ILE B O 1
ATOM 2829 N N . GLY B 1 13 ? 9.5 26.453 12.078 1 94.06 13 GLY B N 1
ATOM 2830 C CA . GLY B 1 13 ? 9.32 25.594 10.914 1 94.06 13 GLY B CA 1
ATOM 2831 C C . GLY B 1 13 ? 9.242 26.375 9.617 1 94.06 13 GLY B C 1
ATOM 2832 O O . GLY B 1 13 ? 8.164 26.516 9.031 1 94.06 13 GLY B O 1
ATOM 2833 N N . LEU B 1 14 ? 10.344 26.719 9.055 1 94.25 14 LEU B N 1
ATOM 2834 C CA . LEU B 1 14 ? 10.359 27.516 7.828 1 94.25 14 LEU B CA 1
ATOM 2835 C C . LEU B 1 14 ? 10.594 26.625 6.609 1 94.25 14 LEU B C 1
ATOM 2837 O O . LEU B 1 14 ? 11.57 26.812 5.883 1 94.25 14 LEU B O 1
ATOM 2841 N N . GLY B 1 15 ? 9.664 25.734 6.414 1 91.19 15 GLY B N 1
ATOM 2842 C CA . GLY B 1 15 ? 9.539 25.094 5.117 1 91.19 15 GLY B CA 1
ATOM 2843 C C . GLY B 1 15 ? 8.883 25.969 4.07 1 91.19 15 GLY B C 1
ATOM 2844 O O . GLY B 1 15 ? 8.906 27.203 4.18 1 91.19 15 GLY B O 1
ATOM 2845 N N . GLY B 1 16 ? 8.383 25.406 3.033 1 90.44 16 GLY B N 1
ATOM 2846 C CA . GLY B 1 16 ? 7.75 26.203 1.988 1 90.44 16 GLY B CA 1
ATOM 2847 C C . GLY B 1 16 ? 6.68 27.141 2.516 1 90.44 16 GLY B C 1
ATOM 2848 O O . GLY B 1 16 ? 6.766 28.359 2.332 1 90.44 16 GLY B O 1
ATOM 2849 N N . LEU B 1 17 ? 5.727 26.594 3.215 1 93.38 17 LEU B N 1
ATOM 2850 C CA . LEU B 1 17 ? 4.621 27.359 3.781 1 93.38 17 LEU B CA 1
ATOM 2851 C C . LEU B 1 17 ? 5.117 28.297 4.875 1 93.38 17 LEU B C 1
ATOM 2853 O O . LEU B 1 17 ? 4.68 29.453 4.953 1 93.38 17 LEU B O 1
ATOM 2857 N N . GLY B 1 18 ? 6.016 27.844 5.652 1 96.56 18 GLY B N 1
ATOM 2858 C CA . GLY B 1 18 ? 6.508 28.625 6.777 1 96.56 18 GLY B CA 1
ATOM 2859 C C . GLY B 1 18 ? 7.242 29.875 6.352 1 96.56 18 GLY B C 1
ATOM 2860 O O . GLY B 1 18 ? 7.078 30.938 6.969 1 96.56 18 GLY B O 1
ATOM 2861 N N . VAL B 1 19 ? 8.031 29.75 5.305 1 96.88 19 VAL B N 1
ATOM 2862 C CA . VAL B 1 19 ? 8.773 30.891 4.801 1 96.88 19 VAL B CA 1
ATOM 2863 C C . VAL B 1 19 ? 7.805 31.938 4.254 1 96.88 19 VAL B C 1
ATOM 2865 O O . VAL B 1 19 ? 7.961 33.125 4.508 1 96.88 19 VAL B O 1
ATOM 2868 N N . ILE B 1 20 ? 6.828 31.453 3.588 1 96.25 20 ILE B N 1
ATOM 2869 C CA . ILE B 1 20 ? 5.848 32.375 3.002 1 96.25 20 ILE B CA 1
ATOM 2870 C C . ILE B 1 20 ? 5.062 33.062 4.113 1 96.25 20 ILE B C 1
ATOM 2872 O O . ILE B 1 20 ? 4.816 34.281 4.043 1 96.25 20 ILE B O 1
ATOM 2876 N N . ALA B 1 21 ? 4.723 32.344 5.113 1 97.31 21 ALA B N 1
ATOM 2877 C CA . ALA B 1 21 ? 4.008 32.938 6.25 1 97.31 21 ALA B CA 1
ATOM 2878 C C . ALA B 1 21 ? 4.863 33.969 6.961 1 97.31 21 ALA B C 1
ATOM 2880 O O . ALA B 1 21 ? 4.391 35.062 7.266 1 97.31 21 ALA B O 1
ATOM 2881 N N . ALA B 1 22 ? 6.09 33.625 7.211 1 97.94 22 ALA B N 1
ATOM 2882 C CA . ALA B 1 22 ? 7.012 34.531 7.883 1 97.94 22 ALA B CA 1
ATOM 2883 C C . ALA B 1 22 ? 7.234 35.781 7.062 1 97.94 22 ALA B C 1
ATOM 2885 O O . ALA B 1 22 ? 7.211 36.906 7.598 1 97.94 22 ALA B O 1
ATOM 2886 N N . TRP B 1 23 ? 7.461 35.562 5.805 1 97.19 23 TRP B N 1
ATOM 2887 C CA . TRP B 1 23 ? 7.672 36.688 4.891 1 97.19 23 TRP B CA 1
ATOM 2888 C C . TRP B 1 23 ? 6.449 37.594 4.852 1 97.19 23 TRP B C 1
ATOM 2890 O O . TRP B 1 23 ? 6.574 38.844 4.926 1 97.19 23 TRP B O 1
ATOM 2900 N N . THR B 1 24 ? 5.289 37.031 4.762 1 96.75 24 THR B N 1
ATOM 2901 C CA . THR B 1 24 ? 4.035 37.781 4.711 1 96.75 24 THR B CA 1
ATOM 2902 C C . THR B 1 24 ? 3.855 38.625 5.973 1 96.75 24 THR B C 1
ATOM 2904 O O . THR B 1 24 ? 3.549 39.812 5.891 1 96.75 24 THR B O 1
ATOM 2907 N N . LEU B 1 25 ? 4.07 38.094 7.109 1 98 25 LEU B N 1
ATOM 2908 C CA . LEU B 1 25 ? 3.912 38.781 8.383 1 98 25 LEU B CA 1
ATOM 2909 C C . LEU B 1 25 ? 4.918 39.906 8.508 1 98 25 LEU B C 1
ATOM 2911 O O . LEU B 1 25 ? 4.57 41 8.945 1 98 25 LEU B O 1
ATOM 2915 N N . GLN B 1 26 ? 6.145 39.625 8.133 1 97.31 26 GLN B N 1
ATOM 2916 C CA . GLN B 1 26 ? 7.191 40.656 8.25 1 97.31 26 GLN B CA 1
ATOM 2917 C C . GLN B 1 26 ? 6.93 41.812 7.305 1 97.31 26 GLN B C 1
ATOM 2919 O O . GLN B 1 26 ? 7.078 42.969 7.691 1 97.31 26 GLN B O 1
ATOM 2924 N N . ARG B 1 27 ? 6.594 41.5 6.141 1 94.88 27 ARG B N 1
ATOM 2925 C CA . ARG B 1 27 ? 6.344 42.562 5.164 1 94.88 27 ARG B CA 1
ATOM 2926 C C . ARG B 1 27 ? 5.148 43.406 5.57 1 94.88 27 ARG B C 1
ATOM 2928 O O . ARG B 1 27 ? 5.059 44.562 5.191 1 94.88 27 ARG B O 1
ATOM 2935 N N . ASN B 1 28 ? 4.277 42.844 6.336 1 95.81 28 ASN B N 1
ATOM 2936 C CA . ASN B 1 28 ? 3.113 43.562 6.828 1 95.81 28 ASN B CA 1
ATOM 2937 C C . ASN B 1 28 ? 3.404 44.25 8.156 1 95.81 28 ASN B C 1
ATOM 2939 O O . ASN B 1 28 ? 2.482 44.688 8.844 1 95.81 28 ASN B O 1
ATOM 2943 N N . GLY B 1 29 ? 4.645 44.25 8.578 1 95.75 29 GLY B N 1
ATOM 2944 C CA . GLY B 1 29 ? 5.035 45.156 9.656 1 95.75 29 GLY B CA 1
ATOM 2945 C C . GLY B 1 29 ? 5.352 44.406 10.945 1 95.75 29 GLY B C 1
ATOM 2946 O O . GLY B 1 29 ? 5.738 45.031 11.938 1 95.75 29 GLY B O 1
ATOM 2947 N N . SER B 1 30 ? 5.227 43.094 11.008 1 97.38 30 SER B N 1
ATOM 2948 C CA . SER B 1 30 ? 5.523 42.344 12.227 1 97.38 30 SER B CA 1
ATOM 2949 C C . SER B 1 30 ? 7.027 42.219 12.445 1 97.38 30 SER B C 1
ATOM 2951 O O . SER B 1 30 ? 7.805 42.25 11.484 1 97.38 30 SER B O 1
ATOM 2953 N N . ASP B 1 31 ? 7.418 42.219 13.664 1 97.81 31 ASP B N 1
ATOM 2954 C CA . ASP B 1 31 ? 8.781 41.875 14.055 1 97.81 31 ASP B CA 1
ATOM 2955 C C . ASP B 1 31 ? 8.961 40.344 14.172 1 97.81 31 ASP B C 1
ATOM 2957 O O . ASP B 1 31 ? 8.633 39.75 15.195 1 97.81 31 ASP B O 1
ATOM 2961 N N . VAL B 1 32 ? 9.578 39.75 13.148 1 98.31 32 VAL B N 1
ATOM 2962 C CA . VAL B 1 32 ? 9.562 38.312 13 1 98.31 32 VAL B CA 1
ATOM 2963 C C . VAL B 1 32 ? 10.875 37.719 13.5 1 98.31 32 VAL B C 1
ATOM 2965 O O . VAL B 1 32 ? 11.953 38.125 13.062 1 98.31 32 VAL B O 1
ATOM 2968 N N . THR B 1 33 ? 10.836 36.844 14.461 1 98.25 33 THR B N 1
ATOM 2969 C CA . THR B 1 33 ? 11.898 35.938 14.867 1 98.25 33 THR B CA 1
ATOM 2970 C C . THR B 1 33 ? 11.617 34.531 14.367 1 98.25 33 THR B C 1
ATOM 2972 O O . THR B 1 33 ? 10.492 34.031 14.469 1 98.25 33 THR B O 1
ATOM 2975 N N . ALA B 1 34 ? 12.648 33.875 13.781 1 98.06 34 ALA B N 1
ATOM 2976 C CA . ALA B 1 34 ? 12.422 32.562 13.203 1 98.06 34 ALA B CA 1
ATOM 2977 C C . ALA B 1 34 ? 13.352 31.531 13.812 1 98.06 34 ALA B C 1
ATOM 2979 O O . ALA B 1 34 ? 14.5 31.828 14.141 1 98.06 34 ALA B O 1
ATOM 2980 N N . ILE B 1 35 ? 12.812 30.359 14.016 1 96.88 35 ILE B N 1
ATOM 2981 C CA . ILE B 1 35 ? 13.641 29.203 14.297 1 96.88 35 ILE B CA 1
ATOM 2982 C C . ILE B 1 35 ? 13.883 28.422 13.016 1 96.88 35 ILE B C 1
ATOM 2984 O O . ILE B 1 35 ? 12.945 27.875 12.414 1 96.88 35 ILE B O 1
ATOM 2988 N N . ILE B 1 36 ? 15.094 28.422 12.586 1 94.94 36 ILE B N 1
ATOM 2989 C CA . ILE B 1 36 ? 15.508 27.734 11.367 1 94.94 36 ILE B CA 1
ATOM 2990 C C . ILE B 1 36 ? 16.516 26.641 11.695 1 94.94 36 ILE B C 1
ATOM 2992 O O . ILE B 1 36 ? 17.531 26.906 12.328 1 94.94 36 ILE B O 1
ATOM 2996 N N . ARG B 1 37 ? 16.266 25.406 11.281 1 89.19 37 ARG B N 1
ATOM 2997 C CA . ARG B 1 37 ? 17.188 24.312 11.578 1 89.19 37 ARG B CA 1
ATOM 2998 C C . ARG B 1 37 ? 17.984 23.922 10.344 1 89.19 37 ARG B C 1
ATOM 3000 O O . ARG B 1 37 ? 19.109 24.375 10.164 1 89.19 37 ARG B O 1
ATOM 3007 N N . SER B 1 38 ? 17.359 23.297 9.289 1 87.25 38 SER B N 1
ATOM 3008 C CA . SER B 1 38 ? 18.047 22.703 8.148 1 87.25 38 SER B CA 1
ATOM 3009 C C . SER B 1 38 ? 18.672 23.781 7.266 1 87.25 38 SER B C 1
ATOM 3011 O O . SER B 1 38 ? 19.766 23.594 6.73 1 87.25 38 SER B O 1
ATOM 3013 N N . ASP B 1 39 ? 18.062 24.859 7.152 1 93 39 ASP B N 1
ATOM 3014 C CA . ASP B 1 39 ? 18.484 25.891 6.223 1 93 39 ASP B CA 1
ATOM 3015 C C . ASP B 1 39 ? 19.297 26.969 6.945 1 93 39 ASP B C 1
ATOM 3017 O O . ASP B 1 39 ? 19.656 27.984 6.348 1 93 39 ASP B O 1
ATOM 3021 N N . TYR B 1 40 ? 19.656 26.734 8.141 1 94.94 40 TYR B N 1
ATOM 3022 C CA . TYR B 1 40 ? 20.188 27.797 8.992 1 94.94 40 TYR B CA 1
ATOM 3023 C C . TYR B 1 40 ? 21.422 28.422 8.359 1 94.94 40 TYR B C 1
ATOM 3025 O O . TYR B 1 40 ? 21.5 29.641 8.203 1 94.94 40 TYR B O 1
ATOM 3033 N N . GLU B 1 41 ? 22.359 27.656 7.969 1 95.19 41 GLU B N 1
ATOM 3034 C CA . GLU B 1 41 ? 23.625 28.172 7.434 1 95.19 41 GLU B CA 1
ATOM 3035 C C . GLU B 1 41 ? 23.406 28.891 6.102 1 95.19 41 GLU B C 1
ATOM 3037 O O . GLU B 1 41 ? 24.047 29.906 5.824 1 95.19 41 GLU B O 1
ATOM 3042 N N . ARG B 1 42 ? 22.531 28.359 5.367 1 95 42 ARG B N 1
ATOM 3043 C CA . ARG B 1 42 ? 22.234 28.969 4.07 1 95 42 ARG B CA 1
ATOM 3044 C C . ARG B 1 42 ? 21.578 30.328 4.23 1 95 42 ARG B C 1
ATOM 3046 O O . ARG B 1 42 ? 21.906 31.266 3.52 1 95 42 ARG B O 1
ATOM 3053 N N . VAL B 1 43 ? 20.672 30.359 5.102 1 95.69 43 VAL B N 1
ATOM 3054 C CA . VAL B 1 43 ? 19.938 31.594 5.332 1 95.69 43 VAL B CA 1
ATOM 3055 C C . VAL B 1 43 ? 20.875 32.656 5.91 1 95.69 43 VAL B C 1
ATOM 3057 O O . VAL B 1 43 ? 20.75 33.844 5.59 1 95.69 43 VAL B O 1
ATOM 3060 N N . LYS B 1 44 ? 21.766 32.25 6.746 1 93.81 44 LYS B N 1
ATOM 3061 C CA . LYS B 1 44 ? 22.766 33.156 7.312 1 93.81 44 LYS B CA 1
ATOM 3062 C C . LYS B 1 44 ? 23.609 33.781 6.215 1 93.81 44 LYS B C 1
ATOM 3064 O O . LYS B 1 44 ? 23.984 34.969 6.328 1 93.81 44 LYS B O 1
ATOM 3069 N N . THR B 1 45 ? 23.797 33.094 5.156 1 94.25 45 THR B N 1
ATOM 3070 C CA . THR B 1 45 ? 24.703 33.531 4.098 1 94.25 45 THR B CA 1
ATOM 3071 C C . THR B 1 45 ? 23.938 34.281 3.016 1 94.25 45 THR B C 1
ATOM 3073 O O . THR B 1 45 ? 24.375 35.344 2.566 1 94.25 45 THR B O 1
ATOM 3076 N N . SER B 1 46 ? 22.797 33.75 2.594 1 94.62 46 SER B N 1
ATOM 3077 C CA . SER B 1 46 ? 22.188 34.281 1.378 1 94.62 46 SER B CA 1
ATOM 3078 C C . SER B 1 46 ? 20.688 34.531 1.567 1 94.62 46 SER B C 1
ATOM 3080 O O . SER B 1 46 ? 20.016 35.031 0.67 1 94.62 46 SER B O 1
ATOM 3082 N N . GLY B 1 47 ? 20.203 34.188 2.701 1 96.38 47 GLY B N 1
ATOM 3083 C CA . GLY B 1 47 ? 18.766 34.312 2.908 1 96.38 47 GLY B CA 1
ATOM 3084 C C . GLY B 1 47 ? 17.969 33.312 2.113 1 96.38 47 GLY B C 1
ATOM 3085 O O . GLY B 1 47 ? 18.516 32.406 1.492 1 96.38 47 GLY B O 1
ATOM 3086 N N . TYR B 1 48 ? 16.578 33.469 2.193 1 97.31 48 TYR B N 1
ATOM 3087 C CA . TYR B 1 48 ? 15.672 32.688 1.365 1 97.31 48 TYR B CA 1
ATOM 3088 C C . TYR B 1 48 ? 15.438 33.344 0.022 1 97.31 48 TYR B C 1
ATOM 3090 O O . TYR B 1 48 ? 15.328 34.594 -0.049 1 97.31 48 TYR B O 1
ATOM 3098 N N . THR B 1 49 ? 15.453 32.562 -1.024 1 97.31 49 THR B N 1
ATOM 3099 C CA . THR B 1 49 ? 14.938 33 -2.312 1 97.31 49 THR B CA 1
ATOM 3100 C C . THR B 1 49 ? 13.5 32.531 -2.514 1 97.31 49 THR B C 1
ATOM 3102 O O . THR B 1 49 ? 13.242 31.328 -2.566 1 97.31 49 THR B O 1
ATOM 3105 N N . ILE B 1 50 ? 12.578 33.469 -2.621 1 96.44 50 ILE B N 1
ATOM 3106 C CA . ILE B 1 50 ? 11.164 33.125 -2.752 1 96.44 50 ILE B CA 1
ATOM 3107 C C . ILE B 1 50 ? 10.688 33.406 -4.168 1 96.44 50 ILE B C 1
ATOM 3109 O O . ILE B 1 50 ? 10.672 34.594 -4.59 1 96.44 50 ILE B O 1
ATOM 3113 N N . HIS B 1 51 ? 10.414 32.406 -4.91 1 95.19 51 HIS B N 1
ATOM 3114 C CA . HIS B 1 51 ? 9.688 32.562 -6.164 1 95.19 51 HIS B CA 1
ATOM 3115 C C . HIS B 1 51 ? 8.18 32.625 -5.93 1 95.19 51 HIS B C 1
ATOM 3117 O O . HIS B 1 51 ? 7.512 31.578 -5.945 1 95.19 51 HIS B O 1
ATOM 3123 N N . SER B 1 52 ? 7.703 33.875 -5.824 1 92.31 52 SER B N 1
ATOM 3124 C CA . SER B 1 52 ? 6.332 34.062 -5.359 1 92.31 52 SER B CA 1
ATOM 3125 C C . SER B 1 52 ? 5.355 34.094 -6.531 1 92.31 52 SER B C 1
ATOM 3127 O O . SER B 1 52 ? 5.473 34.969 -7.402 1 92.31 52 SER B O 1
ATOM 3129 N N . LEU B 1 53 ? 4.352 33.25 -6.562 1 88.69 53 LEU B N 1
ATOM 3130 C CA . LEU B 1 53 ? 3.246 33.312 -7.516 1 88.69 53 LEU B CA 1
ATOM 3131 C C . LEU B 1 53 ? 2.357 34.5 -7.215 1 88.69 53 LEU B C 1
ATOM 3133 O O . LEU B 1 53 ? 1.954 35.25 -8.133 1 88.69 53 LEU B O 1
ATOM 3137 N N . ASP B 1 54 ? 2.086 34.781 -5.977 1 89.38 54 ASP B N 1
ATOM 3138 C CA . ASP B 1 54 ? 1.169 35.812 -5.535 1 89.38 54 ASP B CA 1
ATOM 3139 C C . ASP B 1 54 ? 1.7 37.188 -5.895 1 89.38 54 ASP B C 1
ATOM 3141 O O . ASP B 1 54 ? 0.931 38.094 -6.273 1 89.38 54 ASP B O 1
ATOM 3145 N N . GLU B 1 55 ? 2.945 37.281 -5.789 1 89.06 55 GLU B N 1
ATOM 3146 C CA . GLU B 1 55 ? 3.535 38.594 -6.039 1 89.06 55 GLU B CA 1
ATOM 3147 C C . GLU B 1 55 ? 4.094 38.688 -7.457 1 89.06 55 GLU B C 1
ATOM 3149 O O . GLU B 1 55 ? 4.391 39.781 -7.945 1 89.06 55 GLU B O 1
ATOM 3154 N N . GLY B 1 56 ? 4.293 37.625 -8.109 1 87.56 56 GLY B N 1
ATOM 3155 C CA . GLY B 1 56 ? 4.738 37.562 -9.492 1 87.56 56 GLY B CA 1
ATOM 3156 C C . GLY B 1 56 ? 6.215 37.875 -9.656 1 87.56 56 GLY B C 1
ATOM 3157 O O . GLY B 1 56 ? 6.652 38.312 -10.727 1 87.56 56 GLY B O 1
ATOM 3158 N N . GLN B 1 57 ? 6.977 37.75 -8.531 1 87.75 57 GLN B N 1
ATOM 3159 C CA . GLN B 1 57 ? 8.398 38.062 -8.594 1 87.75 57 GLN B CA 1
ATOM 3160 C C . GLN B 1 57 ? 9.195 37.219 -7.605 1 87.75 57 GLN B C 1
ATOM 3162 O O . GLN B 1 57 ? 8.609 36.531 -6.758 1 87.75 57 GLN B O 1
ATOM 3167 N N . THR B 1 58 ? 10.508 37.25 -7.871 1 92.81 58 THR B N 1
ATOM 3168 C CA . THR B 1 58 ? 11.438 36.594 -6.945 1 92.81 58 THR B CA 1
ATOM 3169 C C . THR B 1 58 ? 11.922 37.594 -5.891 1 92.81 58 THR B C 1
ATOM 3171 O O . THR B 1 58 ? 12.281 38.75 -6.219 1 92.81 58 THR B O 1
ATOM 3174 N N . VAL B 1 59 ? 11.867 37.125 -4.656 1 93.88 59 VAL B N 1
ATOM 3175 C CA . VAL B 1 59 ? 12.273 38 -3.568 1 93.88 59 VAL B CA 1
ATOM 3176 C C . VAL B 1 59 ? 13.289 37.281 -2.68 1 93.88 59 VAL B C 1
ATOM 3178 O O . VAL B 1 59 ? 13.258 36.062 -2.543 1 93.88 59 VAL B O 1
ATOM 3181 N N . ASN B 1 60 ? 14.188 38.125 -2.203 1 95.62 60 ASN B N 1
ATOM 3182 C CA . ASN B 1 60 ? 15.094 37.656 -1.16 1 95.62 60 ASN B CA 1
ATOM 3183 C C . ASN B 1 60 ? 14.562 37.969 0.233 1 95.62 60 ASN B C 1
ATOM 3185 O O . ASN B 1 60 ? 14.125 39.094 0.485 1 95.62 60 ASN B O 1
ATOM 3189 N N . TYR B 1 61 ? 14.602 36.969 1.09 1 97.06 61 TYR B N 1
ATOM 3190 C CA . TYR B 1 61 ? 13.992 37.188 2.396 1 97.06 61 TYR B CA 1
ATOM 3191 C C . TYR B 1 61 ? 14.898 36.688 3.514 1 97.06 61 TYR B C 1
ATOM 3193 O O . TYR B 1 61 ? 15.492 35.594 3.412 1 97.06 61 TYR B O 1
ATOM 3201 N N . VAL B 1 62 ? 15.031 37.5 4.539 1 96.69 62 VAL B N 1
ATOM 3202 C CA . VAL B 1 62 ? 15.695 37.156 5.789 1 96.69 62 VAL B CA 1
ATOM 3203 C C . VAL B 1 62 ? 14.844 37.594 6.973 1 96.69 62 VAL B C 1
ATOM 3205 O O . VAL B 1 62 ? 14.477 38.781 7.066 1 96.69 62 VAL B O 1
ATOM 3208 N N . PRO B 1 63 ? 14.523 36.719 7.852 1 97.19 63 PRO B N 1
ATOM 3209 C CA . PRO B 1 63 ? 13.805 37.156 9.047 1 97.19 63 PRO B CA 1
ATOM 3210 C C . PRO B 1 63 ? 14.586 38.188 9.859 1 97.19 63 PRO B C 1
ATOM 3212 O O . PRO B 1 63 ? 15.82 38.188 9.836 1 97.19 63 PRO B O 1
ATOM 3215 N N . THR B 1 64 ? 13.844 39.031 10.641 1 95.62 64 THR B N 1
ATOM 3216 C CA . THR B 1 64 ? 14.477 40.062 11.453 1 95.62 64 THR B CA 1
ATOM 3217 C C . THR B 1 64 ? 15.539 39.469 12.367 1 95.62 64 THR B C 1
ATOM 3219 O O . THR B 1 64 ? 16.609 40.031 12.539 1 95.62 64 THR B O 1
ATOM 3222 N N . ARG B 1 65 ? 15.172 38.375 12.992 1 96.75 65 ARG B N 1
ATOM 3223 C CA . ARG B 1 65 ? 16.062 37.531 13.797 1 96.75 65 ARG B CA 1
ATOM 3224 C C . ARG B 1 65 ? 15.812 36.062 13.531 1 96.75 65 ARG B C 1
ATOM 3226 O O . ARG B 1 65 ? 14.68 35.656 13.25 1 96.75 65 ARG B O 1
ATOM 3233 N N . PHE B 1 66 ? 16.828 35.281 13.547 1 97.31 66 PHE B N 1
ATOM 3234 C CA . PHE B 1 66 ? 16.641 33.844 13.422 1 97.31 66 PHE B CA 1
ATOM 3235 C C . PHE B 1 66 ? 17.703 33.094 14.211 1 97.31 66 PHE B C 1
ATOM 3237 O O . PHE B 1 66 ? 18.828 33.562 14.367 1 97.31 66 PHE B O 1
ATOM 3244 N N . TYR B 1 67 ? 17.281 32 14.758 1 96.88 67 TYR B N 1
ATOM 3245 C CA . TYR B 1 67 ? 18.109 31.109 15.57 1 96.88 67 TYR B CA 1
ATOM 3246 C C . TYR B 1 67 ? 17.938 29.656 15.125 1 96.88 67 TYR B C 1
ATOM 3248 O O . TYR B 1 67 ? 17.062 29.344 14.32 1 96.88 67 TYR B O 1
ATOM 3256 N N . ASN B 1 68 ? 18.859 28.828 15.586 1 95.31 68 ASN B N 1
ATOM 3257 C CA . ASN B 1 68 ? 18.766 27.422 15.219 1 95.31 68 ASN B CA 1
ATOM 3258 C C . ASN B 1 68 ? 18.188 26.578 16.359 1 95.31 68 ASN B C 1
ATOM 3260 O O . ASN B 1 68 ? 18.047 25.359 16.234 1 95.31 68 ASN B O 1
ATOM 3264 N N . SER B 1 69 ? 17.844 27.281 17.453 1 94.19 69 SER B N 1
ATOM 3265 C CA . SER B 1 69 ? 17.219 26.594 18.578 1 94.19 69 SER B CA 1
ATOM 3266 C C . SER B 1 69 ? 16.297 27.531 19.344 1 94.19 69 SER B C 1
ATOM 3268 O O . SER B 1 69 ? 16.594 28.719 19.5 1 94.19 69 SER B O 1
ATOM 3270 N N . ILE B 1 70 ? 15.242 26.922 19.875 1 93.31 70 ILE B N 1
ATOM 3271 C CA . ILE B 1 70 ? 14.219 27.703 20.562 1 93.31 70 ILE B CA 1
ATOM 3272 C C . ILE B 1 70 ? 14.773 28.25 21.875 1 93.31 70 ILE B C 1
ATOM 3274 O O . ILE B 1 70 ? 14.336 29.297 22.344 1 93.31 70 ILE B O 1
ATOM 3278 N N . GLU B 1 71 ? 15.797 27.641 22.406 1 90.94 71 GLU B N 1
ATOM 3279 C CA . GLU B 1 71 ? 16.375 28.031 23.688 1 90.94 71 GLU B CA 1
ATOM 3280 C C . GLU B 1 71 ? 17.078 29.391 23.578 1 90.94 71 GLU B C 1
ATOM 3282 O O . GLU B 1 71 ? 17.266 30.078 24.594 1 90.94 71 GLU B O 1
ATOM 3287 N N . GLN B 1 72 ? 17.375 29.734 22.422 1 94.06 72 GLN B N 1
ATOM 3288 C CA . GLN B 1 72 ? 18.109 30.969 22.203 1 94.06 72 GLN B CA 1
ATOM 3289 C C . GLN B 1 72 ? 17.156 32.156 22.109 1 94.06 72 GLN B C 1
ATOM 3291 O O . GLN B 1 72 ? 17.594 33.312 22.109 1 94.06 72 GLN B O 1
ATOM 3296 N N . VAL B 1 73 ? 15.914 31.891 22.047 1 95.81 73 VAL B N 1
ATOM 3297 C CA . VAL B 1 73 ? 14.922 32.906 21.766 1 95.81 73 VAL B CA 1
ATOM 3298 C C . VAL B 1 73 ? 14.445 33.531 23.078 1 95.81 73 VAL B C 1
ATOM 3300 O O . VAL B 1 73 ? 14.227 32.844 24.062 1 95.81 73 VAL B O 1
ATOM 3303 N N . LYS B 1 74 ? 14.367 34.875 23.062 1 93.81 74 LYS B N 1
ATOM 3304 C CA . LYS B 1 74 ? 13.82 35.594 24.203 1 93.81 74 LYS B CA 1
ATOM 3305 C C . LYS B 1 74 ? 12.43 36.156 23.875 1 93.81 74 LYS B C 1
ATOM 3307 O O . LYS B 1 74 ? 12.227 36.781 22.844 1 93.81 74 LYS B O 1
ATOM 3312 N N . GLY B 1 75 ? 11.508 35.875 24.797 1 93.94 75 GLY B N 1
ATOM 3313 C CA . GLY B 1 75 ? 10.148 36.375 24.672 1 93.94 75 GLY B CA 1
ATOM 3314 C C . GLY B 1 75 ? 9.875 37.594 25.547 1 93.94 75 GLY B C 1
ATOM 3315 O O . GLY B 1 75 ? 10.797 38.312 25.922 1 93.94 75 GLY B O 1
ATOM 3316 N N . PRO B 1 76 ? 8.547 37.875 25.688 1 97.31 76 PRO B N 1
ATOM 3317 C CA . PRO B 1 76 ? 7.387 37.125 25.172 1 97.31 76 PRO B CA 1
ATOM 3318 C C . PRO B 1 76 ? 7.008 37.531 23.75 1 97.31 76 PRO B C 1
ATOM 3320 O O . PRO B 1 76 ? 7.488 38.531 23.234 1 97.31 76 PRO B O 1
ATOM 3323 N N . PHE B 1 77 ? 6.164 36.75 23.125 1 98.12 77 PHE B N 1
ATOM 3324 C CA . PHE B 1 77 ? 5.703 37 21.766 1 98.12 77 PHE B CA 1
ATOM 3325 C C . PHE B 1 77 ? 4.195 37.219 21.719 1 98.12 77 PHE B C 1
ATOM 3327 O O . PHE B 1 77 ? 3.463 36.656 22.547 1 98.12 77 PHE B O 1
ATOM 3334 N N . ASP B 1 78 ? 3.816 38.094 20.781 1 98 78 ASP B N 1
ATOM 3335 C CA . ASP B 1 78 ? 2.387 38.25 20.516 1 98 78 ASP B CA 1
ATOM 3336 C C . ASP B 1 78 ? 1.82 37 19.844 1 98 78 ASP B C 1
ATOM 3338 O O . ASP B 1 78 ? 0.708 36.562 20.172 1 98 78 ASP B O 1
ATOM 3342 N N . TYR B 1 79 ? 2.566 36.469 18.953 1 98.56 79 TYR B N 1
ATOM 3343 C CA . TYR B 1 79 ? 2.146 35.25 18.234 1 98.56 79 TYR B CA 1
ATOM 3344 C C . TYR B 1 79 ? 3.314 34.281 18.062 1 98.56 79 TYR B C 1
ATOM 3346 O O . TYR B 1 79 ? 4.457 34.719 17.875 1 98.56 79 TYR B O 1
ATOM 3354 N N . ILE B 1 80 ? 3.004 33.031 18.125 1 98.5 80 ILE B N 1
ATOM 3355 C CA . ILE B 1 80 ? 3.896 31.938 17.734 1 98.5 80 ILE B CA 1
ATOM 3356 C C . ILE B 1 80 ? 3.27 31.125 16.609 1 98.5 80 ILE B C 1
ATOM 3358 O O . ILE B 1 80 ? 2.258 30.453 16.797 1 98.5 80 ILE B O 1
ATOM 3362 N N . VAL B 1 81 ? 3.883 31.219 15.43 1 98.62 81 VAL B N 1
ATOM 3363 C CA . VAL B 1 81 ? 3.379 30.547 14.242 1 98.62 81 VAL B CA 1
ATOM 3364 C C . VAL B 1 81 ? 4.133 29.234 14.039 1 98.62 81 VAL B C 1
ATOM 3366 O O . VAL B 1 81 ? 5.352 29.219 13.859 1 98.62 81 VAL B O 1
ATOM 3369 N N . VAL B 1 82 ? 3.348 28.156 14.094 1 98.06 82 VAL B N 1
ATOM 3370 C CA . VAL B 1 82 ? 3.936 26.812 14 1 98.06 82 VAL B CA 1
ATOM 3371 C C . VAL B 1 82 ? 3.541 26.172 12.672 1 98.06 82 VAL B C 1
ATOM 3373 O O . VAL B 1 82 ? 2.359 25.922 12.422 1 98.06 82 VAL B O 1
ATOM 3376 N N . THR B 1 83 ? 4.551 25.953 11.82 1 96.94 83 THR B N 1
ATOM 3377 C CA . THR B 1 83 ? 4.309 25.359 10.516 1 96.94 83 THR B CA 1
ATOM 3378 C C . THR B 1 83 ? 5.148 24.094 10.32 1 96.94 83 THR B C 1
ATOM 3380 O O . THR B 1 83 ? 5.375 23.656 9.195 1 96.94 83 THR B O 1
ATOM 3383 N N . THR B 1 84 ? 5.598 23.5 11.43 1 94.31 84 THR B N 1
ATOM 3384 C CA . THR B 1 84 ? 6.398 22.281 11.359 1 94.31 84 THR B CA 1
ATOM 3385 C C . THR B 1 84 ? 5.527 21.078 11 1 94.31 84 THR B C 1
ATOM 3387 O O . THR B 1 84 ? 4.312 21.094 11.211 1 94.31 84 THR B O 1
ATOM 3390 N N . LYS B 1 85 ? 6.156 20.141 10.406 1 92.56 85 LYS B N 1
ATOM 3391 C CA . LYS B 1 85 ? 5.473 18.844 10.297 1 92.56 85 LYS B CA 1
ATOM 3392 C C . LYS B 1 85 ? 5.164 18.266 11.672 1 92.56 85 LYS B C 1
ATOM 3394 O O . LYS B 1 85 ? 5.969 18.375 12.594 1 92.56 85 LYS B O 1
ATOM 3399 N N . VAL B 1 86 ? 3.994 17.656 11.672 1 95.81 86 VAL B N 1
ATOM 3400 C CA . VAL B 1 86 ? 3.588 17.078 12.953 1 95.81 86 VAL B CA 1
ATOM 3401 C C . VAL B 1 86 ? 3.84 15.57 12.938 1 95.81 86 VAL B C 1
ATOM 3403 O O . VAL B 1 86 ? 3 14.797 12.469 1 95.81 86 VAL B O 1
ATOM 3406 N N . ILE B 1 87 ? 4.949 15.227 13.492 1 95.62 87 ILE B N 1
ATOM 3407 C CA . ILE B 1 87 ? 5.344 13.828 13.68 1 95.62 87 ILE B CA 1
ATOM 3408 C C . ILE B 1 87 ? 5.641 13.57 15.156 1 95.62 87 ILE B C 1
ATOM 3410 O O . ILE B 1 87 ? 6.793 13.672 15.594 1 95.62 87 ILE B O 1
ATOM 3414 N N . PRO B 1 88 ? 4.629 13.227 15.828 1 93.56 88 PRO B N 1
ATOM 3415 C CA . PRO B 1 88 ? 4.781 13.109 17.281 1 93.56 88 PRO B CA 1
ATOM 3416 C C . PRO B 1 88 ? 5.875 12.125 17.688 1 93.56 88 PRO B C 1
ATOM 3418 O O . PRO B 1 88 ? 5.977 11.039 17.094 1 93.56 88 PRO B O 1
ATOM 3421 N N . LYS B 1 89 ? 6.668 12.688 18.672 1 89.44 89 LYS B N 1
ATOM 3422 C CA . LYS B 1 89 ? 7.734 11.891 19.281 1 89.44 89 LYS B CA 1
ATOM 3423 C C . LYS B 1 89 ? 7.551 11.805 20.797 1 89.44 89 LYS B C 1
ATOM 3425 O O . LYS B 1 89 ? 6.855 12.633 21.391 1 89.44 89 LYS B O 1
ATOM 3430 N N . ASN B 1 90 ? 8.008 10.766 21.422 1 85.81 90 ASN B N 1
ATOM 3431 C CA . ASN B 1 90 ? 7.898 10.609 22.859 1 85.81 90 ASN B CA 1
ATOM 3432 C C . ASN B 1 90 ? 9.227 10.883 23.562 1 85.81 90 ASN B C 1
ATOM 3434 O O . ASN B 1 90 ? 9.648 10.117 24.422 1 85.81 90 ASN B O 1
ATOM 3438 N N . ASP B 1 91 ? 9.883 12.016 23.172 1 90.94 91 ASP B N 1
ATOM 3439 C CA . ASP B 1 91 ? 11.188 12.281 23.766 1 90.94 91 ASP B CA 1
ATOM 3440 C C . ASP B 1 91 ? 11.266 13.719 24.281 1 90.94 91 ASP B C 1
ATOM 3442 O O . ASP B 1 91 ? 12.344 14.188 24.656 1 90.94 91 ASP B O 1
ATOM 3446 N N . GLY B 1 92 ? 10.195 14.398 24.234 1 90.31 92 GLY B N 1
ATOM 3447 C CA . GLY B 1 92 ? 10.141 15.75 24.766 1 90.31 92 GLY B CA 1
ATOM 3448 C C . GLY B 1 92 ? 10.695 16.797 23.812 1 90.31 92 GLY B C 1
ATOM 3449 O O . GLY B 1 92 ? 10.828 17.969 24.172 1 90.31 92 GLY B O 1
ATOM 3450 N N . SER B 1 93 ? 10.859 16.359 22.594 1 91.31 93 SER B N 1
ATOM 3451 C CA . SER B 1 93 ? 11.508 17.281 21.656 1 91.31 93 SER B CA 1
ATOM 3452 C C . SER B 1 93 ? 10.5 17.906 20.703 1 91.31 93 SER B C 1
ATOM 3454 O O . SER B 1 93 ? 10.859 18.703 19.844 1 91.31 93 SER B O 1
ATOM 3456 N N . ASP B 1 94 ? 9.242 17.594 20.922 1 94.88 94 ASP B N 1
ATOM 3457 C CA . ASP B 1 94 ? 8.211 18.156 20.062 1 94.88 94 ASP B CA 1
ATOM 3458 C C . ASP B 1 94 ? 8.008 19.641 20.344 1 94.88 94 ASP B C 1
ATOM 3460 O O . ASP B 1 94 ? 8.289 20.109 21.453 1 94.88 94 ASP B O 1
ATOM 3464 N N . VAL B 1 95 ? 7.535 20.344 19.375 1 94.94 95 VAL B N 1
ATOM 3465 C CA . VAL B 1 95 ? 7.406 21.781 19.469 1 94.94 95 VAL B CA 1
ATOM 3466 C C . VAL B 1 95 ? 6.473 22.156 20.609 1 94.94 95 VAL B C 1
ATOM 3468 O O . VAL B 1 95 ? 6.691 23.141 21.312 1 94.94 95 VAL B O 1
ATOM 3471 N N . TRP B 1 96 ? 5.43 21.391 20.844 1 95.25 96 TRP B N 1
ATOM 3472 C CA . TRP B 1 96 ? 4.5 21.703 21.922 1 95.25 96 TRP B CA 1
ATOM 3473 C C . TRP B 1 96 ? 5.148 21.469 23.281 1 95.25 96 TRP B C 1
ATOM 3475 O O . TRP B 1 96 ? 4.855 22.188 24.25 1 95.25 96 TRP B O 1
ATOM 3485 N N . ASP B 1 97 ? 6.043 20.5 23.391 1 94.94 97 ASP B N 1
ATOM 3486 C CA . ASP B 1 97 ? 6.805 20.297 24.625 1 94.94 97 ASP B CA 1
ATOM 3487 C C . ASP B 1 97 ? 7.781 21.453 24.859 1 94.94 97 ASP B C 1
ATOM 3489 O O . ASP B 1 97 ? 7.898 21.953 25.984 1 94.94 97 ASP B O 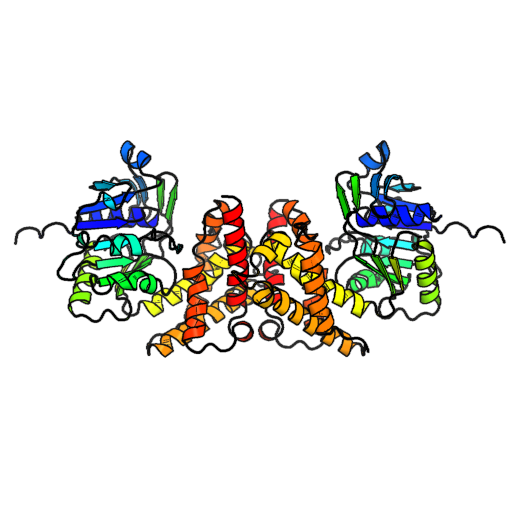1
ATOM 3493 N N . LEU B 1 98 ? 8.43 21.812 23.812 1 93.94 98 LEU B N 1
ATOM 3494 C CA . LEU B 1 98 ? 9.43 22.875 23.906 1 93.94 98 LEU B CA 1
ATOM 3495 C C . LEU B 1 98 ? 8.781 24.203 24.328 1 93.94 98 LEU B C 1
ATOM 3497 O O . LEU B 1 98 ? 9.297 24.891 25.203 1 93.94 98 LEU B O 1
ATOM 3501 N N . ILE B 1 99 ? 7.715 24.547 23.719 1 95.12 99 ILE B N 1
ATOM 3502 C CA . ILE B 1 99 ? 7.012 25.781 24.047 1 95.12 99 ILE B CA 1
ATOM 3503 C C . ILE B 1 99 ? 6.438 25.672 25.469 1 95.12 99 ILE B C 1
ATOM 3505 O O . ILE B 1 99 ? 6.496 26.625 26.234 1 95.12 99 ILE B O 1
ATOM 3509 N N . GLY B 1 100 ? 5.883 24.531 25.781 1 93.31 100 GLY B N 1
ATOM 3510 C CA . GLY B 1 100 ? 5.348 24.312 27.109 1 93.31 100 GLY B CA 1
ATOM 3511 C C . GLY B 1 100 ? 6.387 24.484 28.203 1 93.31 100 GLY B C 1
ATOM 3512 O O . GLY B 1 100 ? 6.07 24.938 29.312 1 93.31 100 GLY B O 1
ATOM 3513 N N . ASN B 1 101 ? 7.574 24.141 27.875 1 92.12 101 ASN B N 1
ATOM 3514 C CA . ASN B 1 101 ? 8.672 24.219 28.844 1 92.12 101 ASN B CA 1
ATOM 3515 C C . ASN B 1 101 ? 9.297 25.609 28.859 1 92.12 101 ASN B C 1
ATOM 3517 O O . ASN B 1 101 ? 10.047 25.953 29.766 1 92.12 101 ASN B O 1
ATOM 3521 N N . SER B 1 102 ? 9.023 26.375 27.875 1 91.75 102 SER B N 1
ATOM 3522 C CA . SER B 1 102 ? 9.562 27.734 27.75 1 91.75 102 SER B CA 1
ATOM 3523 C C . SER B 1 102 ? 8.469 28.781 27.906 1 91.75 102 SER B C 1
ATOM 3525 O O . SER B 1 102 ? 8.273 29.625 27.016 1 91.75 102 SER B O 1
ATOM 3527 N N . THR B 1 103 ? 7.996 28.891 29.062 1 89.25 103 THR B N 1
ATOM 3528 C CA . THR B 1 103 ? 6.816 29.703 29.312 1 89.25 103 THR B CA 1
ATOM 3529 C C . THR B 1 103 ? 7.148 31.188 29.156 1 89.25 103 THR B C 1
ATOM 3531 O O . THR B 1 103 ? 6.254 32.031 29 1 89.25 103 THR B O 1
ATOM 3534 N N . GLU B 1 104 ? 8.445 31.5 29.219 1 94.19 104 GLU B N 1
ATOM 3535 C CA . GLU B 1 104 ? 8.867 32.875 29.062 1 94.19 104 GLU B CA 1
ATOM 3536 C C . GLU B 1 104 ? 8.57 33.406 27.656 1 94.19 104 GLU B C 1
ATOM 3538 O O . GLU B 1 104 ? 8.578 34.594 27.406 1 94.19 104 GLU B O 1
ATOM 3543 N N . LEU B 1 105 ? 8.281 32.5 26.766 1 96.94 105 LEU B N 1
ATOM 3544 C CA . LEU B 1 105 ? 7.961 32.875 25.391 1 96.94 105 LEU B CA 1
ATOM 3545 C C . LEU B 1 105 ? 6.539 33.406 25.297 1 96.94 105 LEU B C 1
ATOM 3547 O O . LEU B 1 105 ? 6.176 34.031 24.297 1 96.94 105 LEU B O 1
ATOM 3551 N N . LEU B 1 106 ? 5.715 33.156 26.281 1 97.25 106 LEU B N 1
ATOM 3552 C CA . LEU B 1 106 ? 4.301 33.5 26.297 1 97.25 106 LEU B CA 1
ATOM 3553 C C . LEU B 1 106 ? 4.043 34.719 27.188 1 97.25 106 LEU B C 1
ATOM 3555 O O . LEU B 1 106 ? 4.715 34.875 28.203 1 97.25 106 LEU B O 1
ATOM 3559 N N . LYS B 1 107 ? 3.094 35.438 26.781 1 96.19 107 LYS B N 1
ATOM 3560 C CA . LYS B 1 107 ? 2.678 36.562 27.625 1 96.19 107 LYS B CA 1
ATOM 3561 C C . LYS B 1 107 ? 1.953 36.094 28.875 1 96.19 107 LYS B C 1
ATOM 3563 O O . LYS B 1 107 ? 1.203 35.125 28.828 1 96.19 107 LYS B O 1
ATOM 3568 N N . GLU B 1 108 ? 2.043 36.875 29.891 1 92.38 108 GLU B N 1
ATOM 3569 C CA . GLU B 1 108 ? 1.473 36.5 31.172 1 92.38 108 GLU B CA 1
ATOM 3570 C C . GLU B 1 108 ? -0.044 36.656 31.172 1 92.38 108 GLU B C 1
ATOM 3572 O O . GLU B 1 108 ? -0.743 36.031 31.969 1 92.38 108 GLU B O 1
ATOM 3577 N N . ASP B 1 109 ? -0.562 37.469 30.281 1 91.69 109 ASP B N 1
ATOM 3578 C CA . ASP B 1 109 ? -1.988 37.781 30.312 1 91.69 109 ASP B CA 1
ATOM 3579 C C . ASP B 1 109 ? -2.766 36.844 29.391 1 91.69 109 ASP B C 1
ATOM 3581 O O . ASP B 1 109 ? -3.904 37.125 29.016 1 91.69 109 ASP B O 1
ATOM 3585 N N . LYS B 1 110 ? -2.139 35.781 28.922 1 92.06 110 LYS B N 1
ATOM 3586 C CA . LYS B 1 110 ? -2.752 34.75 28.094 1 92.06 110 LYS B CA 1
ATOM 3587 C C . LYS B 1 110 ? -3.219 35.312 26.75 1 92.06 110 LYS B C 1
ATOM 3589 O O . LYS B 1 110 ? -4.293 34.969 26.266 1 92.06 110 LYS B O 1
ATOM 3594 N N . THR B 1 111 ? -2.486 36.25 26.234 1 94 111 THR B N 1
ATOM 3595 C CA . THR B 1 111 ? -2.9 36.875 24.984 1 94 111 THR B CA 1
ATOM 3596 C C . THR B 1 111 ? -1.988 36.469 23.844 1 94 111 THR B C 1
ATOM 3598 O O . THR B 1 111 ? -2.221 36.812 22.688 1 94 111 THR B O 1
ATOM 3601 N N . THR B 1 112 ? -0.967 35.625 24.188 1 97.31 112 THR B N 1
ATOM 3602 C CA . THR B 1 112 ? -0.176 35.094 23.094 1 97.31 112 THR B CA 1
ATOM 3603 C C . THR B 1 112 ? -1.015 34.125 22.25 1 97.31 112 THR B C 1
ATOM 3605 O O . THR B 1 112 ? -1.673 33.25 22.766 1 97.31 112 THR B O 1
ATOM 3608 N N . GLY B 1 113 ? -1.071 34.406 20.938 1 97.62 113 GLY B N 1
ATOM 3609 C CA . GLY B 1 113 ? -1.686 33.469 20.031 1 97.62 113 GLY B CA 1
ATOM 3610 C C . GLY B 1 113 ? -0.705 32.438 19.469 1 97.62 113 GLY B C 1
ATOM 3611 O O . GLY B 1 113 ? 0.36 32.812 1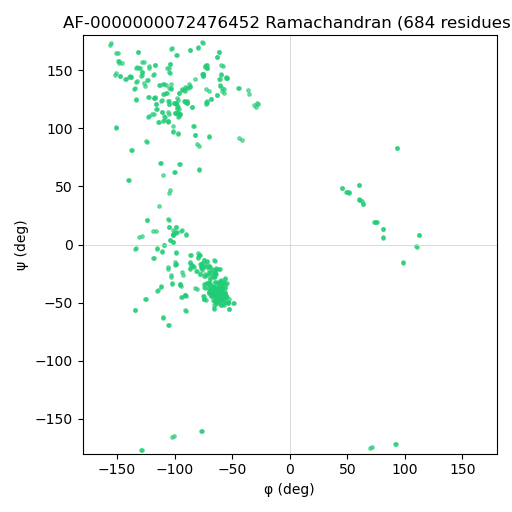8.969 1 97.62 113 GLY B O 1
ATOM 3612 N N . ILE B 1 114 ? -0.994 31.172 19.688 1 97.88 114 ILE B N 1
ATOM 3613 C CA . ILE B 1 114 ? -0.256 30.109 19 1 97.88 114 ILE B CA 1
ATOM 3614 C C . ILE B 1 114 ? -1.026 29.656 17.766 1 97.88 114 ILE B C 1
ATOM 3616 O O . ILE B 1 114 ? -2.123 29.109 17.875 1 97.88 114 ILE B O 1
ATOM 3620 N N . VAL B 1 115 ? -0.427 29.953 16.609 1 98.5 115 VAL B N 1
ATOM 3621 C CA . VAL B 1 115 ? -1.088 29.688 15.336 1 98.5 115 VAL B CA 1
ATOM 3622 C C . VAL B 1 115 ? -0.558 28.391 14.734 1 98.5 115 VAL B C 1
ATOM 3624 O O . VAL B 1 115 ? 0.6 28.328 14.32 1 98.5 115 VAL B O 1
ATOM 3627 N N . LEU B 1 116 ? -1.428 27.406 14.664 1 98.12 116 LEU B N 1
ATOM 3628 C CA . LEU B 1 116 ? -1.06 26.109 14.125 1 98.12 116 LEU B CA 1
ATOM 3629 C C . LEU B 1 116 ? -1.471 26 12.656 1 98.12 116 LEU B C 1
ATOM 3631 O O . LEU B 1 116 ? -2.604 25.609 12.352 1 98.12 116 LEU B O 1
ATOM 3635 N N . ILE B 1 117 ? -0.517 26.297 11.773 1 97.81 117 ILE B N 1
ATOM 3636 C CA . ILE B 1 117 ? -0.75 26.109 10.352 1 97.81 117 ILE B CA 1
ATOM 3637 C C . ILE B 1 117 ? -0.193 24.75 9.922 1 97.81 117 ILE B C 1
ATOM 3639 O O . ILE B 1 117 ? 0.86 24.672 9.281 1 97.81 117 ILE B O 1
ATOM 3643 N N . GLU B 1 118 ? -0.868 23.75 10.391 1 96.5 118 GLU B N 1
ATOM 3644 C CA . GLU B 1 118 ? -0.456 22.359 10.234 1 96.5 118 GLU B CA 1
ATOM 3645 C C . GLU B 1 118 ? -1.585 21.516 9.656 1 96.5 118 GLU B C 1
ATOM 3647 O O . GLU B 1 118 ? -2.752 21.906 9.711 1 96.5 118 GLU B O 1
ATOM 3652 N N . ASN B 1 119 ? -1.252 20.438 9.055 1 94.69 119 ASN B N 1
ATOM 3653 C CA . ASN B 1 119 ? -2.256 19.547 8.492 1 94.69 119 ASN B CA 1
ATOM 3654 C C . ASN B 1 119 ? -2.898 18.672 9.562 1 94.69 119 ASN B C 1
ATOM 3656 O O . ASN B 1 119 ? -2.488 18.703 10.727 1 94.69 119 ASN B O 1
ATOM 3660 N N . GLY B 1 120 ? -3.943 18.047 9.109 1 97.12 120 GLY B N 1
ATOM 3661 C CA . GLY B 1 120 ? -4.52 16.984 9.922 1 97.12 120 GLY B CA 1
ATOM 3662 C C . GLY B 1 120 ? -5.629 17.484 10.836 1 97.12 120 GLY B C 1
ATOM 3663 O O . GLY B 1 120 ? -6.109 18.609 10.688 1 97.12 120 GLY B O 1
ATOM 3664 N N . ILE B 1 121 ? -6.062 16.625 11.711 1 98.06 121 ILE B N 1
ATOM 3665 C CA . ILE B 1 121 ? -7.156 16.859 12.648 1 98.06 121 ILE B CA 1
ATOM 3666 C C . ILE B 1 121 ? -6.707 16.516 14.07 1 98.06 121 ILE B C 1
ATOM 3668 O O . ILE B 1 121 ? -5.758 15.742 14.258 1 98.06 121 ILE B O 1
ATOM 3672 N N . GLY B 1 122 ? -7.23 17.188 14.992 1 96.56 122 GLY B N 1
ATOM 3673 C CA . GLY B 1 122 ? -6.957 16.875 16.391 1 96.56 122 GLY B CA 1
ATOM 3674 C C . GLY B 1 122 ? -5.562 17.297 16.828 1 96.56 122 GLY B C 1
ATOM 3675 O O . GLY B 1 122 ? -5.074 16.844 17.875 1 96.56 122 GLY B O 1
ATOM 3676 N N . ILE B 1 123 ? -4.926 18.141 16.172 1 96.69 123 ILE B N 1
ATOM 3677 C CA . ILE B 1 123 ? -3.541 18.5 16.453 1 96.69 123 ILE B CA 1
ATOM 3678 C C . ILE B 1 123 ? -3.479 19.344 17.719 1 96.69 123 ILE B C 1
ATOM 3680 O O . ILE B 1 123 ? -2.459 19.359 18.406 1 96.69 123 ILE B O 1
ATOM 3684 N N . GLU B 1 124 ? -4.555 20.031 18.047 1 95.69 124 GLU B N 1
ATOM 3685 C CA . GLU B 1 124 ? -4.605 20.875 19.234 1 95.69 124 GLU B CA 1
ATOM 3686 C C . GLU B 1 124 ? -4.484 20.047 20.5 1 95.69 124 GLU B C 1
ATOM 3688 O O . GLU B 1 124 ? -4.094 20.578 21.547 1 95.69 124 GLU B O 1
ATOM 3693 N N . SER B 1 125 ? -4.805 18.781 20.406 1 94.94 125 SER B N 1
ATOM 3694 C CA . SER B 1 125 ? -4.754 17.922 21.594 1 94.94 125 SER B CA 1
ATOM 3695 C C . SER B 1 125 ? -3.324 17.75 22.094 1 94.94 125 SER B C 1
ATOM 3697 O O . SER B 1 125 ? -3.104 17.5 23.281 1 94.94 125 SER B O 1
ATOM 3699 N N . TYR B 1 126 ? -2.361 17.906 21.219 1 95.19 126 TYR B N 1
ATOM 3700 C CA . TYR B 1 126 ? -0.963 17.781 21.625 1 95.19 126 TYR B CA 1
ATOM 3701 C C . TYR B 1 126 ? -0.523 19 22.422 1 95.19 126 TYR B C 1
ATOM 3703 O O . TYR B 1 126 ? 0.51 18.969 23.094 1 95.19 126 TYR B O 1
ATOM 3711 N N . TRP B 1 127 ? -1.308 20.078 22.406 1 95.5 127 TRP B N 1
ATOM 3712 C CA . TRP B 1 127 ? -0.922 21.359 22.984 1 95.5 127 TRP B CA 1
ATOM 3713 C C . TRP B 1 127 ? -1.654 21.609 24.297 1 95.5 127 TRP B C 1
ATOM 3715 O O . TRP B 1 127 ? -1.788 22.75 24.734 1 95.5 127 TRP B O 1
ATOM 3725 N N . ASN B 1 128 ? -2.119 20.625 24.938 1 92.56 128 ASN B N 1
ATOM 3726 C CA . ASN B 1 128 ? -2.932 20.734 26.156 1 92.56 128 ASN B CA 1
ATOM 3727 C C . ASN B 1 128 ? -2.184 21.453 27.266 1 92.56 128 ASN B C 1
ATOM 3729 O O . ASN B 1 128 ? -2.791 22.188 28.047 1 92.56 128 ASN B O 1
ATOM 3733 N N . ASN B 1 129 ? -0.921 21.297 27.328 1 90.75 129 ASN B N 1
ATOM 3734 C CA . ASN B 1 129 ? -0.137 21.875 28.422 1 90.75 129 ASN B CA 1
ATOM 3735 C C . ASN B 1 129 ? 0.005 23.391 28.25 1 90.75 129 ASN B C 1
ATOM 3737 O O . ASN B 1 129 ? 0.393 24.078 29.203 1 90.75 129 ASN B O 1
ATOM 3741 N N . VAL B 1 130 ? -0.325 23.891 27.109 1 92.62 130 VAL B N 1
ATOM 3742 C CA . VAL B 1 130 ? -0.139 25.312 26.828 1 92.62 130 VAL B CA 1
ATOM 3743 C C . VAL B 1 130 ? -1.498 26 26.719 1 92.62 130 VAL B C 1
ATOM 3745 O O . VAL B 1 130 ? -1.586 27.219 26.781 1 92.62 130 VAL B O 1
ATOM 3748 N N . ARG B 1 131 ? -2.543 25.312 26.75 1 89.25 131 ARG B N 1
ATOM 3749 C CA . ARG B 1 131 ? -3.881 25.828 26.484 1 89.25 131 ARG B CA 1
ATOM 3750 C C . ARG B 1 131 ? -4.297 26.875 27.516 1 89.25 131 ARG B C 1
ATOM 3752 O O . ARG B 1 131 ? -5.059 27.781 27.203 1 89.25 131 ARG B O 1
ATOM 3759 N N . SER B 1 132 ? -3.836 26.703 28.719 1 89.94 132 SER B N 1
ATOM 3760 C CA . SER B 1 132 ? -4.203 27.625 29.781 1 89.94 132 SER B CA 1
ATOM 3761 C C . SER B 1 132 ? -3.383 28.906 29.703 1 89.94 132 SER B C 1
ATOM 3763 O O . SER B 1 132 ? -3.721 29.906 30.344 1 89.94 132 SER B O 1
ATOM 3765 N N . LYS B 1 133 ? -2.396 28.938 28.828 1 93.69 133 LYS B N 1
ATOM 3766 C CA . LYS B 1 133 ? -1.451 30.047 28.844 1 93.69 133 LYS B CA 1
ATOM 3767 C C . LYS B 1 133 ? -1.494 30.812 27.516 1 93.69 133 LYS B C 1
ATOM 3769 O O . LYS B 1 133 ? -0.984 31.938 27.422 1 93.69 133 LYS B O 1
ATOM 3774 N N . ALA B 1 134 ? -2.105 30.312 26.562 1 96.06 134 ALA B N 1
ATOM 3775 C CA . ALA B 1 134 ? -2.117 30.906 25.219 1 96.06 134 ALA B CA 1
ATOM 3776 C C . ALA B 1 134 ? -3.428 30.609 24.5 1 96.06 134 ALA B C 1
ATOM 3778 O O . ALA B 1 134 ? -4.184 29.719 24.906 1 96.06 134 ALA B O 1
ATOM 3779 N N . VAL B 1 135 ? -3.734 31.438 23.516 1 96.38 135 VAL B N 1
ATOM 3780 C CA . VAL B 1 135 ? -4.875 31.188 22.641 1 96.38 135 VAL B CA 1
ATOM 3781 C C . VAL B 1 135 ? -4.438 30.359 21.438 1 96.38 135 VAL B C 1
ATOM 3783 O O . VAL B 1 135 ? -3.518 30.75 20.719 1 96.38 135 VAL B O 1
ATOM 3786 N N . LEU B 1 136 ? -5.062 29.219 21.234 1 96.94 136 LEU B N 1
ATOM 3787 C CA . LEU B 1 136 ? -4.719 28.359 20.109 1 96.94 136 LEU B CA 1
ATOM 3788 C C . LEU B 1 136 ? -5.551 28.734 18.875 1 96.94 136 LEU B C 1
ATOM 3790 O O . LEU B 1 136 ? -6.781 28.75 18.938 1 96.94 136 LEU B O 1
ATOM 3794 N N . LEU B 1 137 ? -4.848 29.078 17.828 1 97.94 137 LEU B N 1
ATOM 3795 C CA . LEU B 1 137 ? -5.469 29.406 16.547 1 97.94 137 LEU B CA 1
ATOM 3796 C C . LEU B 1 137 ? -5.188 28.312 15.516 1 97.94 137 LEU B C 1
ATOM 3798 O O . LEU B 1 137 ? -4.078 27.781 15.469 1 97.94 137 LEU B O 1
ATOM 3802 N N . SER B 1 138 ? -6.258 28.016 14.773 1 98.12 138 SER B N 1
ATOM 3803 C CA . SER B 1 138 ? -6.117 27.062 13.688 1 98.12 138 SER B CA 1
ATOM 3804 C C . SER B 1 138 ? -5.891 27.75 12.352 1 98.12 138 SER B C 1
ATOM 3806 O O . SER B 1 138 ? -6.566 28.734 12.039 1 98.12 138 SER B O 1
ATOM 3808 N N . GLY B 1 139 ? -4.895 27.312 11.648 1 98 139 GLY B N 1
ATOM 3809 C CA . GLY B 1 139 ? -4.688 27.703 10.266 1 98 139 GLY B CA 1
ATOM 3810 C C . GLY B 1 139 ? -4.793 26.547 9.297 1 98 139 GLY B C 1
ATOM 3811 O O . GLY B 1 139 ? -4.023 25.578 9.383 1 98 139 GLY B O 1
ATOM 3812 N N . THR B 1 140 ? -5.773 26.594 8.398 1 97.44 140 THR B N 1
ATOM 3813 C CA . THR B 1 140 ? -5.934 25.609 7.336 1 97.44 140 THR B CA 1
ATOM 3814 C C . THR B 1 140 ? -5.512 26.203 5.992 1 97.44 140 THR B C 1
ATOM 3816 O O . THR B 1 140 ? -6.234 27.016 5.41 1 97.44 140 THR B O 1
ATOM 3819 N N . SER B 1 141 ? -4.375 25.75 5.578 1 95.31 141 SER B N 1
ATOM 3820 C CA . SER B 1 141 ? -3.764 26.375 4.406 1 95.31 141 SER B CA 1
ATOM 3821 C C . SER B 1 141 ? -3.916 25.484 3.172 1 95.31 141 SER B C 1
ATOM 3823 O O . SER B 1 141 ? -3.801 24.266 3.262 1 95.31 141 SER B O 1
ATOM 3825 N N . TYR B 1 142 ? -4.289 26 2.068 1 89.25 142 TYR B N 1
ATOM 3826 C CA . TYR B 1 142 ? -4.254 25.375 0.75 1 89.25 142 TYR B CA 1
ATOM 3827 C C . TYR B 1 142 ? -3.201 26.031 -0.136 1 89.25 142 TYR B C 1
ATOM 3829 O O . TYR B 1 142 ? -3.523 26.891 -0.956 1 89.25 142 TYR B O 1
ATOM 3837 N N . ILE B 1 143 ? -2.035 25.938 0.366 1 85.31 143 ILE B N 1
ATOM 3838 C CA . ILE B 1 143 ? -0.945 26.5 -0.422 1 85.31 143 ILE B CA 1
ATOM 3839 C C . ILE B 1 143 ? -0.103 25.375 -1.021 1 85.31 143 ILE B C 1
ATOM 3841 O O . ILE B 1 143 ? 0.002 24.297 -0.44 1 85.31 143 ILE B O 1
ATOM 3845 N N . SER B 1 144 ? 0.324 25.531 -2.42 1 82.19 144 SER B N 1
ATOM 3846 C CA . SER B 1 144 ? 1.324 24.672 -3.041 1 82.19 144 SER B CA 1
ATOM 3847 C C . SER B 1 144 ? 2.682 25.359 -3.111 1 82.19 144 SER B C 1
ATOM 3849 O O . SER B 1 144 ? 2.861 26.312 -3.869 1 82.19 144 SER B O 1
ATOM 3851 N N . SER B 1 145 ? 3.527 24.875 -2.092 1 86.88 145 SER B N 1
ATOM 3852 C CA . SER B 1 145 ? 4.859 25.469 -2.072 1 86.88 145 SER B CA 1
ATOM 3853 C C . SER B 1 145 ? 5.91 24.453 -1.622 1 86.88 145 SER B C 1
ATOM 3855 O O . SER B 1 145 ? 5.578 23.453 -0.987 1 86.88 145 SER B O 1
ATOM 3857 N N . THR B 1 146 ? 7.129 24.672 -2.008 1 86.31 146 THR B N 1
ATOM 3858 C CA . THR B 1 146 ? 8.25 23.828 -1.625 1 86.31 146 THR B CA 1
ATOM 3859 C C . THR B 1 146 ? 9.438 24.672 -1.166 1 86.31 146 THR B C 1
ATOM 3861 O O . THR B 1 146 ? 9.516 25.859 -1.48 1 86.31 146 THR B O 1
ATOM 3864 N N . ASN B 1 147 ? 10.211 24.109 -0.318 1 90.81 147 ASN B N 1
ATOM 3865 C CA . ASN B 1 147 ? 11.508 24.656 0.07 1 90.81 147 ASN B CA 1
ATOM 3866 C C . ASN B 1 147 ? 12.633 23.672 -0.2 1 90.81 147 ASN B C 1
ATOM 3868 O O . ASN B 1 147 ? 12.688 22.594 0.412 1 90.81 147 ASN B O 1
ATOM 3872 N N . THR B 1 148 ? 13.414 24 -1.144 1 89.44 148 THR B N 1
ATOM 3873 C CA . THR B 1 148 ? 14.602 23.203 -1.445 1 89.44 148 THR B CA 1
ATOM 3874 C C . THR B 1 148 ? 15.867 24.016 -1.164 1 89.44 148 THR B C 1
ATOM 3876 O O . THR B 1 148 ? 16.297 24.828 -1.991 1 89.44 148 THR B O 1
ATOM 3879 N N . LYS B 1 149 ? 16.578 23.75 -0.103 1 90.44 149 LYS B N 1
ATOM 3880 C CA . LYS B 1 149 ? 17.828 24.391 0.26 1 90.44 149 LYS B CA 1
ATOM 3881 C C . LYS B 1 149 ? 17.688 25.906 0.227 1 90.44 149 LYS B C 1
ATOM 3883 O O . LYS B 1 149 ? 18.469 26.594 -0.439 1 90.44 149 LYS B O 1
ATOM 3888 N N . ALA B 1 150 ? 16.578 26.406 0.798 1 94.88 150 ALA B N 1
ATOM 3889 C CA . ALA B 1 150 ? 16.312 27.828 1.017 1 94.88 150 ALA B CA 1
ATOM 3890 C C . ALA B 1 150 ? 15.789 28.484 -0.255 1 94.88 150 ALA B C 1
ATOM 3892 O O . ALA B 1 150 ? 15.68 29.719 -0.323 1 94.88 150 ALA B O 1
ATOM 3893 N N . GLU B 1 151 ? 15.57 27.672 -1.235 1 94.88 151 GLU B N 1
ATOM 3894 C CA . GLU B 1 151 ? 14.828 28.141 -2.404 1 94.88 151 GLU B CA 1
ATOM 3895 C C . GLU B 1 151 ? 13.359 27.719 -2.318 1 94.88 151 GLU B C 1
ATOM 3897 O O . GLU B 1 151 ? 13.023 26.547 -2.434 1 94.88 151 GLU B O 1
ATOM 3902 N N . VAL B 1 152 ? 12.516 28.781 -2.174 1 95.25 152 VAL B N 1
ATOM 3903 C CA . VAL B 1 152 ? 11.094 28.531 -1.969 1 95.25 152 VAL B CA 1
ATOM 3904 C C . VAL B 1 152 ? 10.328 28.828 -3.258 1 95.25 152 VAL B C 1
ATOM 3906 O O . VAL B 1 152 ? 10.43 29.922 -3.812 1 95.25 152 VAL B O 1
ATOM 3909 N N . LYS B 1 153 ? 9.664 27.812 -3.719 1 91.06 153 LYS B N 1
ATOM 3910 C CA . LYS B 1 153 ? 8.82 27.984 -4.898 1 91.06 153 LYS B CA 1
ATOM 3911 C C . LYS B 1 153 ? 7.34 27.875 -4.539 1 91.06 153 LYS B C 1
ATOM 3913 O O . LYS B 1 153 ? 6.91 26.891 -3.939 1 91.06 153 LYS B O 1
ATOM 3918 N N . GLN B 1 154 ? 6.602 28.922 -4.887 1 90.38 154 GLN B N 1
ATOM 3919 C CA . GLN B 1 154 ? 5.156 28.969 -4.68 1 90.38 154 GLN B CA 1
ATOM 3920 C C . GLN B 1 154 ? 4.406 28.625 -5.965 1 90.38 154 GLN B C 1
ATOM 3922 O O . GLN B 1 154 ? 4.523 29.344 -6.965 1 90.38 154 GLN B O 1
ATOM 3927 N N . TYR B 1 155 ? 3.564 27.547 -5.863 1 83.06 155 TYR B N 1
ATOM 3928 C CA . TYR B 1 155 ? 2.855 27.078 -7.047 1 83.06 155 TYR B CA 1
ATOM 3929 C C . TYR B 1 155 ? 1.396 27.516 -7.016 1 83.06 155 TYR B C 1
ATOM 3931 O O . TYR B 1 155 ? 0.746 27.594 -8.062 1 83.06 155 TYR B O 1
ATOM 3939 N N . GLY B 1 156 ? 0.865 27.719 -5.895 1 86.19 156 GLY B N 1
ATOM 3940 C CA . GLY B 1 156 ? -0.523 28.109 -5.73 1 86.19 156 GLY B CA 1
ATOM 3941 C C . GLY B 1 156 ? -0.698 29.312 -4.805 1 86.19 156 GLY B C 1
ATOM 3942 O O . GLY B 1 156 ? 0.104 29.516 -3.891 1 86.19 156 GLY B O 1
ATOM 3943 N N . THR B 1 157 ? -1.772 30.047 -5.078 1 90.94 157 THR B N 1
ATOM 3944 C CA . THR B 1 157 ? -2.094 31.203 -4.234 1 90.94 157 THR B CA 1
ATOM 3945 C C . THR B 1 157 ? -2.199 30.781 -2.771 1 90.94 157 THR B C 1
ATOM 3947 O O . THR B 1 157 ? -2.656 29.672 -2.467 1 90.94 157 THR B O 1
ATOM 3950 N N . ASP B 1 158 ? -1.737 31.672 -1.925 1 93.94 158 ASP B N 1
ATOM 3951 C CA . ASP B 1 158 ? -1.906 31.469 -0.49 1 93.94 158 ASP B CA 1
ATOM 3952 C C . ASP B 1 158 ? -3.367 31.625 -0.079 1 93.94 158 ASP B C 1
ATOM 3954 O O . ASP B 1 158 ? -3.82 32.75 0.178 1 93.94 158 ASP B O 1
ATOM 3958 N N . ASN B 1 159 ? -4.074 30.547 -0.036 1 95.25 159 ASN B N 1
ATOM 3959 C CA . ASN B 1 159 ? -5.449 30.469 0.441 1 95.25 159 ASN B CA 1
ATOM 3960 C C . ASN B 1 159 ? -5.523 29.812 1.82 1 95.25 159 ASN B C 1
ATOM 3962 O O . ASN B 1 159 ? -5.207 28.625 1.974 1 95.25 159 ASN B O 1
ATOM 3966 N N . ILE B 1 160 ? -5.941 30.625 2.822 1 97.25 160 ILE B N 1
ATOM 3967 C CA . ILE B 1 160 ? -5.848 30.094 4.184 1 97.25 160 ILE B CA 1
ATOM 3968 C C . ILE B 1 160 ? -7.051 30.578 4.996 1 97.25 160 ILE B C 1
ATOM 3970 O O . ILE B 1 160 ? -7.555 31.672 4.789 1 97.25 160 ILE B O 1
ATOM 3974 N N . LYS B 1 161 ? -7.559 29.688 5.875 1 98 161 LYS B N 1
ATOM 3975 C CA . LYS B 1 161 ? -8.586 30 6.863 1 98 161 LYS B CA 1
ATOM 3976 C C . LYS B 1 161 ? -8.008 29.984 8.281 1 98 161 LYS B C 1
ATOM 3978 O O . LYS B 1 161 ? -7.258 29.078 8.641 1 98 161 LYS B O 1
ATOM 3983 N N . PHE B 1 162 ? -8.281 31.047 9.016 1 98.38 162 PHE B N 1
ATOM 3984 C CA . PHE B 1 162 ? -7.883 31.078 10.414 1 98.38 162 PHE B CA 1
ATOM 3985 C C . PHE B 1 162 ? -9.102 31.062 11.328 1 98.38 162 PHE B C 1
ATOM 3987 O O . PHE B 1 162 ? -10.109 31.719 11.047 1 98.38 162 PHE B O 1
ATOM 3994 N N . GLY B 1 163 ? -9.047 30.312 12.336 1 97.94 163 GLY B N 1
ATOM 3995 C CA . GLY B 1 163 ? -10.141 30.234 13.297 1 97.94 163 GLY B CA 1
ATOM 3996 C C . GLY B 1 163 ? -9.688 29.766 14.672 1 97.94 163 GLY B C 1
ATOM 3997 O O . GLY B 1 163 ? -8.508 29.484 14.883 1 97.94 163 GLY B O 1
ATOM 3998 N N . LEU B 1 164 ? -10.602 29.828 15.641 1 96.81 164 LEU B N 1
ATOM 3999 C CA . LEU B 1 164 ? -10.352 29.344 16.984 1 96.81 164 LEU B CA 1
ATOM 4000 C C . LEU B 1 164 ? -10.672 27.859 17.094 1 96.81 164 LEU B C 1
ATOM 4002 O O . LEU B 1 164 ? -11.648 27.375 16.516 1 96.81 164 LEU B O 1
ATOM 4006 N N . PHE B 1 165 ? -9.789 27.047 17.75 1 94.25 165 PHE B N 1
ATOM 4007 C CA . PHE B 1 165 ? -10.133 25.672 18.047 1 94.25 165 PHE B CA 1
ATOM 4008 C C . PHE B 1 165 ? -11.328 25.594 18.984 1 94.25 165 PHE B C 1
ATOM 4010 O O . PHE B 1 165 ? -11.625 26.562 19.688 1 94.25 165 PHE B O 1
ATOM 4017 N N . GLN B 1 166 ? -11.898 24.438 18.969 1 86.06 166 GLN B N 1
ATOM 4018 C CA . GLN B 1 166 ? -13 24.219 19.891 1 86.06 166 GLN B CA 1
ATOM 4019 C C . GLN B 1 166 ? -12.547 24.391 21.344 1 86.06 166 GLN B C 1
ATOM 4021 O O . GLN B 1 166 ? -11.461 23.938 21.703 1 86.06 166 GLN B O 1
ATOM 4026 N N . GLY B 1 167 ? -13.367 25.062 22.094 1 82.62 167 GLY B N 1
ATOM 4027 C CA . GLY B 1 167 ? -13.07 25.25 23.5 1 82.62 167 GLY B CA 1
ATOM 4028 C C . GLY B 1 167 ? -12.438 26.594 23.812 1 82.62 167 GLY B C 1
ATOM 4029 O O . GLY B 1 167 ? -12.375 27 24.969 1 82.62 167 GLY B O 1
ATOM 4030 N N . GLU B 1 168 ? -11.977 27.234 22.797 1 85.62 168 GLU B N 1
ATOM 4031 C CA . GLU B 1 168 ? -11.461 28.578 22.984 1 85.62 168 GLU B CA 1
ATOM 4032 C C . GLU B 1 168 ? -12.594 29.609 23.031 1 85.62 168 GLU B C 1
ATOM 4034 O O . GLU B 1 168 ? -12.953 30.188 22.016 1 85.62 168 GLU B O 1
ATOM 4039 N N . ASN B 1 169 ? -13.148 29.828 24.141 1 78.62 169 ASN B N 1
ATOM 4040 C CA . ASN B 1 169 ? -14.367 30.625 24.234 1 78.62 169 ASN B CA 1
ATOM 4041 C C . ASN B 1 169 ? -14.148 31.875 25.078 1 78.62 169 ASN B C 1
ATOM 4043 O O . ASN B 1 169 ? -15.094 32.625 25.359 1 78.62 169 ASN B O 1
ATOM 4047 N N . GLU B 1 170 ? -12.961 32.125 25.344 1 85.38 170 GLU B N 1
ATOM 4048 C CA . GLU B 1 170 ? -12.734 33.344 26.125 1 85.38 170 GLU B CA 1
ATOM 4049 C C . GLU B 1 170 ? -12.898 34.594 25.266 1 85.38 170 GLU B C 1
ATOM 4051 O O . GLU B 1 170 ? -12.594 34.594 24.062 1 85.38 170 GLU B O 1
ATOM 4056 N N . PRO B 1 171 ? -13.391 35.625 25.781 1 85.06 171 PRO B N 1
ATOM 4057 C CA . PRO B 1 171 ? -13.664 36.844 25.016 1 85.06 171 PRO B CA 1
ATOM 4058 C C . PRO B 1 171 ? -12.43 37.375 24.297 1 85.06 171 PRO B C 1
ATOM 4060 O O . PRO B 1 171 ? -12.531 37.875 23.172 1 85.06 171 PRO B O 1
ATOM 4063 N N . HIS B 1 172 ? -11.359 37.25 24.953 1 91.62 172 HIS B N 1
ATOM 4064 C CA . HIS B 1 172 ? -10.172 37.844 24.344 1 91.62 172 HIS B CA 1
ATOM 4065 C C . HIS B 1 172 ? -9.672 37 23.172 1 91.62 172 HIS B C 1
ATOM 4067 O O . HIS B 1 172 ? -8.906 37.469 22.328 1 91.62 172 HIS B O 1
ATOM 4073 N N . SER B 1 173 ? -10.078 35.844 23.094 1 94.75 173 SER B N 1
ATOM 4074 C CA . SER B 1 173 ? -9.609 34.938 22.047 1 94.75 173 SER B CA 1
ATOM 4075 C C . SER B 1 173 ? -9.984 35.438 20.656 1 94.75 173 SER B C 1
ATOM 4077 O O . SER B 1 173 ? -9.188 35.375 19.719 1 94.75 173 SER B O 1
ATOM 4079 N N . SER B 1 174 ? -11.133 36 20.5 1 95.06 174 SER B N 1
ATOM 4080 C CA . SER B 1 174 ? -11.586 36.531 19.234 1 95.06 174 SER B CA 1
ATOM 4081 C C . SER B 1 174 ? -10.727 37.719 18.797 1 95.06 174 SER B C 1
ATOM 4083 O O . SER B 1 174 ? -10.461 37.906 17.609 1 95.06 174 SER B O 1
ATOM 4085 N N . LYS B 1 175 ? -10.375 38.469 19.781 1 95.75 175 LYS B N 1
ATOM 4086 C CA . LYS B 1 175 ? -9.531 39.625 19.484 1 95.75 175 LYS B CA 1
ATOM 4087 C C . LYS B 1 175 ? -8.156 39.188 18.984 1 95.75 175 LYS B C 1
ATOM 4089 O O . LYS B 1 175 ? -7.59 39.781 18.062 1 95.75 175 LYS B O 1
ATOM 4094 N N . VAL B 1 176 ? -7.633 38.188 19.641 1 96.88 176 VAL B N 1
ATOM 4095 C CA . VAL B 1 176 ? -6.34 37.656 19.25 1 96.88 176 VAL B CA 1
ATOM 4096 C C . VAL B 1 176 ? -6.422 37.125 17.812 1 96.88 176 VAL B C 1
ATOM 4098 O O . VAL B 1 176 ? -5.527 37.375 17 1 96.88 176 VAL B O 1
ATOM 4101 N N . LEU B 1 177 ? -7.5 36.469 17.484 1 97.75 177 LEU B N 1
ATOM 4102 C CA . LEU B 1 177 ? -7.719 35.906 16.156 1 97.75 177 LEU B CA 1
ATOM 4103 C C . LEU B 1 177 ? -7.836 37.031 15.117 1 97.75 177 LEU B C 1
ATOM 4105 O O . LEU B 1 177 ? -7.172 36.969 14.078 1 97.75 177 LEU B O 1
ATOM 4109 N N . ASP B 1 178 ? -8.672 37.969 15.367 1 96.88 178 ASP B N 1
ATOM 4110 C CA . ASP B 1 178 ? -8.93 39.062 14.414 1 96.88 178 ASP B CA 1
ATOM 4111 C C . ASP B 1 178 ? -7.656 39.844 14.133 1 96.88 178 ASP B C 1
ATOM 4113 O O . ASP B 1 178 ? -7.391 40.219 12.984 1 96.88 178 ASP B O 1
ATOM 4117 N N . ARG B 1 179 ? -6.953 40.062 15.195 1 97.06 179 ARG B N 1
ATOM 4118 C CA . ARG B 1 179 ? -5.695 40.781 15.016 1 97.06 179 ARG B CA 1
ATOM 4119 C C . ARG B 1 179 ? -4.738 40 14.125 1 97.06 179 ARG B C 1
ATOM 4121 O O . ARG B 1 179 ? -4.086 40.562 13.258 1 97.06 179 ARG B O 1
ATOM 4128 N N . PHE B 1 180 ? -4.629 38.75 14.336 1 98 180 PHE B N 1
ATOM 4129 C CA . PHE B 1 180 ? -3.736 37.938 13.523 1 98 180 PHE B CA 1
ATOM 4130 C C . PHE B 1 180 ? -4.168 37.938 12.062 1 98 180 PHE B C 1
ATOM 4132 O O . PHE B 1 180 ? -3.328 38.031 11.164 1 98 180 PHE B O 1
ATOM 4139 N N . ILE B 1 181 ? -5.449 37.781 11.797 1 98.19 181 ILE B N 1
ATOM 4140 C CA . ILE B 1 181 ? -5.992 37.812 10.445 1 98.19 181 ILE B CA 1
ATOM 4141 C C . ILE B 1 181 ? -5.609 39.094 9.75 1 98.19 181 ILE B C 1
ATOM 4143 O O . ILE B 1 181 ? -5.168 39.094 8.602 1 98.19 181 ILE B O 1
ATOM 4147 N N . ASP B 1 182 ? -5.746 40.156 10.469 1 97.31 182 ASP B N 1
ATOM 4148 C CA . ASP B 1 182 ? -5.406 41.469 9.922 1 97.31 182 ASP B CA 1
ATOM 4149 C C . ASP B 1 182 ? -3.918 41.562 9.586 1 97.31 182 ASP B C 1
ATOM 4151 O O . ASP B 1 182 ? -3.533 42.188 8.594 1 97.31 182 ASP B O 1
ATOM 4155 N N . MET B 1 183 ? -3.15 40.969 10.438 1 97.62 183 MET B N 1
ATOM 4156 C CA . MET B 1 183 ? -1.703 41 10.25 1 97.62 183 MET B CA 1
ATOM 4157 C C . MET B 1 183 ? -1.3 40.156 9.047 1 97.62 183 MET B C 1
ATOM 4159 O O . MET B 1 183 ? -0.299 40.438 8.391 1 97.62 183 MET B O 1
ATOM 4163 N N . TYR B 1 184 ? -2.053 39.094 8.727 1 97.88 184 TYR B N 1
ATOM 4164 C CA . TYR B 1 184 ? -1.653 38.125 7.723 1 97.88 184 TYR B CA 1
ATOM 4165 C C . TYR B 1 184 ? -2.217 38.5 6.355 1 97.88 184 TYR B C 1
ATOM 4167 O O . TYR B 1 184 ? -1.654 38.125 5.324 1 97.88 184 TYR B O 1
ATOM 4175 N N . LYS B 1 185 ? -3.264 39.188 6.316 1 96.94 185 LYS B N 1
ATOM 4176 C CA . LYS B 1 185 ? -3.975 39.531 5.086 1 96.94 185 LYS B CA 1
ATOM 4177 C C . LYS B 1 185 ? -3.182 40.531 4.242 1 96.94 185 LYS B C 1
ATOM 4179 O O . LYS B 1 185 ? -2.609 41.469 4.77 1 96.94 185 LYS B O 1
ATOM 4184 N N . THR B 1 186 ? -3.098 40.188 2.988 1 94.5 186 THR B N 1
ATOM 4185 C CA . THR B 1 186 ? -2.529 41.094 1.986 1 94.5 186 THR B CA 1
ATOM 4186 C C . THR B 1 186 ? -3.482 41.25 0.806 1 94.5 186 THR B C 1
ATOM 4188 O O . THR B 1 186 ? -4.594 40.719 0.818 1 94.5 186 THR B O 1
ATOM 4191 N N . LYS B 1 187 ? -3.025 42 -0.189 1 93 187 LYS B N 1
ATOM 4192 C CA . LYS B 1 187 ? -3.822 42.188 -1.4 1 93 187 LYS B CA 1
ATOM 4193 C C . LYS B 1 187 ? -3.76 40.938 -2.281 1 93 187 LYS B C 1
ATOM 4195 O O . LYS B 1 187 ? -4.66 40.688 -3.088 1 93 187 LYS B O 1
ATOM 4200 N N . SER B 1 188 ? -2.768 40.125 -2.072 1 92.94 188 SER B N 1
ATOM 4201 C CA . SER B 1 188 ? -2.498 39.031 -3.016 1 92.94 188 SER B CA 1
ATOM 4202 C C . SER B 1 188 ? -2.928 37.688 -2.449 1 92.94 188 SER B C 1
ATOM 4204 O O . SER B 1 188 ? -3.129 36.75 -3.199 1 92.94 188 SER B O 1
ATOM 4206 N N . ASN B 1 189 ? -3.066 37.562 -1.125 1 94.56 189 ASN B N 1
ATOM 4207 C CA . ASN B 1 189 ? -3.482 36.281 -0.558 1 94.56 189 ASN B CA 1
ATOM 4208 C C . ASN B 1 189 ? -4.98 36.25 -0.261 1 94.56 189 ASN B C 1
ATOM 4210 O O . ASN B 1 189 ? -5.664 37.25 -0.443 1 94.56 189 ASN B O 1
ATOM 4214 N N . LYS B 1 190 ? -5.555 35.062 -0.077 1 96.12 190 LYS B N 1
ATOM 4215 C CA . LYS B 1 190 ? -6.949 34.875 0.31 1 96.12 190 LYS B CA 1
ATOM 4216 C C . LYS B 1 190 ? -7.059 34.375 1.746 1 96.12 190 LYS B C 1
ATOM 4218 O O . LYS B 1 190 ? -6.82 33.188 2.014 1 96.12 190 LYS B O 1
ATOM 4223 N N . VAL B 1 191 ? -7.488 35.25 2.633 1 97.31 191 VAL B N 1
ATOM 4224 C CA . VAL B 1 191 ? -7.59 34.938 4.051 1 97.31 191 VAL B CA 1
ATOM 4225 C C . VAL B 1 191 ? -9.047 35.031 4.5 1 97.31 191 VAL B C 1
ATOM 4227 O O . VAL B 1 191 ? -9.703 36.031 4.277 1 97.31 191 VAL B O 1
ATOM 4230 N N . VAL B 1 192 ? -9.547 34 5.105 1 96.69 192 VAL B N 1
ATOM 4231 C CA . VAL B 1 192 ? -10.93 33.969 5.559 1 96.69 192 VAL B CA 1
ATOM 4232 C C . VAL B 1 192 ? -10.977 33.594 7.043 1 96.69 192 VAL B C 1
ATOM 4234 O O . VAL B 1 192 ? -10.188 32.781 7.52 1 96.69 192 VAL B O 1
ATOM 4237 N N . LYS B 1 193 ? -11.852 34.281 7.77 1 97.75 193 LYS B N 1
ATOM 4238 C CA . LYS B 1 193 ? -12.133 33.875 9.148 1 97.75 193 LYS B CA 1
ATOM 4239 C C . LYS B 1 193 ? -12.969 32.594 9.188 1 97.75 193 LYS B C 1
ATOM 4241 O O . LYS B 1 193 ? -14.023 32.531 8.562 1 97.75 193 LYS B O 1
ATOM 4246 N N . ASP B 1 194 ? -12.461 31.625 9.836 1 96.81 194 ASP B N 1
ATOM 4247 C CA . ASP B 1 194 ? -13.086 30.297 9.914 1 96.81 194 ASP B CA 1
ATOM 4248 C C . ASP B 1 194 ? -13.938 30.172 11.18 1 96.81 194 ASP B C 1
ATOM 4250 O O . ASP B 1 194 ? -13.406 30.109 12.289 1 96.81 194 ASP B O 1
ATOM 4254 N N . GLU B 1 195 ? -15.211 30.078 11.031 1 93.88 195 GLU B N 1
ATOM 4255 C CA . GLU B 1 195 ? -16.125 30.016 12.172 1 93.88 195 GLU B CA 1
ATOM 4256 C C . GLU B 1 195 ? -16.281 28.578 12.672 1 93.88 195 GLU B C 1
ATOM 4258 O O . GLU B 1 195 ? -16.781 28.344 13.773 1 93.88 195 GLU B O 1
ATOM 4263 N N . ASN B 1 196 ? -15.922 27.656 11.891 1 95.44 196 ASN B N 1
ATOM 4264 C CA . ASN B 1 196 ? -16.016 26.234 12.242 1 95.44 196 ASN B CA 1
ATOM 4265 C C . ASN B 1 196 ? -14.766 25.469 11.805 1 95.44 196 ASN B C 1
ATOM 4267 O O . ASN B 1 196 ? -14.805 24.734 10.82 1 95.44 196 ASN B O 1
ATOM 4271 N N . VAL B 1 197 ? -13.742 25.578 12.633 1 96 197 VAL B N 1
ATOM 4272 C CA . VAL B 1 197 ? -12.406 25.078 12.336 1 96 197 VAL B CA 1
ATOM 4273 C C . VAL B 1 197 ? -12.461 23.562 12.125 1 96 197 VAL B C 1
ATOM 4275 O O . VAL B 1 197 ? -11.805 23.031 11.227 1 96 197 VAL B O 1
ATOM 4278 N N . GLN B 1 198 ? -13.258 22.891 12.914 1 96.62 198 GLN B N 1
ATOM 4279 C CA . GLN B 1 198 ? -13.352 21.438 12.805 1 96.62 198 GLN B CA 1
ATOM 4280 C C . GLN B 1 198 ? -13.875 21.031 11.43 1 96.62 198 GLN B C 1
ATOM 4282 O O . GLN B 1 198 ? -13.336 20.109 10.812 1 96.62 198 GLN B O 1
ATOM 4287 N N . HIS B 1 199 ? -14.914 21.703 11.023 1 97.75 199 HIS B N 1
ATOM 4288 C CA . HIS B 1 199 ? -15.508 21.438 9.719 1 97.75 199 HIS B CA 1
ATOM 4289 C C . HIS B 1 199 ? -14.508 21.656 8.594 1 97.75 199 HIS B C 1
ATOM 4291 O O . HIS B 1 199 ? -14.383 20.828 7.691 1 97.75 199 HIS B O 1
ATOM 4297 N N . SER B 1 200 ? -13.805 22.734 8.656 1 97.31 200 SER B N 1
ATOM 4298 C CA . SER B 1 200 ? -12.82 23.078 7.633 1 97.31 200 SER B CA 1
ATOM 4299 C C . SER B 1 200 ? -11.688 22.062 7.586 1 97.31 200 SER B C 1
ATOM 4301 O O . SER B 1 200 ? -11.227 21.688 6.504 1 97.31 200 SER B O 1
ATOM 4303 N N . ARG B 1 201 ? -11.203 21.641 8.703 1 97.94 201 ARG B N 1
ATOM 4304 C CA . ARG B 1 201 ? -10.109 20.672 8.766 1 97.94 201 ARG B CA 1
ATOM 4305 C C . ARG B 1 201 ? -10.555 19.328 8.227 1 97.94 201 ARG B C 1
ATOM 4307 O O . ARG B 1 201 ? -9.805 18.656 7.512 1 97.94 201 ARG B O 1
ATOM 4314 N N . TRP B 1 202 ? -11.781 18.906 8.492 1 98.62 202 TRP B N 1
ATOM 4315 C CA . TRP B 1 202 ? -12.32 17.672 7.945 1 98.62 202 TRP B CA 1
ATOM 4316 C C . TRP B 1 202 ? -12.438 17.75 6.43 1 98.62 202 TRP B C 1
ATOM 4318 O O . TRP B 1 202 ? -12.148 16.766 5.727 1 98.62 202 TRP B O 1
ATOM 4328 N N . LYS B 1 203 ? -12.898 18.891 5.973 1 98.12 203 LYS B N 1
ATOM 4329 C CA . LYS B 1 203 ? -13.008 19.062 4.527 1 98.12 203 LYS B CA 1
ATOM 4330 C C . LYS B 1 203 ? -11.656 18.906 3.85 1 98.12 203 LYS B C 1
ATOM 4332 O O . LYS B 1 203 ? -11.555 18.297 2.781 1 98.12 203 LYS B O 1
ATOM 4337 N N . LYS B 1 204 ? -10.641 19.469 4.438 1 97.44 204 LYS B N 1
ATOM 4338 C CA . LYS B 1 204 ? -9.305 19.344 3.873 1 97.44 204 LYS B CA 1
ATOM 4339 C C . LYS B 1 204 ? -8.82 17.891 3.912 1 97.44 204 LYS B C 1
ATOM 4341 O O . LYS B 1 204 ? -8.062 17.453 3.043 1 97.44 204 LYS B O 1
ATOM 4346 N N . LEU B 1 205 ? -9.312 17.109 4.879 1 98.5 205 LEU B N 1
ATOM 4347 C CA . LEU B 1 205 ? -8.922 15.719 5.008 1 98.5 205 LEU B CA 1
ATOM 4348 C C . LEU B 1 205 ? -9.539 14.875 3.902 1 98.5 205 LEU B C 1
ATOM 4350 O O . LEU B 1 205 ? -9.086 13.758 3.637 1 98.5 205 LEU B O 1
ATOM 4354 N N . LEU B 1 206 ? -10.617 15.414 3.26 1 98.56 206 LEU B N 1
ATOM 4355 C CA . LEU B 1 206 ? -11.117 14.734 2.07 1 98.56 206 LEU B CA 1
ATOM 4356 C C . LEU B 1 206 ? -10.016 14.586 1.026 1 98.56 206 LEU B C 1
ATOM 4358 O O . LEU B 1 206 ? -10.008 13.617 0.261 1 98.56 206 LEU B O 1
ATOM 4362 N N . TYR B 1 207 ? -9.109 15.5 1.047 1 96.88 207 TYR B N 1
ATOM 4363 C CA . TYR B 1 207 ? -7.957 15.43 0.153 1 96.88 207 TYR B CA 1
ATOM 4364 C C . TYR B 1 207 ? -6.797 14.688 0.813 1 96.88 207 TYR B C 1
ATOM 4366 O O . TYR B 1 207 ? -6.293 13.703 0.271 1 96.88 207 TYR B O 1
ATOM 4374 N N . ASN B 1 208 ? -6.352 15.164 1.99 1 96.94 208 ASN B N 1
ATOM 4375 C CA . ASN B 1 208 ? -5.113 14.711 2.615 1 96.94 208 ASN B CA 1
ATOM 4376 C C . ASN B 1 208 ? -5.18 13.227 2.982 1 96.94 208 ASN B C 1
ATOM 4378 O O . ASN B 1 208 ? -4.207 12.492 2.803 1 96.94 208 ASN B O 1
ATOM 4382 N N . ALA B 1 209 ? -6.297 12.797 3.514 1 98.56 209 ALA B N 1
ATOM 4383 C CA . ALA B 1 209 ? -6.406 11.422 3.98 1 98.56 209 ALA B CA 1
ATOM 4384 C C . ALA B 1 209 ? -6.629 10.461 2.816 1 98.56 209 ALA B C 1
ATOM 4386 O O . ALA B 1 209 ? -6.602 9.242 2.994 1 98.56 209 ALA B O 1
ATOM 4387 N N . VAL B 1 210 ? -6.863 11.023 1.653 1 98.56 210 VAL B N 1
ATOM 4388 C CA . VAL B 1 210 ? -7.164 10.188 0.493 1 98.56 210 VAL B CA 1
ATOM 4389 C C . VAL B 1 210 ? -6.004 10.242 -0.496 1 98.56 210 VAL B C 1
ATOM 4391 O O . VAL B 1 210 ? -5.242 9.273 -0.62 1 98.56 210 VAL B O 1
ATOM 4394 N N . TYR B 1 211 ? -5.723 11.398 -1.029 1 97.94 211 TYR B N 1
ATOM 4395 C CA . TYR B 1 211 ? -4.703 11.516 -2.066 1 97.94 211 TYR B CA 1
ATOM 4396 C C . TYR B 1 211 ? -3.307 11.406 -1.47 1 97.94 211 TYR B C 1
ATOM 4398 O O . TYR B 1 211 ? -2.439 10.719 -2.021 1 97.94 211 TYR B O 1
ATOM 4406 N N . ASN B 1 212 ? -3.025 12.086 -0.337 1 97.12 212 ASN B N 1
ATOM 4407 C CA . ASN B 1 212 ? -1.715 11.961 0.294 1 97.12 212 ASN B CA 1
ATOM 4408 C C . ASN B 1 212 ? -1.373 10.508 0.599 1 97.12 212 ASN B C 1
ATOM 4410 O O . ASN B 1 212 ? -0.26 10.055 0.325 1 97.12 212 ASN B O 1
ATOM 4414 N N . THR B 1 213 ? -2.35 9.805 1.125 1 98.44 213 THR B N 1
ATOM 4415 C CA . THR B 1 213 ? -2.107 8.453 1.636 1 98.44 213 THR B CA 1
ATOM 4416 C C . THR B 1 213 ? -1.944 7.465 0.488 1 98.44 213 THR B C 1
ATOM 4418 O O . THR B 1 213 ? -0.974 6.707 0.45 1 98.44 213 THR B O 1
ATOM 4421 N N . ILE B 1 214 ? -2.861 7.523 -0.505 1 98.62 214 ILE B N 1
ATOM 4422 C CA . ILE B 1 214 ? -2.797 6.594 -1.629 1 98.62 214 ILE B CA 1
ATOM 4423 C C . ILE B 1 214 ? -1.523 6.848 -2.434 1 98.62 214 ILE B C 1
ATOM 4425 O O . ILE B 1 214 ? -0.783 5.91 -2.742 1 98.62 214 ILE B O 1
ATOM 4429 N N . CYS B 1 215 ? -1.269 8.102 -2.762 1 98.38 215 CYS B N 1
ATOM 4430 C CA . CYS B 1 215 ? -0.101 8.453 -3.561 1 98.38 215 CYS B CA 1
ATOM 4431 C C . CYS B 1 215 ? 1.186 8.016 -2.867 1 98.38 215 CYS B C 1
ATOM 4433 O O . CYS B 1 215 ? 2.096 7.492 -3.51 1 98.38 215 CYS B O 1
ATOM 4435 N N . CYS B 1 216 ? 1.209 8.25 -1.594 1 98.19 216 CYS B N 1
ATOM 4436 C CA . CYS B 1 216 ? 2.379 7.871 -0.811 1 98.19 216 CYS B CA 1
ATOM 4437 C C . CYS B 1 216 ? 2.576 6.359 -0.821 1 98.19 216 CYS B C 1
ATOM 4439 O O . CYS B 1 216 ? 3.684 5.875 -1.064 1 98.19 216 CYS B O 1
ATOM 4441 N N . LEU B 1 217 ? 1.541 5.668 -0.617 1 98.56 217 LEU B N 1
ATOM 4442 C CA . LEU B 1 217 ? 1.616 4.215 -0.471 1 98.56 217 LEU B CA 1
ATOM 4443 C C . LEU B 1 217 ? 2.051 3.561 -1.777 1 98.56 217 LEU B C 1
ATOM 4445 O O . LEU B 1 217 ? 2.857 2.629 -1.771 1 98.56 217 LEU B O 1
ATOM 4449 N N . VAL B 1 218 ? 1.529 4.02 -2.879 1 98.44 218 VAL B N 1
ATOM 4450 C CA . VAL B 1 218 ? 1.759 3.326 -4.141 1 98.44 218 VAL B CA 1
ATOM 4451 C C . VAL B 1 218 ? 2.879 4.02 -4.914 1 98.44 218 VAL B C 1
ATOM 4453 O O . VAL B 1 218 ? 3.289 3.553 -5.98 1 98.44 218 VAL B O 1
ATOM 4456 N N . ASP B 1 219 ? 3.369 5.18 -4.441 1 97.56 219 ASP B N 1
ATOM 4457 C CA . ASP B 1 219 ? 4.43 5.98 -5.047 1 97.56 219 ASP B CA 1
ATOM 4458 C C . ASP B 1 219 ? 4.047 6.426 -6.453 1 97.56 219 ASP B C 1
ATOM 4460 O O . ASP B 1 219 ? 4.801 6.207 -7.406 1 97.56 219 ASP B O 1
ATOM 4464 N N . LEU B 1 220 ? 2.902 7 -6.566 1 97.94 220 LEU B N 1
ATOM 4465 C CA . LEU B 1 220 ? 2.41 7.629 -7.789 1 97.94 220 LEU B CA 1
ATOM 4466 C C . LEU B 1 220 ? 1.822 9.008 -7.492 1 97.94 220 LEU B C 1
ATOM 4468 O O . LEU B 1 220 ? 1.159 9.195 -6.469 1 97.94 220 LEU B O 1
ATOM 4472 N N . ASP B 1 221 ? 2.082 9.969 -8.367 1 96.88 221 ASP B N 1
ATOM 4473 C CA . ASP B 1 221 ? 1.477 11.281 -8.203 1 96.88 221 ASP B CA 1
ATOM 4474 C C . ASP B 1 221 ? 0.005 11.266 -8.609 1 96.88 221 ASP B C 1
ATOM 4476 O O . ASP B 1 221 ? -0.5 10.258 -9.094 1 96.88 221 ASP B O 1
ATOM 4480 N N . VAL B 1 222 ? -0.721 12.367 -8.391 1 97 222 VAL B N 1
ATOM 4481 C CA . VAL B 1 222 ? -2.16 12.469 -8.609 1 97 222 VAL B CA 1
ATOM 4482 C C . VAL B 1 222 ? -2.471 12.273 -10.094 1 97 222 VAL B C 1
ATOM 4484 O O . VAL B 1 222 ? -3.475 11.648 -10.445 1 97 222 VAL B O 1
ATOM 4487 N N . GLY B 1 223 ? -1.646 12.812 -10.977 1 97.44 223 GLY B N 1
ATOM 4488 C CA . GLY B 1 223 ? -1.866 12.648 -12.406 1 97.44 223 GLY B CA 1
ATOM 4489 C C . GLY B 1 223 ? -1.898 11.195 -12.844 1 97.44 223 GLY B C 1
ATOM 4490 O O . GLY B 1 223 ? -2.785 10.789 -13.602 1 97.44 223 GLY B O 1
ATOM 4491 N N . ARG B 1 224 ? -0.965 10.445 -12.352 1 97.19 224 ARG B N 1
ATOM 4492 C CA . ARG B 1 224 ? -0.864 9.031 -12.711 1 97.19 224 ARG B CA 1
ATOM 4493 C C . ARG B 1 224 ? -2.051 8.242 -12.172 1 97.19 224 ARG B C 1
ATOM 4495 O O . ARG B 1 224 ? -2.502 7.281 -12.797 1 97.19 224 ARG B O 1
ATOM 4502 N N . LEU B 1 225 ? -2.562 8.578 -10.977 1 97.44 225 LEU B N 1
ATOM 4503 C CA . LEU B 1 225 ? -3.781 7.953 -10.477 1 97.44 225 LEU B CA 1
ATOM 4504 C C . LEU B 1 225 ? -4.93 8.133 -11.469 1 97.44 225 LEU B C 1
ATOM 4506 O O . LEU B 1 225 ? -5.637 7.176 -11.781 1 97.44 225 LEU B O 1
ATOM 4510 N N . TYR B 1 226 ? -5.043 9.32 -11.977 1 96.94 226 TYR B N 1
ATOM 4511 C CA . TYR B 1 226 ? -6.188 9.648 -12.82 1 96.94 226 TYR B CA 1
ATOM 4512 C C . TYR B 1 226 ? -6.012 9.07 -14.219 1 96.94 226 TYR B C 1
ATOM 4514 O O . TYR B 1 226 ? -6.977 8.977 -14.984 1 96.94 226 TYR B O 1
ATOM 4522 N N . GLU B 1 227 ? -4.781 8.727 -14.602 1 96 227 GLU B N 1
ATOM 4523 C CA . GLU B 1 227 ? -4.578 8.016 -15.859 1 96 227 GLU B CA 1
ATOM 4524 C C . GLU B 1 227 ? -5.297 6.668 -15.852 1 96 227 GLU B C 1
ATOM 4526 O O . GLU B 1 227 ? -5.582 6.105 -16.906 1 96 227 GLU B O 1
ATOM 4531 N N . LEU B 1 228 ? -5.578 6.176 -14.688 1 94.25 228 LEU B N 1
ATOM 4532 C CA . LEU B 1 228 ? -6.234 4.879 -14.57 1 94.25 228 LEU B CA 1
ATOM 4533 C C . LEU B 1 228 ? -7.73 5.043 -14.336 1 94.25 228 LEU B C 1
ATOM 4535 O O . LEU B 1 228 ? -8.398 4.109 -13.883 1 94.25 228 LEU B O 1
ATOM 4539 N N . LYS B 1 229 ? -8.312 6.168 -14.555 1 93.44 229 LYS B N 1
ATOM 4540 C CA . LYS B 1 229 ? -9.727 6.453 -14.336 1 93.44 229 LYS B CA 1
ATOM 4541 C C . LYS B 1 229 ? -10.609 5.547 -15.188 1 93.44 229 LYS B C 1
ATOM 4543 O O . LYS B 1 229 ? -11.672 5.105 -14.742 1 93.44 229 LYS B O 1
ATOM 4548 N N . ASP B 1 230 ? -10.18 5.215 -16.375 1 91.44 230 ASP B N 1
ATOM 4549 C CA . ASP B 1 230 ? -10.992 4.406 -17.266 1 91.44 230 ASP B CA 1
ATOM 4550 C C . ASP B 1 230 ? -10.711 2.916 -17.078 1 91.44 230 ASP B C 1
ATOM 4552 O O . ASP B 1 230 ? -11.641 2.109 -17 1 91.44 230 ASP B O 1
ATOM 4556 N N . SER B 1 231 ? -9.484 2.539 -16.969 1 89.69 231 SER B N 1
ATOM 4557 C CA . SER B 1 231 ? -9.102 1.13 -16.906 1 89.69 231 SER B CA 1
ATOM 4558 C C . SER B 1 231 ? -9.445 0.518 -15.555 1 89.69 231 SER B C 1
ATOM 4560 O O . SER B 1 231 ? -9.914 -0.619 -15.484 1 89.69 231 SER B O 1
ATOM 4562 N N . LEU B 1 232 ? -9.289 1.277 -14.508 1 92.44 232 LEU B N 1
ATOM 4563 C CA . LEU B 1 232 ? -9.523 0.755 -13.164 1 92.44 232 LEU B CA 1
ATOM 4564 C C . LEU B 1 232 ? -10.703 1.459 -12.508 1 92.44 232 LEU B C 1
ATOM 4566 O O . LEU B 1 232 ? -11.117 1.088 -11.406 1 92.44 232 LEU B O 1
ATOM 4570 N N . ASP B 1 233 ? -11.305 2.465 -13.18 1 96.56 233 ASP B N 1
ATOM 4571 C CA . ASP B 1 233 ? -12.328 3.289 -12.539 1 96.56 233 ASP B CA 1
ATOM 4572 C C . ASP B 1 233 ? -11.898 3.713 -11.133 1 96.56 233 ASP B C 1
ATOM 4574 O O . ASP B 1 233 ? -12.641 3.516 -10.172 1 96.56 233 ASP B O 1
ATOM 4578 N N . ILE B 1 234 ? -10.719 4.203 -11.062 1 96.44 234 ILE B N 1
ATOM 4579 C CA . ILE B 1 234 ? -10.047 4.457 -9.789 1 96.44 234 ILE B CA 1
ATOM 4580 C C . ILE B 1 234 ? -10.859 5.453 -8.969 1 96.44 234 ILE B C 1
ATOM 4582 O O . ILE B 1 234 ? -10.852 5.398 -7.734 1 96.44 234 ILE B O 1
ATOM 4586 N N . VAL B 1 235 ? -11.578 6.398 -9.57 1 97.38 235 VAL B N 1
ATOM 4587 C CA . VAL B 1 235 ? -12.359 7.41 -8.875 1 97.38 235 VAL B CA 1
ATOM 4588 C C . VAL B 1 235 ? -13.484 6.742 -8.086 1 97.38 235 VAL B C 1
ATOM 4590 O O . VAL B 1 235 ? -13.625 6.957 -6.879 1 97.38 235 VAL B O 1
ATOM 4593 N N . ASN B 1 236 ? -14.234 5.863 -8.734 1 96.69 236 ASN B N 1
ATOM 4594 C CA . ASN B 1 236 ? -15.391 5.242 -8.109 1 96.69 236 ASN B CA 1
ATOM 4595 C C . ASN B 1 236 ? -14.992 4.074 -7.219 1 96.69 236 ASN B C 1
ATOM 4597 O O . ASN B 1 236 ? -15.719 3.727 -6.285 1 96.69 236 ASN B O 1
ATOM 4601 N N . ASN B 1 237 ? -13.836 3.508 -7.484 1 96.25 237 ASN B N 1
ATOM 4602 C CA . ASN B 1 237 ? -13.477 2.283 -6.773 1 96.25 237 ASN B CA 1
ATOM 4603 C C . ASN B 1 237 ? -12.547 2.568 -5.602 1 96.25 237 ASN B C 1
ATOM 4605 O O . ASN B 1 237 ? -12.398 1.737 -4.703 1 96.25 237 ASN B O 1
ATOM 4609 N N . LEU B 1 238 ? -11.945 3.703 -5.59 1 97.69 238 LEU B N 1
ATOM 4610 C CA . LEU B 1 238 ? -10.945 3.955 -4.559 1 97.69 238 LEU B CA 1
ATOM 4611 C C . LEU B 1 238 ? -11.141 5.332 -3.936 1 97.69 238 LEU B C 1
ATOM 4613 O O . LEU B 1 238 ? -11.398 5.445 -2.734 1 97.69 238 LEU B O 1
ATOM 4617 N N . ILE B 1 239 ? -11.133 6.383 -4.766 1 98.19 239 ILE B N 1
ATOM 4618 C CA . ILE B 1 239 ? -11.086 7.758 -4.285 1 98.19 239 ILE B CA 1
ATOM 4619 C C . ILE B 1 239 ? -12.375 8.086 -3.531 1 98.19 239 ILE B C 1
ATOM 4621 O O . ILE B 1 239 ? -12.336 8.477 -2.361 1 98.19 239 ILE B O 1
ATOM 4625 N N . LEU B 1 240 ? -13.516 7.891 -4.164 1 98.19 240 LEU B N 1
ATOM 4626 C CA . LEU B 1 240 ? -14.789 8.266 -3.564 1 98.19 240 LEU B CA 1
ATOM 4627 C C . LEU B 1 240 ? -15.094 7.398 -2.352 1 98.19 240 LEU B C 1
ATOM 4629 O O . LEU B 1 240 ? -15.539 7.902 -1.318 1 98.19 240 LEU B O 1
ATOM 4633 N N . PRO B 1 241 ? -14.859 6.098 -2.438 1 98 241 PRO B N 1
ATOM 4634 C CA . PRO B 1 241 ? -15.086 5.285 -1.241 1 98 241 PRO B CA 1
ATOM 4635 C C . PRO B 1 241 ? -14.258 5.746 -0.045 1 98 241 PRO B C 1
ATOM 4637 O O . PRO B 1 241 ? -14.758 5.762 1.085 1 98 241 PRO B O 1
ATOM 4640 N N . LEU B 1 242 ? -13.023 6.074 -0.233 1 98.5 242 LEU B N 1
ATOM 4641 C CA . LEU B 1 242 ? -12.172 6.574 0.841 1 98.5 242 LEU B CA 1
ATOM 4642 C C . LEU B 1 242 ? -12.703 7.902 1.379 1 98.5 242 LEU B C 1
ATOM 4644 O O . LEU B 1 242 ? -12.75 8.109 2.594 1 98.5 242 LEU B O 1
ATOM 4648 N N . MET B 1 243 ? -13.078 8.789 0.44 1 98.81 243 MET B N 1
ATOM 4649 C CA . MET B 1 243 ? -13.641 10.07 0.861 1 98.81 243 MET B CA 1
ATOM 4650 C C . MET B 1 243 ? -14.914 9.867 1.679 1 98.81 243 MET B C 1
ATOM 4652 O O . MET B 1 243 ? -15.164 10.602 2.631 1 98.81 243 MET B O 1
ATOM 4656 N N . LYS B 1 244 ? -15.648 8.898 1.32 1 98.75 244 LYS B N 1
ATOM 4657 C CA . LYS B 1 244 ? -16.891 8.625 2.029 1 98.75 244 LYS B CA 1
ATOM 4658 C C . LYS B 1 244 ? -16.625 8.133 3.449 1 98.75 244 LYS B C 1
ATOM 4660 O O . LYS B 1 244 ? -17.391 8.43 4.371 1 98.75 244 LYS B O 1
ATOM 4665 N N . GLU B 1 245 ? -15.578 7.32 3.594 1 98.81 245 GLU B N 1
ATOM 4666 C CA . GLU B 1 245 ? -15.195 6.93 4.945 1 98.81 245 GLU B CA 1
ATOM 4667 C C . GLU B 1 245 ? -14.781 8.141 5.773 1 98.81 245 GLU B C 1
ATOM 4669 O O . GLU B 1 245 ? -15.125 8.25 6.949 1 98.81 245 GLU B O 1
ATOM 4674 N N . VAL B 1 246 ? -14.008 9.055 5.172 1 98.88 246 VAL B N 1
ATOM 4675 C CA . VAL B 1 246 ? -13.617 10.281 5.852 1 98.88 246 VAL B CA 1
ATOM 4676 C C . VAL B 1 246 ? -14.859 11.078 6.23 1 98.88 246 VAL B C 1
ATOM 4678 O O . VAL B 1 246 ? -14.977 11.555 7.363 1 98.88 246 VAL B O 1
ATOM 4681 N N . GLN B 1 247 ? -15.773 11.234 5.281 1 98.88 247 GLN B N 1
ATOM 4682 C CA . GLN B 1 247 ? -17.031 11.938 5.508 1 98.88 247 GLN B CA 1
ATOM 4683 C C . GLN B 1 247 ? -17.797 11.32 6.676 1 98.88 247 GLN B C 1
ATOM 4685 O O . GLN B 1 247 ? -18.375 12.047 7.496 1 98.88 247 GLN B O 1
ATOM 4690 N N . PHE B 1 248 ? -17.828 10.062 6.723 1 98.75 248 PHE B N 1
ATOM 4691 C CA . PHE B 1 248 ? -18.547 9.344 7.77 1 98.75 248 PHE B CA 1
ATOM 4692 C C . PHE B 1 248 ? -18 9.703 9.148 1 98.75 248 PHE B C 1
ATOM 4694 O O . PHE B 1 248 ? -18.75 10.109 10.031 1 98.75 248 PHE B O 1
ATOM 4701 N N . VAL B 1 249 ? -16.656 9.578 9.297 1 98.81 249 VAL B N 1
ATOM 4702 C CA . VAL B 1 249 ? -16.062 9.867 10.594 1 98.81 249 VAL B CA 1
ATOM 4703 C C . VAL B 1 249 ? -16.172 11.359 10.898 1 98.81 249 VAL B C 1
ATOM 4705 O O . VAL B 1 249 ? -16.422 11.75 12.039 1 98.81 249 VAL B O 1
ATOM 4708 N N . ALA B 1 250 ? -15.969 12.188 9.852 1 98.81 250 ALA B N 1
ATOM 4709 C CA . ALA B 1 250 ? -16.109 13.633 10.008 1 98.81 250 ALA B CA 1
ATOM 4710 C C . ALA B 1 250 ? -17.469 13.984 10.594 1 98.81 250 ALA B C 1
ATOM 4712 O O . ALA B 1 250 ? -17.562 14.734 11.57 1 98.81 250 ALA B O 1
ATOM 4713 N N . ASN B 1 251 ? -18.5 13.43 10.016 1 98.62 251 ASN B N 1
ATOM 4714 C CA . ASN B 1 251 ? -19.859 13.773 10.43 1 98.62 251 ASN B CA 1
ATOM 4715 C C . ASN B 1 251 ? -20.188 13.188 11.797 1 98.62 251 ASN B C 1
ATOM 4717 O O . ASN B 1 251 ? -20.953 13.781 12.562 1 98.62 251 ASN B O 1
ATOM 4721 N N . GLN B 1 252 ? -19.656 12.031 12.117 1 98 252 GLN B N 1
ATOM 4722 C CA . GLN B 1 252 ? -19.766 11.508 13.477 1 98 252 GLN B CA 1
ATOM 4723 C C . GLN B 1 252 ? -19.188 12.484 14.492 1 98 252 GLN B C 1
ATOM 4725 O O . GLN B 1 252 ? -19.797 12.75 15.531 1 98 252 GLN B O 1
ATOM 4730 N N . ASP B 1 253 ? -18.031 12.984 14.195 1 97.88 253 ASP B N 1
ATOM 4731 C CA . ASP B 1 253 ? -17.344 13.922 15.07 1 97.88 253 ASP B CA 1
ATOM 4732 C C . ASP B 1 253 ? -18.109 15.234 15.18 1 97.88 253 ASP B C 1
ATOM 4734 O O . ASP B 1 253 ? -18.328 15.742 16.281 1 97.88 253 ASP B O 1
ATOM 4738 N N . LEU B 1 254 ? -18.5 15.758 14.047 1 97.88 254 LEU B N 1
ATOM 4739 C CA . LEU B 1 254 ? -19.203 17.031 14 1 97.88 254 LEU B CA 1
ATOM 4740 C C . LEU B 1 254 ? -20.531 16.953 14.734 1 97.88 254 LEU B C 1
ATOM 4742 O O . LEU B 1 254 ? -20.906 17.875 15.477 1 97.88 254 LEU B O 1
ATOM 4746 N N . ARG B 1 255 ? -21.234 15.859 14.578 1 97.06 255 ARG B N 1
ATOM 4747 C CA . ARG B 1 255 ? -22.484 15.664 15.305 1 97.06 255 ARG B CA 1
ATOM 4748 C C . ARG B 1 255 ? -22.234 15.523 16.797 1 97.06 255 ARG B C 1
ATOM 4750 O O . ARG B 1 255 ? -23.016 16.031 17.609 1 97.06 255 ARG B O 1
ATOM 4757 N N . PHE B 1 256 ? -21.25 14.789 17.078 1 95.62 256 PHE B N 1
ATOM 4758 C CA . PHE B 1 256 ? -20.875 14.594 18.484 1 95.62 256 PHE B CA 1
ATOM 4759 C C . PHE B 1 256 ? -20.656 15.93 19.172 1 95.62 256 PHE B C 1
ATOM 4761 O O . PHE B 1 256 ? -20.969 16.078 20.359 1 95.62 256 PHE B O 1
ATOM 4768 N N . HIS B 1 257 ? -20.172 16.922 18.484 1 93.88 257 HIS B N 1
ATOM 4769 C CA . HIS B 1 257 ? -19.891 18.25 19.047 1 93.88 257 HIS B CA 1
ATOM 4770 C C . HIS B 1 257 ? -21 19.234 18.688 1 93.88 257 HIS B C 1
ATOM 4772 O O . HIS B 1 257 ? -20.781 20.453 18.734 1 93.88 257 HIS B O 1
ATOM 4778 N N . GLU B 1 258 ? -22.062 18.75 18.203 1 93.75 258 GLU B N 1
ATOM 4779 C CA . GLU B 1 258 ? -23.297 19.5 17.953 1 93.75 258 GLU B CA 1
ATOM 4780 C C . GLU B 1 258 ? -23.062 20.625 16.953 1 93.75 258 GLU B C 1
ATOM 4782 O O . GLU B 1 258 ? -23.562 21.734 17.125 1 93.75 258 GLU B O 1
ATOM 4787 N N . SER B 1 259 ? -22.25 20.25 16.031 1 92.81 259 SER B N 1
ATOM 4788 C CA . SER B 1 259 ? -22.016 21.203 14.953 1 92.81 259 SER B CA 1
ATOM 4789 C C . SER B 1 259 ? -23.203 21.266 13.992 1 92.81 259 SER B C 1
ATOM 4791 O O . SER B 1 259 ? -23.828 20.234 13.711 1 92.81 259 SER B O 1
ATOM 4793 N N . ASN B 1 260 ? -23.438 22.484 13.438 1 89 260 ASN B N 1
ATOM 4794 C CA . ASN B 1 260 ? -24.484 22.656 12.453 1 89 260 ASN B CA 1
ATOM 4795 C C . ASN B 1 260 ? -24 22.344 11.039 1 89 260 ASN B C 1
ATOM 4797 O O . ASN B 1 260 ? -24.812 22.125 10.133 1 89 260 ASN B O 1
ATOM 4801 N N . ASP B 1 261 ? -22.766 22.375 10.82 1 95.25 261 ASP B N 1
ATOM 4802 C CA . ASP B 1 261 ? -22.156 22.109 9.516 1 95.25 261 ASP B CA 1
ATOM 4803 C C . ASP B 1 261 ? -21.656 20.672 9.414 1 95.25 261 ASP B C 1
ATOM 4805 O O . ASP B 1 261 ? -20.953 20.188 10.305 1 95.25 261 ASP B O 1
ATOM 4809 N N . LEU B 1 262 ? -22.125 20 8.359 1 98.06 262 LEU B N 1
ATOM 4810 C CA . LEU B 1 262 ? -21.625 18.641 8.086 1 98.06 262 LEU B CA 1
ATOM 4811 C C . LEU B 1 262 ? -20.906 18.594 6.746 1 98.06 262 LEU B C 1
ATOM 4813 O O . LEU B 1 262 ? -21.047 19.5 5.918 1 98.06 262 LEU B O 1
ATOM 4817 N N . VAL B 1 263 ? -20.031 17.672 6.66 1 98.69 263 VAL B N 1
ATOM 4818 C CA . VAL B 1 263 ? -19.438 17.391 5.359 1 98.69 263 VAL B CA 1
ATOM 4819 C C . VAL B 1 263 ? -20.453 16.703 4.453 1 98.69 263 VAL B C 1
ATOM 4821 O O . VAL B 1 263 ? -20.938 15.609 4.766 1 98.69 263 VAL B O 1
ATOM 4824 N N . THR B 1 264 ? -20.766 17.297 3.277 1 98.62 264 THR B N 1
ATOM 4825 C CA . THR B 1 264 ? -21.859 16.828 2.432 1 98.62 264 THR B CA 1
ATOM 4826 C C . THR B 1 264 ? -21.328 16.031 1.243 1 98.62 264 THR B C 1
ATOM 4828 O O . THR B 1 264 ? -20.109 16.031 0.993 1 98.62 264 THR B O 1
ATOM 4831 N N . ASP B 1 265 ? -22.281 15.367 0.558 1 98.5 265 ASP B N 1
ATOM 4832 C CA . ASP B 1 265 ? -21.922 14.688 -0.681 1 98.5 265 ASP B CA 1
ATOM 4833 C C . ASP B 1 265 ? -21.391 15.68 -1.717 1 98.5 265 ASP B C 1
ATOM 4835 O O . ASP B 1 265 ? -20.516 15.336 -2.516 1 98.5 265 ASP B O 1
ATOM 4839 N N . GLU B 1 266 ? -21.922 16.797 -1.666 1 98.25 266 GLU B N 1
ATOM 4840 C CA . GLU B 1 266 ? -21.438 17.844 -2.574 1 98.25 266 GLU B CA 1
ATOM 4841 C C . GLU B 1 266 ? -20 18.219 -2.281 1 98.25 266 GLU B C 1
ATOM 4843 O O . GLU B 1 266 ? -19.219 18.516 -3.199 1 98.25 266 GLU B O 1
ATOM 4848 N N . ASP B 1 267 ? -19.609 18.281 -1 1 98.25 267 ASP B N 1
ATOM 4849 C CA . ASP B 1 267 ? -18.219 18.547 -0.624 1 98.25 267 ASP B CA 1
ATOM 4850 C C . ASP B 1 267 ? -17.281 17.484 -1.188 1 98.25 267 ASP B C 1
ATOM 4852 O O . ASP B 1 267 ? -16.203 17.797 -1.697 1 98.25 267 ASP B O 1
ATOM 4856 N N . VAL B 1 268 ? -17.734 16.266 -1.075 1 98.56 268 VAL B N 1
ATOM 4857 C CA . VAL B 1 268 ? -16.953 15.133 -1.567 1 98.56 268 VAL B CA 1
ATOM 4858 C C . VAL B 1 268 ? -16.766 15.25 -3.078 1 98.56 268 VAL B C 1
ATOM 4860 O O . VAL B 1 268 ? -15.641 15.164 -3.576 1 98.56 268 VAL B O 1
ATOM 4863 N N . LYS B 1 269 ? -17.859 15.492 -3.775 1 98.12 269 LYS B N 1
ATOM 4864 C CA . LYS B 1 269 ? -17.828 15.617 -5.23 1 98.12 269 LYS B CA 1
ATOM 4865 C C . LYS B 1 269 ? -16.953 16.797 -5.66 1 98.12 269 LYS B C 1
ATOM 4867 O O . LYS B 1 269 ? -16.188 16.688 -6.617 1 98.12 269 LYS B O 1
ATOM 4872 N N . GLN B 1 270 ? -17.109 17.828 -4.988 1 97.75 270 GLN B N 1
ATOM 4873 C CA . GLN B 1 270 ? -16.344 19.031 -5.312 1 97.75 270 GLN B CA 1
ATOM 4874 C C . GLN B 1 270 ? -14.852 18.812 -5.125 1 97.75 270 GLN B C 1
ATOM 4876 O O . GLN B 1 270 ? -14.039 19.234 -5.945 1 97.75 270 GLN B O 1
ATOM 4881 N N . MET B 1 271 ? -14.492 18.203 -4.047 1 97.62 271 MET B N 1
ATOM 4882 C CA . MET B 1 271 ? -13.086 17.922 -3.791 1 97.62 271 MET B CA 1
ATOM 4883 C C . MET B 1 271 ? -12.492 17.062 -4.902 1 97.62 271 MET B C 1
ATOM 4885 O O . MET B 1 271 ? -11.398 17.344 -5.395 1 97.62 271 MET B O 1
ATOM 4889 N N . GLU B 1 272 ? -13.227 16.016 -5.262 1 98 272 GLU B N 1
ATOM 4890 C CA . GLU B 1 272 ? -12.766 15.141 -6.34 1 98 272 GLU B CA 1
ATOM 4891 C C . GLU B 1 272 ? -12.633 15.914 -7.652 1 98 272 GLU B C 1
ATOM 4893 O O . GLU B 1 272 ? -11.609 15.812 -8.336 1 98 272 GLU B O 1
ATOM 4898 N N . MET B 1 273 ? -13.625 16.719 -7.992 1 97.25 273 MET B N 1
ATOM 4899 C CA . MET B 1 273 ? -13.648 17.484 -9.242 1 97.25 273 MET B CA 1
ATOM 4900 C C . MET B 1 273 ? -12.492 18.469 -9.289 1 97.25 273 MET B C 1
ATOM 4902 O O . MET B 1 273 ? -11.844 18.625 -10.328 1 97.25 273 MET B O 1
ATOM 4906 N N . LEU B 1 274 ? -12.273 19.188 -8.25 1 94.88 274 LEU B N 1
ATOM 4907 C CA . LEU B 1 274 ? -11.211 20.172 -8.195 1 94.88 274 LEU B CA 1
ATOM 4908 C C . LEU B 1 274 ? -9.844 19.516 -8.32 1 94.88 274 LEU B C 1
ATOM 4910 O O . LEU B 1 274 ? -8.953 20.047 -8.992 1 94.88 274 LEU B O 1
ATOM 4914 N N . THR B 1 275 ? -9.672 18.391 -7.664 1 95.5 275 THR B N 1
ATOM 4915 C CA . THR B 1 275 ? -8.406 17.672 -7.742 1 95.5 275 THR B CA 1
ATOM 4916 C C . THR B 1 275 ? -8.141 17.188 -9.164 1 95.5 275 THR B C 1
ATOM 4918 O O . THR B 1 275 ? -7.027 17.328 -9.672 1 95.5 275 THR B O 1
ATOM 4921 N N . ALA B 1 276 ? -9.156 16.609 -9.781 1 96.12 276 ALA B N 1
ATOM 4922 C CA . ALA B 1 276 ? -9.055 16.156 -11.164 1 96.12 276 ALA B CA 1
ATOM 4923 C C . ALA B 1 276 ? -8.711 17.312 -12.094 1 96.12 276 ALA B C 1
ATOM 4925 O O . ALA B 1 276 ? -7.961 17.141 -13.062 1 96.12 276 ALA B O 1
ATOM 4926 N N . LYS B 1 277 ? -9.227 18.453 -11.805 1 94.38 277 LYS B N 1
ATOM 4927 C CA . LYS B 1 277 ? -9.094 19.625 -12.68 1 94.38 277 LYS B CA 1
ATOM 4928 C C . LYS B 1 277 ? -7.742 20.297 -12.484 1 94.38 277 LYS B C 1
ATOM 4930 O O . LYS B 1 277 ? -7.125 20.766 -13.445 1 94.38 277 LYS B O 1
ATOM 4935 N N . PHE B 1 278 ? -7.273 20.344 -11.242 1 90.06 278 PHE B N 1
ATOM 4936 C CA . PHE B 1 278 ? -6.152 21.234 -10.977 1 90.06 278 PHE B CA 1
ATOM 4937 C C . PHE B 1 278 ? -4.895 20.438 -10.648 1 90.06 278 PHE B C 1
ATOM 4939 O O . PHE B 1 278 ? -3.787 20.828 -11.008 1 90.06 278 PHE B O 1
ATOM 4946 N N . ASP B 1 279 ? -4.977 19.344 -9.977 1 91.81 279 ASP B N 1
ATOM 4947 C CA . ASP B 1 279 ? -3.807 18.594 -9.531 1 91.81 279 ASP B CA 1
ATOM 4948 C C . ASP B 1 279 ? -3.402 17.547 -10.562 1 91.81 279 ASP B C 1
ATOM 4950 O O . ASP B 1 279 ? -2.213 17.359 -10.828 1 91.81 279 ASP B O 1
ATOM 4954 N N . ALA B 1 280 ? -4.363 16.844 -11.117 1 94.62 280 ALA B N 1
ATOM 4955 C CA . ALA B 1 280 ? -4.102 15.703 -11.992 1 94.62 280 ALA B CA 1
ATOM 4956 C C . ALA B 1 280 ? -3.312 16.141 -13.227 1 94.62 280 ALA B C 1
ATOM 4958 O O . ALA B 1 280 ? -2.293 15.523 -13.562 1 94.62 280 ALA B O 1
ATOM 4959 N N . PRO B 1 281 ? -3.727 17.25 -13.938 1 93.69 281 PRO B N 1
ATOM 4960 C CA . PRO B 1 281 ? -3.012 17.641 -15.156 1 93.69 281 PRO B CA 1
ATOM 4961 C C . PRO B 1 281 ? -1.561 18.031 -14.891 1 93.69 281 PRO B C 1
ATOM 4963 O O . PRO B 1 281 ? -0.724 17.969 -15.797 1 93.69 281 PRO B O 1
ATOM 4966 N N . ASN B 1 282 ? -1.206 18.391 -13.672 1 90.19 282 ASN B N 1
ATOM 4967 C CA . ASN B 1 282 ? 0.14 18.844 -13.344 1 90.19 282 ASN B CA 1
ATOM 4968 C C . ASN B 1 282 ? 0.957 17.75 -12.68 1 90.19 282 ASN B C 1
ATOM 4970 O O . ASN B 1 282 ? 2.051 18 -12.172 1 90.19 282 ASN B O 1
ATOM 4974 N N . PHE B 1 283 ? 0.446 16.578 -12.648 1 93.69 283 PHE B N 1
ATOM 4975 C CA . PHE B 1 283 ? 1.108 15.438 -12.023 1 93.69 283 PHE B CA 1
ATOM 4976 C C . PHE B 1 283 ? 1.597 15.797 -10.625 1 93.69 283 PHE B C 1
ATOM 4978 O O . PHE B 1 283 ? 2.75 15.531 -10.273 1 93.69 283 PHE B O 1
ATOM 4985 N N . TYR B 1 284 ? 0.744 16.422 -9.922 1 90.69 284 TYR B N 1
ATOM 4986 C CA . TYR B 1 284 ? 1.08 16.938 -8.602 1 90.69 284 TYR B CA 1
ATOM 4987 C C . TYR B 1 284 ? 1.423 15.805 -7.637 1 90.69 284 TYR B C 1
ATOM 4989 O O . TYR B 1 284 ? 0.679 14.828 -7.531 1 90.69 284 TYR B O 1
ATOM 4997 N N . ALA B 1 285 ? 2.578 15.922 -6.957 1 93.31 285 ALA B N 1
ATOM 4998 C CA . ALA B 1 285 ? 2.963 15.008 -5.891 1 93.31 285 ALA B CA 1
ATOM 4999 C C . ALA B 1 285 ? 2.607 15.586 -4.52 1 93.31 285 ALA B C 1
ATOM 5001 O O . ALA B 1 285 ? 3.219 16.562 -4.07 1 93.31 285 ALA B O 1
ATOM 5002 N N . PRO B 1 286 ? 1.586 14.953 -3.867 1 93.19 286 PRO B N 1
ATOM 5003 C CA . PRO B 1 286 ? 1.217 15.461 -2.545 1 93.19 286 PRO B CA 1
ATOM 5004 C C . PRO B 1 286 ? 2.357 15.359 -1.534 1 93.19 286 PRO B C 1
ATOM 5006 O O . PRO B 1 286 ? 3.371 14.711 -1.805 1 93.19 286 PRO B O 1
ATOM 5009 N N . SER B 1 287 ? 2.225 16.031 -0.455 1 90.44 287 SER B N 1
ATOM 5010 C CA . SER B 1 287 ? 3.307 16.25 0.502 1 90.44 287 SER B CA 1
ATOM 5011 C C . SER B 1 287 ? 3.812 14.922 1.062 1 90.44 287 SER B C 1
ATOM 5013 O O . SER B 1 287 ? 5.02 14.742 1.245 1 90.44 287 SER B O 1
ATOM 5015 N N . MET B 1 288 ? 2.926 13.93 1.358 1 94.88 288 MET B N 1
ATOM 5016 C CA . MET B 1 288 ? 3.357 12.648 1.913 1 94.88 288 MET B CA 1
ATOM 5017 C C . MET B 1 288 ? 4.191 11.867 0.901 1 94.88 288 MET B C 1
ATOM 5019 O O . MET B 1 288 ? 5.125 11.156 1.276 1 94.88 288 MET B O 1
ATOM 5023 N N . LEU B 1 289 ? 3.773 11.961 -0.336 1 96.06 289 LEU B N 1
ATOM 5024 C CA . LEU B 1 289 ? 4.551 11.312 -1.389 1 96.06 289 LEU B CA 1
ATOM 5025 C C . LEU B 1 289 ? 5.953 11.906 -1.47 1 96.06 289 LEU B C 1
ATOM 5027 O O . LEU B 1 289 ? 6.934 11.164 -1.587 1 96.06 289 LEU B O 1
ATOM 5031 N N . MET B 1 290 ? 6.074 13.227 -1.391 1 91.06 290 MET B N 1
ATOM 5032 C CA . MET B 1 290 ? 7.371 13.898 -1.423 1 91.06 290 MET B CA 1
ATOM 5033 C C . MET B 1 290 ? 8.234 13.461 -0.244 1 91.06 290 MET B C 1
ATOM 5035 O O . MET B 1 290 ? 9.445 13.281 -0.391 1 91.06 290 MET B O 1
ATOM 5039 N N . ASP B 1 291 ? 7.609 13.344 0.875 1 93.31 291 ASP B N 1
ATOM 5040 C CA . ASP B 1 291 ? 8.336 12.867 2.049 1 93.31 291 ASP B CA 1
ATOM 5041 C C . ASP B 1 291 ? 8.883 11.461 1.819 1 93.31 291 ASP B C 1
ATOM 5043 O O . ASP B 1 291 ? 10.055 11.195 2.117 1 93.31 291 ASP B O 1
ATOM 5047 N N . LEU B 1 292 ? 8.023 10.594 1.306 1 96 292 LEU B N 1
ATOM 5048 C CA . LEU B 1 292 ? 8.453 9.227 1.017 1 96 292 LEU B CA 1
ATOM 5049 C C . LEU B 1 292 ? 9.648 9.219 0.073 1 96 292 LEU B C 1
ATOM 5051 O O . LEU B 1 292 ? 10.648 8.555 0.34 1 96 292 LEU B O 1
ATOM 5055 N N . ARG B 1 293 ? 9.555 9.953 -0.984 1 94 293 ARG B N 1
ATOM 5056 C CA . ARG B 1 293 ? 10.578 9.977 -2.021 1 94 293 ARG B CA 1
ATOM 5057 C C . ARG B 1 293 ? 11.883 10.547 -1.485 1 94 293 ARG B C 1
ATOM 5059 O O . ARG B 1 293 ? 12.961 10.25 -2.004 1 94 293 ARG B O 1
ATOM 5066 N N . ASN B 1 294 ? 11.773 11.344 -0.453 1 91.38 294 ASN B N 1
ATOM 5067 C CA . ASN B 1 294 ? 12.953 11.93 0.165 1 91.38 294 ASN B CA 1
ATOM 5068 C C . ASN B 1 294 ? 13.352 11.195 1.441 1 91.38 294 ASN B C 1
ATOM 5070 O O . ASN B 1 294 ? 14.141 11.695 2.236 1 91.38 294 ASN B O 1
ATOM 5074 N N . SER B 1 295 ? 12.711 10.039 1.723 1 94 295 SER B N 1
ATOM 5075 C CA . SER B 1 295 ? 13 9.172 2.861 1 94 295 SER B CA 1
ATOM 5076 C C . SER B 1 295 ? 12.805 9.914 4.18 1 94 295 SER B C 1
ATOM 5078 O O . SER B 1 295 ? 13.641 9.805 5.086 1 94 295 SER B O 1
ATOM 5080 N N . ARG B 1 296 ? 11.797 10.742 4.234 1 92.88 296 ARG B N 1
ATOM 5081 C CA . ARG B 1 296 ? 11.43 11.469 5.445 1 92.88 296 ARG B CA 1
ATOM 5082 C C . ARG B 1 296 ? 10.18 10.867 6.082 1 92.88 296 ARG B C 1
ATOM 5084 O O . ARG B 1 296 ? 9.344 10.281 5.395 1 92.88 296 ARG B O 1
ATOM 5091 N N . ALA B 1 297 ? 10.086 11.023 7.406 1 95.81 297 ALA B N 1
ATOM 5092 C CA . ALA B 1 297 ? 8.891 10.578 8.109 1 95.81 297 ALA B CA 1
ATOM 5093 C C . ALA B 1 297 ? 7.641 11.289 7.59 1 95.81 297 ALA B C 1
ATOM 5095 O O . ALA B 1 297 ? 7.699 12.461 7.219 1 95.81 297 ALA B O 1
ATOM 5096 N N . ILE B 1 298 ? 6.543 10.562 7.605 1 97.06 298 ILE B N 1
ATOM 5097 C CA . ILE B 1 298 ? 5.297 11.117 7.086 1 97.06 298 ILE B CA 1
ATOM 5098 C C . ILE B 1 298 ? 4.383 11.5 8.242 1 97.06 298 ILE B C 1
ATOM 5100 O O . ILE B 1 298 ? 4.531 10.992 9.359 1 97.06 298 ILE B O 1
ATOM 5104 N N . GLU B 1 299 ? 3.469 12.445 8.008 1 97.56 299 GLU B N 1
ATOM 5105 C CA . GLU B 1 299 ? 2.5 12.891 9 1 97.56 299 GLU B CA 1
ATOM 5106 C C . GLU B 1 299 ? 1.345 11.898 9.125 1 97.56 299 GLU B C 1
ATOM 5108 O O . GLU B 1 299 ? 0.18 12.273 8.977 1 97.56 299 GLU B O 1
ATOM 5113 N N . LEU B 1 300 ? 1.637 10.773 9.562 1 98 300 LEU B N 1
ATOM 5114 C CA . LEU B 1 300 ? 0.709 9.648 9.578 1 98 300 LEU B CA 1
ATOM 5115 C C . LEU B 1 300 ? -0.337 9.82 10.68 1 98 300 LEU B C 1
ATOM 5117 O O . LEU B 1 300 ? -1.536 9.695 10.422 1 98 300 LEU B O 1
ATOM 5121 N N . GLU B 1 301 ? 0.057 10.164 11.844 1 97.75 301 GLU B N 1
ATOM 5122 C CA . GLU B 1 301 ? -0.836 10.188 12.992 1 97.75 301 GLU B CA 1
ATOM 5123 C C . GLU B 1 301 ? -1.895 11.281 12.852 1 97.75 301 GLU B C 1
ATOM 5125 O O . GLU B 1 301 ? -3.08 11.031 13.086 1 97.75 301 GLU B O 1
ATOM 5130 N N . ILE B 1 302 ? -1.54 12.43 12.391 1 98 302 ILE B N 1
ATOM 5131 C CA . ILE B 1 302 ? -2.479 13.547 12.391 1 98 302 ILE B CA 1
ATOM 5132 C C . ILE B 1 302 ? -3.367 13.469 11.148 1 98 302 ILE B C 1
ATOM 5134 O O . ILE B 1 302 ? -4.438 14.086 11.109 1 98 302 ILE B O 1
ATOM 5138 N N . ILE B 1 303 ? -2.916 12.711 10.141 1 98.25 303 ILE B N 1
ATOM 5139 C CA . ILE B 1 303 ? -3.68 12.633 8.898 1 98.25 303 ILE B CA 1
ATOM 5140 C C . ILE B 1 303 ? -4.59 11.406 8.922 1 98.25 303 ILE B C 1
ATOM 5142 O O . ILE B 1 303 ? -5.703 11.445 8.398 1 98.25 303 ILE B O 1
ATOM 5146 N N . LEU B 1 304 ? -4.152 10.305 9.555 1 98.38 304 LEU B N 1
ATOM 5147 C CA . LEU B 1 304 ? -4.957 9.086 9.57 1 98.38 304 LEU B CA 1
ATOM 5148 C C . LEU B 1 304 ? -5.188 8.617 11 1 98.38 304 LEU B C 1
ATOM 5150 O O . LEU B 1 304 ? -6.309 8.25 11.367 1 98.38 304 LEU B O 1
ATOM 5154 N N . GLY B 1 305 ? -4.133 8.578 11.789 1 98.06 305 GLY B N 1
ATOM 5155 C CA . GLY B 1 305 ? -4.25 8.078 13.148 1 98.06 305 GLY B CA 1
ATOM 5156 C C . GLY B 1 305 ? -5.332 8.773 13.945 1 98.06 305 GLY B C 1
ATOM 5157 O O . GLY B 1 305 ? -6.172 8.125 14.57 1 98.06 305 GLY B O 1
ATOM 5158 N N . ASN B 1 306 ? -5.301 10.055 13.93 1 98.56 306 ASN B N 1
ATOM 5159 C CA . ASN B 1 306 ? -6.277 10.828 14.688 1 98.56 306 ASN B CA 1
ATOM 5160 C C . ASN B 1 306 ? -7.691 10.617 14.156 1 98.56 306 ASN B C 1
ATOM 5162 O O . ASN B 1 306 ? -8.656 10.664 14.922 1 98.56 306 ASN B O 1
ATOM 5166 N N . ILE B 1 307 ? -7.887 10.383 12.828 1 98.75 307 ILE B N 1
ATOM 5167 C CA . ILE B 1 307 ? -9.203 10.062 12.281 1 98.75 307 ILE B CA 1
ATOM 5168 C C . ILE B 1 307 ? -9.758 8.82 12.969 1 98.75 307 ILE B C 1
ATOM 5170 O O . ILE B 1 307 ? -10.906 8.812 13.414 1 98.75 307 ILE B O 1
ATOM 5174 N N . LEU B 1 308 ? -8.953 7.805 13.102 1 98.5 308 LEU B N 1
ATOM 5175 C CA . LEU B 1 308 ? -9.391 6.543 13.695 1 98.5 308 LEU B CA 1
ATOM 5176 C C . LEU B 1 308 ? -9.633 6.699 15.195 1 98.5 308 LEU B C 1
ATOM 5178 O O . LEU B 1 308 ? -10.547 6.086 15.742 1 98.5 308 LEU B O 1
ATOM 5182 N N . LYS B 1 309 ? -8.812 7.477 15.836 1 98.12 309 LYS B N 1
ATOM 5183 C CA . LYS B 1 309 ? -9.039 7.762 17.25 1 98.12 309 LYS B CA 1
ATOM 5184 C C . LYS B 1 309 ? -10.383 8.461 17.469 1 98.12 309 LYS B C 1
ATOM 5186 O O . LYS B 1 309 ? -11.141 8.094 18.359 1 98.12 309 LYS B O 1
ATOM 5191 N N . ILE B 1 310 ? -10.602 9.453 16.656 1 98.31 310 ILE B N 1
ATOM 5192 C CA . ILE B 1 310 ? -11.852 10.195 16.734 1 98.31 310 ILE B CA 1
ATOM 5193 C C . ILE B 1 310 ? -13.023 9.25 16.453 1 98.31 310 ILE B C 1
ATOM 5195 O O . ILE B 1 310 ? -14.039 9.289 17.156 1 98.31 310 ILE B O 1
ATOM 5199 N N . TYR B 1 311 ? -12.906 8.43 15.422 1 98.56 311 TYR B N 1
ATOM 5200 C CA . TYR B 1 311 ? -13.914 7.41 15.133 1 98.56 311 TYR B CA 1
ATOM 5201 C C . TYR B 1 311 ? -14.25 6.605 16.375 1 98.56 311 TYR B C 1
ATOM 5203 O O . TYR B 1 311 ? -15.43 6.449 16.719 1 98.56 311 TYR B O 1
ATOM 5211 N N . ASP B 1 312 ? -13.242 6.102 17.078 1 98.06 312 ASP B N 1
ATOM 5212 C CA . ASP B 1 312 ? -13.43 5.285 18.281 1 98.06 312 ASP B CA 1
ATOM 5213 C C . ASP B 1 312 ? -14.086 6.09 19.391 1 98.06 312 ASP B C 1
ATOM 5215 O O . ASP B 1 312 ? -14.945 5.578 20.109 1 98.06 312 ASP B O 1
ATOM 5219 N N . GLN B 1 313 ? -13.742 7.289 19.484 1 97.25 313 GLN B N 1
ATOM 5220 C CA . GLN B 1 313 ? -14.188 8.141 20.594 1 97.25 313 GLN B CA 1
ATOM 5221 C C . GLN B 1 313 ? -15.625 8.609 20.375 1 97.25 313 GLN B C 1
ATOM 5223 O O . GLN B 1 313 ? -16.312 8.992 21.328 1 97.25 313 GLN B O 1
ATOM 5228 N N . THR B 1 314 ? -16.031 8.656 19.188 1 97.38 314 THR B N 1
ATOM 5229 C CA . THR B 1 314 ? -17.328 9.25 18.891 1 97.38 314 THR B CA 1
ATOM 5230 C C . THR B 1 314 ? -18.359 8.172 18.578 1 97.38 314 THR B C 1
ATOM 5232 O O . THR B 1 314 ? -19.344 8.438 17.891 1 97.38 314 THR B O 1
ATOM 5235 N N . GLY B 1 315 ? -18.031 6.918 18.922 1 94.69 315 GLY B N 1
ATOM 5236 C CA . GLY B 1 315 ? -19.047 5.883 18.906 1 94.69 315 GLY B CA 1
ATOM 5237 C C . GLY B 1 315 ? -18.828 4.844 17.828 1 94.69 315 GLY B C 1
ATOM 5238 O O . GLY B 1 315 ? -19.719 4.043 17.531 1 94.69 315 GLY B O 1
ATOM 5239 N N . GLY B 1 316 ? -17.656 4.965 17.203 1 95.69 316 GLY B N 1
ATOM 5240 C CA . GLY B 1 316 ? -17.359 3.902 16.25 1 95.69 316 GLY B CA 1
ATOM 5241 C C . GLY B 1 316 ? -17.422 2.518 16.875 1 95.69 316 GLY B C 1
ATOM 5242 O O . GLY B 1 316 ? -17.047 2.328 18.031 1 95.69 316 GLY B O 1
ATOM 5243 N N . LYS B 1 317 ? -17.891 1.498 16.125 1 95.69 317 LYS B N 1
ATOM 5244 C CA . LYS B 1 317 ? -18.141 0.176 16.688 1 95.69 317 LYS B CA 1
ATOM 5245 C C . LYS B 1 317 ? -17.203 -0.865 16.078 1 95.69 317 LYS B C 1
ATOM 5247 O O . LYS B 1 317 ? -16.75 -1.784 16.766 1 95.69 317 LYS B O 1
ATOM 5252 N N . ASN B 1 318 ? -16.969 -0.768 14.836 1 96.31 318 ASN B N 1
ATOM 5253 C CA . ASN B 1 318 ? -16.188 -1.765 14.109 1 96.31 318 ASN B CA 1
ATOM 5254 C C . ASN B 1 318 ? -15.469 -1.148 12.914 1 96.31 318 ASN B C 1
ATOM 5256 O O . ASN B 1 318 ? -16.031 -1.027 11.828 1 96.31 318 ASN B O 1
ATOM 5260 N N . ARG B 1 319 ? -14.203 -0.883 13.078 1 96.38 319 ARG B N 1
ATOM 5261 C CA . ARG B 1 319 ? -13.422 -0.216 12.047 1 96.38 319 ARG B CA 1
ATOM 5262 C C . ARG B 1 319 ? -13.43 -1.015 10.742 1 96.38 319 ARG B C 1
ATOM 5264 O O . ARG B 1 319 ? -13.492 -0.44 9.656 1 96.38 319 ARG B O 1
ATOM 5271 N N . HIS B 1 320 ? -13.391 -2.35 10.859 1 94.25 320 HIS B N 1
ATOM 5272 C CA . HIS B 1 320 ? -13.312 -3.217 9.688 1 94.25 320 HIS B CA 1
ATOM 5273 C C . HIS B 1 320 ? -14.594 -3.143 8.859 1 94.25 320 HIS B C 1
ATOM 5275 O O . HIS B 1 320 ? -14.555 -3.332 7.641 1 94.25 320 HIS B O 1
ATOM 5281 N N . ALA B 1 321 ? -15.648 -2.834 9.508 1 94.81 321 ALA B N 1
ATOM 5282 C CA . ALA B 1 321 ? -16.938 -2.793 8.82 1 94.81 321 ALA B CA 1
ATOM 5283 C C . ALA B 1 321 ? -17.266 -1.377 8.352 1 94.81 321 ALA B C 1
ATOM 5285 O O . ALA B 1 321 ? -17.828 -1.185 7.273 1 94.81 321 ALA B O 1
ATOM 5286 N N . GLU B 1 322 ? -16.875 -0.355 9.156 1 97.81 322 GLU B N 1
ATOM 5287 C CA . GLU B 1 322 ? -17.406 0.986 8.945 1 97.81 322 GLU B CA 1
ATOM 5288 C C . GLU B 1 322 ? -16.406 1.876 8.227 1 97.81 322 GLU B C 1
ATOM 5290 O O . GLU B 1 322 ? -16.781 2.764 7.461 1 97.81 322 GLU B O 1
ATOM 5295 N N . VAL B 1 323 ? -15.133 1.676 8.484 1 98.56 323 VAL B N 1
ATOM 5296 C CA . VAL B 1 323 ? -14.094 2.475 7.84 1 98.56 323 VAL B CA 1
ATOM 5297 C C . VAL B 1 323 ? -12.914 1.581 7.465 1 98.56 323 VAL B C 1
ATOM 5299 O O . VAL B 1 323 ? -11.766 1.876 7.816 1 98.56 323 VAL B O 1
ATOM 5302 N N . PRO B 1 324 ? -13.195 0.542 6.699 1 98.31 324 PRO B N 1
ATOM 5303 C CA . PRO B 1 324 ? -12.172 -0.47 6.43 1 98.31 324 PRO B CA 1
ATOM 5304 C C . PRO B 1 324 ? -10.969 0.092 5.668 1 98.31 324 PRO B C 1
ATOM 5306 O O . PRO B 1 324 ? -9.828 -0.299 5.93 1 98.31 324 PRO B O 1
ATOM 5309 N N . TYR B 1 325 ? -11.203 0.98 4.723 1 98.5 325 TYR B N 1
ATOM 5310 C CA . TYR B 1 325 ? -10.109 1.487 3.904 1 98.5 325 TYR B CA 1
ATOM 5311 C C . TYR B 1 325 ? -9.188 2.383 4.723 1 98.5 325 TYR B C 1
ATOM 5313 O O . TYR B 1 325 ? -7.961 2.262 4.645 1 98.5 325 TYR B O 1
ATOM 5321 N N . LEU B 1 326 ? -9.781 3.23 5.566 1 98.69 326 LEU B N 1
ATOM 5322 C CA . LEU B 1 326 ? -8.961 4.074 6.426 1 98.69 326 LEU B CA 1
ATOM 5323 C C . LEU B 1 326 ? -8.156 3.229 7.402 1 98.69 326 LEU B C 1
ATOM 5325 O O . LEU B 1 326 ? -6.98 3.516 7.656 1 98.69 326 LEU B O 1
ATOM 5329 N N . ASN B 1 327 ? -8.82 2.244 7.938 1 98.25 327 ASN B N 1
ATOM 5330 C CA . ASN B 1 327 ? -8.156 1.359 8.883 1 98.25 327 ASN B CA 1
ATOM 5331 C C . ASN B 1 327 ? -6.977 0.634 8.242 1 98.25 327 ASN B C 1
ATOM 5333 O O . ASN B 1 327 ? -5.883 0.599 8.805 1 98.25 327 ASN B O 1
ATOM 5337 N N . LEU B 1 328 ? -7.18 0.084 7.094 1 98.38 328 LEU B N 1
ATOM 5338 C CA . LEU B 1 328 ? -6.121 -0.649 6.414 1 98.38 328 LEU B CA 1
ATOM 5339 C C . LEU B 1 328 ? -4.996 0.291 5.988 1 98.38 328 LEU B C 1
ATOM 5341 O O . LEU B 1 328 ? -3.816 -0.047 6.117 1 98.38 328 LEU B O 1
ATOM 5345 N N . LEU B 1 329 ? -5.336 1.436 5.488 1 98.69 329 LEU B N 1
ATOM 5346 C CA . LEU B 1 329 ? -4.332 2.406 5.066 1 98.69 329 LEU B CA 1
ATOM 5347 C C . LEU B 1 329 ? -3.441 2.814 6.234 1 98.69 329 LEU B C 1
ATOM 5349 O O . LEU B 1 329 ? -2.232 2.988 6.07 1 98.69 329 LEU B O 1
ATOM 5353 N N . TYR B 1 330 ? -4.066 2.988 7.375 1 98.5 330 TYR B N 1
ATOM 5354 C CA . TYR B 1 330 ? -3.275 3.357 8.547 1 98.5 330 TYR B CA 1
ATOM 5355 C C . TYR B 1 330 ? -2.238 2.287 8.859 1 98.5 330 TYR B C 1
ATOM 5357 O O . TYR B 1 330 ? -1.073 2.598 9.117 1 98.5 330 TYR B O 1
ATOM 5365 N N . ILE B 1 331 ? -2.67 1.076 8.859 1 98 331 ILE B N 1
ATOM 5366 C CA . ILE B 1 331 ? -1.769 -0.028 9.164 1 98 331 ILE B CA 1
ATOM 5367 C C . ILE B 1 331 ? -0.662 -0.1 8.117 1 98 331 ILE B C 1
ATOM 5369 O O . ILE B 1 331 ? 0.518 -0.214 8.461 1 98 331 ILE B O 1
ATOM 5373 N N . GLN B 1 332 ? -1.034 -0.024 6.852 1 98.38 332 GLN B N 1
ATOM 5374 C CA . GLN B 1 332 ? -0.08 -0.112 5.75 1 98.38 332 GLN B CA 1
ATOM 5375 C C . GLN B 1 332 ? 0.946 1.016 5.824 1 98.38 332 GLN B C 1
ATOM 5377 O O . GLN B 1 332 ? 2.146 0.779 5.676 1 98.38 332 GLN B O 1
ATOM 5382 N N . LEU B 1 333 ? 0.514 2.201 6.051 1 98.56 333 LEU B N 1
ATOM 5383 C CA . LEU B 1 333 ? 1.42 3.344 6.082 1 98.56 333 LEU B CA 1
ATOM 5384 C C . LEU B 1 333 ? 2.25 3.346 7.359 1 98.56 333 LEU B C 1
ATOM 5386 O O . LEU B 1 333 ? 3.336 3.932 7.398 1 98.56 333 LEU B O 1
ATOM 5390 N N . SER B 1 334 ? 1.713 2.754 8.445 1 98.12 334 SER B N 1
ATOM 5391 C CA . SER B 1 334 ? 2.553 2.529 9.617 1 98.12 334 SER B CA 1
ATOM 5392 C C . SER B 1 334 ? 3.742 1.635 9.281 1 98.12 334 SER B C 1
ATOM 5394 O O . SER B 1 334 ? 4.848 1.848 9.781 1 98.12 334 SER B O 1
ATOM 5396 N N . LEU B 1 335 ? 3.506 0.636 8.477 1 98.06 335 LEU B N 1
ATOM 5397 C CA . LEU B 1 335 ? 4.582 -0.238 8.031 1 98.06 335 LEU B CA 1
ATOM 5398 C C . LEU B 1 335 ? 5.57 0.525 7.152 1 98.06 335 LEU B C 1
ATOM 5400 O O . LEU B 1 335 ? 6.781 0.336 7.266 1 98.06 335 LEU B O 1
ATOM 5404 N N . VAL B 1 336 ? 5.066 1.367 6.293 1 98 336 VAL B N 1
ATOM 5405 C CA . VAL B 1 336 ? 5.91 2.201 5.445 1 98 336 VAL B CA 1
ATOM 5406 C C . VAL B 1 336 ? 6.754 3.133 6.312 1 98 336 VAL B C 1
ATOM 5408 O O . VAL B 1 336 ? 7.945 3.324 6.055 1 98 336 VAL B O 1
ATOM 5411 N N . GLN B 1 337 ? 6.074 3.744 7.301 1 97.06 337 GLN B N 1
ATOM 5412 C CA . GLN B 1 337 ? 6.785 4.598 8.242 1 97.06 337 GLN B CA 1
ATOM 5413 C C . GLN B 1 337 ? 7.926 3.842 8.922 1 97.06 337 GLN B C 1
ATOM 5415 O O . GLN B 1 337 ? 9.008 4.391 9.117 1 97.06 337 GLN B O 1
ATOM 5420 N N . TYR B 1 338 ? 7.707 2.627 9.289 1 97.06 338 TYR B N 1
ATOM 5421 C CA . TYR B 1 338 ? 8.727 1.774 9.891 1 97.06 338 TYR B CA 1
ATOM 5422 C C . TYR B 1 338 ? 9.875 1.533 8.914 1 97.06 338 TYR B C 1
ATOM 5424 O O . TYR B 1 338 ? 11.047 1.643 9.281 1 97.06 338 TYR B O 1
ATOM 5432 N N . ARG B 1 339 ? 9.523 1.229 7.711 1 96.94 339 ARG B N 1
ATOM 5433 C CA . ARG B 1 339 ? 10.523 1.011 6.68 1 96.94 339 ARG B CA 1
ATOM 5434 C C . ARG B 1 339 ? 11.438 2.229 6.535 1 96.94 339 ARG B C 1
ATOM 5436 O O . ARG B 1 339 ? 12.656 2.092 6.445 1 96.94 339 ARG B O 1
ATOM 5443 N N . ILE B 1 340 ? 10.828 3.402 6.504 1 96.06 340 ILE B N 1
ATOM 5444 C CA . ILE B 1 340 ? 11.57 4.652 6.391 1 96.06 340 ILE B CA 1
ATOM 5445 C C . ILE B 1 340 ? 12.547 4.781 7.555 1 96.06 340 ILE B C 1
ATOM 5447 O O . ILE B 1 340 ? 13.68 5.227 7.375 1 96.06 340 ILE B O 1
ATOM 5451 N N . SER B 1 341 ? 12.141 4.375 8.711 1 94.19 341 SER B N 1
ATOM 5452 C CA . SER B 1 341 ? 12.953 4.512 9.914 1 94.19 341 SER B CA 1
ATOM 5453 C C . SER B 1 341 ? 14.156 3.572 9.883 1 94.19 341 SER B C 1
ATOM 5455 O O . SER B 1 341 ? 15.141 3.793 10.586 1 94.19 341 SER B O 1
ATOM 5457 N N . LEU B 1 342 ? 14.047 2.451 9.109 1 92.94 342 LEU B N 1
ATOM 5458 C CA . LEU B 1 342 ? 15.133 1.489 9 1 92.94 342 LEU B CA 1
ATOM 5459 C C . LEU B 1 342 ? 16.266 2.045 8.141 1 92.94 342 LEU B C 1
ATOM 5461 O O . LEU B 1 342 ? 17.406 1.574 8.227 1 92.94 342 LEU B O 1
ATOM 5465 N N . THR B 1 343 ? 15.945 2.818 7.141 1 81.94 343 THR B N 1
ATOM 5466 C CA . THR B 1 343 ? 16.938 3.346 6.215 1 81.94 343 THR B CA 1
ATOM 5467 C C . THR B 1 343 ? 17.656 4.551 6.816 1 81.94 343 THR B C 1
ATOM 5469 O O . THR B 1 343 ? 18.672 5.004 6.289 1 81.94 343 THR B O 1
ATOM 5472 N N . LYS B 1 344 ? 17.125 5.023 7.918 1 63.44 344 LYS B N 1
ATOM 5473 C CA . LYS B 1 344 ? 17.797 6.141 8.578 1 63.44 344 LYS B CA 1
ATOM 5474 C C . LYS B 1 344 ? 18.969 5.66 9.422 1 63.44 344 LYS B C 1
ATOM 5476 O O . LYS B 1 344 ? 18.922 4.574 10 1 63.44 344 LYS B O 1
#

Nearest PDB structures (foldseek):
  3i83-assembly1_A  TM=8.602E-01  e=2.238E-24  Methylococcus capsulatus
  8ix9-assembly1_B  TM=8.967E-01  e=4.780E-23  Pseudomonas aeruginosa
  1ks9-assembly1_A  TM=8.248E-01  e=1.056E-17  Escherichia coli
  3k96-assembly1_B  TM=5.329E-01  e=1.606E-09  Coxiella burnetii RSA 493
  6c5z-assembly1_A  TM=4.256E-01  e=8.685E-06  Homo sapiens

InterPro domains:
  IPR008927 6-phosphogluconate dehydrogenase-like, C-terminal domain superfamily [SSF48179] (196-338)
  IPR013328 6-phosphogluconate dehydrogenase, domain 2 [G3DSA:1.10.1040.10] (196-339)
  IPR013332 Ketopantoate reductase, N-terminal domain [PF02558] (10-166)
  IPR013752 Ketopantoate reductase, C-terminal domain [PF08546] (196-334)
  IPR036291 NAD(P)-binding domain superfamily [SSF51735] (3-92)
  IPR051402 Ketopantoate Reductase-Related [PTHR21708] (1-338)

Radius of gyration: 30.83 Å; Cα contacts (8 Å, |Δi|>4): 1291; chains: 2; bounding box: 52×114×64 Å

Secondary structure (DSSP, 8-state):
-------EEEEE--SHHHHHHHHHHHHTT-EEEEE-STTHHHHHHH-EEEEETTTTEEEEE--SEEESSGGG----BSEEEE-------SSS-SHHHHHHH-GGGB-TTS--EEEE---SSSGGGGGTTTTTTSEEEEEEE---EEEETTEEEE-S--EEEEEEPTT---HHHHHHHHHHHHHH--SSSEEEEES-HHHHHHHHHHHIIIIIHHHHHHT--HHHHHHTTTTS-HIIIIIHHHHHHHHHHHHHHHHHTT-S----HHHHHHHHHHIIIIIGGGT---HHHHHHHTT----HIIIIIHHHHHHHHTT---HHHHSHHHHHHHHHHHHHHHHHHHH-/-------EEEEE--SHHHHHHHHHHHHTT-EEEEE-STTHHHHHHH-EEEEETTTTEEEEE--SEEESSGGG----BSEEEE-------SSS-SHHHHHHH-GGGB-TTS--EEEE---SSSGGGGGTTTTTTSEEEEEEEE--EEEETTEEEE-S--EEEEEEPTT---HHHHHHHHHHHHHH--SSSEEEEES-HHHHHHHHHHHIIIIIHHHHHHT--HHHHHHTTTTT-HIIIIIHHHHHHHHHHHHHHHHHTT-S----HHHHHHHHHHIIIIIGGGT---HHHHHHHTT----HIIIIIHHHHHHHHTT---HHHHSHHHHHHHHHHHHHHHHHHHH-

Organism: Diutina rugosa (NCBI:txid5481)